Protein AF-0000000085826404 (afdb_homodimer)

pLDDT: mean 76.79, std 32.94, range [14.7, 98.94]

Nearest PDB structures (foldseek):
  2hvd-assembly1_C-2  TM=9.893E-01  e=3.293E-28  Homo sapiens
  2hve-assembly1_A  TM=9.893E-01  e=1.783E-27  Homo sapiens
  3wx8-assembly1_A  TM=9.787E-01  e=5.224E-26  Drosophila melanogaster
  8qvz-assembly1_C  TM=9.792E-01  e=6.709E-26  Homo sapiens
  5iol-assembly1_F  TM=9.920E-01  e=3.675E-24  Schistosoma mansoni

Structure (mmCIF, N/CA/C/O backbone):
data_AF-0000000085826404-model_v1
#
loop_
_entity.id
_entity.type
_entity.pdbx_description
1 polymer 'Nucleoside diphosphate kinase'
#
loop_
_atom_site.group_PDB
_atom_site.id
_atom_site.type_symbol
_atom_site.label_atom_id
_atom_site.label_alt_id
_atom_site.label_comp_id
_atom_site.label_asym_id
_atom_site.label_entity_id
_atom_site.label_seq_id
_atom_site.pdbx_PDB_ins_code
_atom_site.Cartn_x
_atom_site.Cartn_y
_atom_site.Cartn_z
_atom_site.occupancy
_atom_site.B_iso_or_equiv
_atom_site.auth_seq_id
_atom_site.auth_comp_id
_atom_site.auth_asym_id
_atom_site.auth_atom_id
_atom_site.pdbx_PDB_model_num
ATOM 1 N N . MET A 1 1 ? 6.465 -32.281 59.094 1 17.55 1 MET A N 1
ATOM 2 C CA . MET A 1 1 ? 6.508 -31.641 60.406 1 17.55 1 MET A CA 1
ATOM 3 C C . MET A 1 1 ? 7 -30.203 60.281 1 17.55 1 MET A C 1
ATOM 5 O O . MET A 1 1 ? 6.926 -29.438 61.25 1 17.55 1 MET A O 1
ATOM 9 N N . CYS A 1 2 ? 7.797 -29.734 59.156 1 19.47 2 CYS A N 1
ATOM 10 C CA . CYS A 1 2 ? 9.055 -29.047 59.406 1 19.47 2 CYS A CA 1
ATOM 11 C C . CYS A 1 2 ? 8.805 -27.625 59.875 1 19.47 2 CYS A C 1
ATOM 13 O O . CYS A 1 2 ? 7.969 -26.906 59.312 1 19.47 2 CYS A O 1
ATOM 15 N N . CYS A 1 3 ? 9.234 -27.234 61.094 1 17.95 3 CYS A N 1
ATOM 16 C CA . CYS A 1 3 ? 9.227 -26.281 62.188 1 17.95 3 CYS A CA 1
ATOM 17 C C . CYS A 1 3 ? 9.789 -24.938 61.75 1 17.95 3 CYS A C 1
ATOM 19 O O . CYS A 1 3 ? 10.922 -24.844 61.281 1 17.95 3 CYS A O 1
ATOM 21 N N . ILE A 1 4 ? 8.914 -23.969 61.281 1 19.12 4 ILE A N 1
ATOM 22 C CA . ILE A 1 4 ? 8.969 -22.641 60.688 1 19.12 4 ILE A CA 1
ATOM 23 C C . ILE A 1 4 ? 9.641 -21.672 61.625 1 19.12 4 ILE A C 1
ATOM 25 O O . ILE A 1 4 ? 9.008 -21.188 62.594 1 19.12 4 ILE A O 1
ATOM 29 N N . GLN A 1 5 ? 10.82 -22.141 62.25 1 16.84 5 GLN A N 1
ATOM 30 C CA . GLN A 1 5 ? 11.305 -21.375 63.375 1 16.84 5 GLN A CA 1
ATOM 31 C C . GLN A 1 5 ? 11.703 -19.969 62.969 1 16.84 5 GLN A C 1
ATOM 33 O O . GLN A 1 5 ? 12.508 -19.781 62.062 1 16.84 5 GLN A O 1
ATOM 38 N N . CYS A 1 6 ? 10.875 -18.875 63.219 1 18.67 6 CYS A N 1
ATOM 39 C CA . CYS A 1 6 ? 10.75 -17.438 63 1 18.67 6 CYS A CA 1
ATOM 40 C C . CYS A 1 6 ? 11.891 -16.688 63.688 1 18.67 6 CYS A C 1
ATOM 42 O O . CYS A 1 6 ? 11.922 -16.562 64.875 1 18.67 6 CYS A O 1
ATOM 44 N N . VAL A 1 7 ? 13.195 -17.125 63.375 1 17.95 7 VAL A N 1
ATOM 45 C CA . VAL A 1 7 ? 14.203 -16.703 64.312 1 17.95 7 VAL A CA 1
ATOM 46 C C . VAL A 1 7 ? 14.289 -15.188 64.375 1 17.95 7 VAL A C 1
ATOM 48 O O . VAL A 1 7 ? 14.211 -14.531 63.344 1 17.95 7 VAL A O 1
ATOM 51 N N . CYS A 1 8 ? 14.289 -14.453 65.5 1 17.03 8 CYS A N 1
ATOM 52 C CA . CYS A 1 8 ? 14.047 -13.203 66.25 1 17.03 8 CYS A CA 1
ATOM 53 C C . CYS A 1 8 ? 15.148 -12.188 65.938 1 17.03 8 CYS A C 1
ATOM 55 O O . CYS A 1 8 ? 14.961 -10.992 66.188 1 17.03 8 CYS A O 1
ATOM 57 N N . SER A 1 9 ? 16.469 -12.664 65.5 1 16.69 9 SER A N 1
ATOM 58 C CA . SER A 1 9 ? 17.375 -12.055 66.438 1 16.69 9 SER A CA 1
ATOM 59 C C . SER A 1 9 ? 17.438 -10.547 66.25 1 16.69 9 SER A C 1
ATOM 61 O O . SER A 1 9 ? 17.016 -10.016 65.25 1 16.69 9 SER A O 1
ATOM 63 N N . GLN A 1 10 ? 18.672 -9.898 66.688 1 17.41 10 GLN A N 1
ATOM 64 C CA . GLN A 1 10 ? 19.203 -8.852 67.562 1 17.41 10 GLN A CA 1
ATOM 65 C C . GLN A 1 10 ? 19.375 -7.539 66.812 1 17.41 10 GLN A C 1
ATOM 67 O O . GLN A 1 10 ? 19.406 -7.523 65.562 1 17.41 10 GLN A O 1
ATOM 72 N N . GLY A 1 11 ? 19.703 -6.371 67.438 1 18.02 11 GLY A N 1
ATOM 73 C CA . GLY A 1 11 ? 19.516 -4.961 67.75 1 18.02 11 GLY A CA 1
ATOM 74 C C . GLY A 1 11 ? 20.438 -4.059 66.938 1 18.02 11 GLY A C 1
ATOM 75 O O . GLY A 1 11 ? 20.484 -2.848 67.188 1 18.02 11 GLY A O 1
ATOM 76 N N . ARG A 1 12 ? 21.312 -4.57 65.938 1 19.97 12 ARG A N 1
ATOM 77 C CA . ARG A 1 12 ? 22.594 -3.877 65.875 1 19.97 12 ARG A CA 1
ATOM 78 C C . ARG A 1 12 ? 22.422 -2.408 65.5 1 19.97 12 ARG A C 1
ATOM 80 O O . ARG A 1 12 ? 21.562 -2.072 64.688 1 19.97 12 ARG A O 1
ATOM 87 N N . GLU A 1 13 ? 23.047 -1.485 66.25 1 19.38 13 GLU A N 1
ATOM 88 C CA . GLU A 1 13 ? 23.125 -0.072 66.625 1 19.38 13 GLU A CA 1
ATOM 89 C C . GLU A 1 13 ? 23.719 0.751 65.5 1 19.38 13 GLU A C 1
ATOM 91 O O . GLU A 1 13 ? 24.844 0.507 65.062 1 19.38 13 GLU A O 1
ATOM 96 N N . ARG A 1 14 ? 23 1.14 64.438 1 21.05 14 ARG A N 1
ATOM 97 C CA . ARG A 1 14 ? 23.375 1.788 63.188 1 21.05 14 ARG A CA 1
ATOM 98 C C . ARG A 1 14 ? 23.953 3.176 63.438 1 21.05 14 ARG A C 1
ATOM 100 O O . ARG A 1 14 ? 23.234 4.094 63.844 1 21.05 14 ARG A O 1
ATOM 107 N N . SER A 1 15 ? 25.188 3.172 64.062 1 19.06 15 SER A N 1
ATOM 108 C CA . SER A 1 15 ? 25.797 4.441 64.438 1 19.06 15 SER A CA 1
ATOM 109 C C . SER A 1 15 ? 25.938 5.375 63.25 1 19.06 15 SER A C 1
ATOM 111 O O . SER A 1 15 ? 26.234 4.93 62.125 1 19.06 15 SER A O 1
ATOM 113 N N . GLU A 1 16 ? 25.469 6.66 63.25 1 20.2 16 GLU A N 1
ATOM 114 C CA . GLU A 1 16 ? 25.062 7.84 62.5 1 20.2 16 GLU A CA 1
ATOM 115 C C . GLU A 1 16 ? 26.297 8.578 61.969 1 20.2 16 GLU A C 1
ATOM 117 O O . GLU A 1 16 ? 26.156 9.594 61.281 1 20.2 16 GLU A O 1
ATOM 122 N N . THR A 1 17 ? 27.594 7.992 62.031 1 19.67 17 THR A N 1
ATOM 123 C CA . THR A 1 17 ? 28.609 9.023 62.156 1 19.67 17 THR A CA 1
ATOM 124 C C . THR A 1 17 ? 28.688 9.852 60.875 1 19.67 17 THR A C 1
ATOM 126 O O . THR A 1 17 ? 28.609 9.312 59.781 1 19.67 17 THR A O 1
ATOM 129 N N . GLN A 1 18 ? 28.406 11.203 60.875 1 19.58 18 GLN A N 1
ATOM 130 C CA . GLN A 1 18 ? 28.234 12.406 60.062 1 19.58 18 GLN A CA 1
ATOM 131 C C . GLN A 1 18 ? 29.531 12.789 59.375 1 19.58 18 GLN A C 1
ATOM 133 O O . GLN A 1 18 ? 30.281 13.648 59.844 1 19.58 18 GLN A O 1
ATOM 138 N N . ASP A 1 19 ? 30.344 11.836 58.781 1 18.83 19 ASP A N 1
ATOM 139 C CA . ASP A 1 19 ? 31.719 12.219 58.469 1 18.83 19 ASP A CA 1
ATOM 140 C C . ASP A 1 19 ? 31.75 13.391 57.469 1 18.83 19 ASP A C 1
ATOM 142 O O . ASP A 1 19 ? 31.078 13.359 56.438 1 18.83 19 ASP A O 1
ATOM 146 N N . ASN A 1 20 ? 32.094 14.617 57.938 1 20.34 20 ASN A N 1
ATOM 147 C CA . ASN A 1 20 ? 32.312 16 57.531 1 20.34 20 ASN A CA 1
ATOM 148 C C . ASN A 1 20 ? 33.344 16.094 56.406 1 20.34 20 ASN A C 1
ATOM 150 O O . ASN A 1 20 ? 34.531 15.922 56.656 1 20.34 20 ASN A O 1
ATOM 154 N N . VAL A 1 21 ? 33.219 15.344 55.281 1 19.34 21 VAL A N 1
ATOM 155 C CA . VAL A 1 21 ? 34.312 15.234 54.344 1 19.34 21 VAL A CA 1
ATOM 156 C C . VAL A 1 21 ? 34.688 16.609 53.781 1 19.34 21 VAL A C 1
ATOM 158 O O . VAL A 1 21 ? 33.812 17.297 53.219 1 19.34 21 VAL A O 1
ATOM 161 N N . ILE A 1 22 ? 35.594 17.344 54.469 1 19.5 22 ILE A N 1
ATOM 162 C CA . ILE A 1 22 ? 36.219 18.641 54.281 1 19.5 22 ILE A CA 1
ATOM 163 C C . ILE A 1 22 ? 36.844 18.734 52.906 1 19.5 22 ILE A C 1
ATOM 165 O O . ILE A 1 22 ? 37.75 17.953 52.562 1 19.5 22 ILE A O 1
ATOM 169 N N . TRP A 1 23 ? 36 18.891 51.844 1 18.31 23 TRP A N 1
ATOM 170 C CA . TRP A 1 23 ? 36.406 18.922 50.438 1 18.31 23 TRP A CA 1
ATOM 171 C C . TRP A 1 23 ? 37.438 20 50.188 1 18.31 23 TRP A C 1
ATOM 173 O O . TRP A 1 23 ? 37.188 21.188 50.438 1 18.31 23 TRP A O 1
ATOM 183 N N . CYS A 1 24 ? 38.719 19.703 50.531 1 18.7 24 CYS A N 1
ATOM 184 C CA . CYS A 1 24 ? 39.875 20.578 50.438 1 18.7 24 CYS A CA 1
ATOM 185 C C . CYS A 1 24 ? 40.031 21.125 49.031 1 18.7 24 CYS A C 1
ATOM 187 O O . CYS A 1 24 ? 40.125 20.359 48.062 1 18.7 24 CYS A O 1
ATOM 189 N N . THR A 1 25 ? 39.438 22.234 48.75 1 20.05 25 THR A N 1
ATOM 190 C CA . THR A 1 25 ? 39.312 23.047 47.531 1 20.05 25 THR A CA 1
ATOM 191 C C . THR A 1 25 ? 40.688 23.469 47.031 1 20.05 25 THR A C 1
ATOM 193 O O . THR A 1 25 ? 41.344 24.328 47.625 1 20.05 25 THR A O 1
ATOM 196 N N . THR A 1 26 ? 41.688 22.484 47 1 19.66 26 THR A N 1
ATOM 197 C CA . THR A 1 26 ? 43.031 22.922 46.688 1 19.66 26 THR A CA 1
ATOM 198 C C . THR A 1 26 ? 43.062 23.672 45.344 1 19.66 26 THR A C 1
ATOM 200 O O . THR A 1 26 ? 42.625 23.141 44.344 1 19.66 26 THR A O 1
ATOM 203 N N . VAL A 1 27 ? 43.094 25 45.344 1 21.09 27 VAL A N 1
ATOM 204 C CA . VAL A 1 27 ? 43.125 26.078 44.344 1 21.09 27 VAL A CA 1
ATOM 205 C C . VAL A 1 27 ? 44.406 25.984 43.531 1 21.09 27 VAL A C 1
ATOM 207 O O . VAL A 1 27 ? 45.5 26.188 44.062 1 21.09 27 VAL A O 1
ATOM 210 N N . TYR A 1 28 ? 44.719 24.781 42.844 1 20.14 28 TYR A N 1
ATOM 211 C CA . TYR A 1 28 ? 46 24.688 42.188 1 20.14 28 TYR A CA 1
ATOM 212 C C . TYR A 1 28 ? 46.156 25.812 41.156 1 20.14 28 TYR A C 1
ATOM 214 O O . TYR A 1 28 ? 45.25 26.125 40.438 1 20.14 28 TYR A O 1
ATOM 222 N N . ASN A 1 29 ? 47.094 26.75 41.375 1 21.78 29 ASN A N 1
ATOM 223 C CA . ASN A 1 29 ? 47.594 27.953 40.719 1 21.78 29 ASN A CA 1
ATOM 224 C C . ASN A 1 29 ? 48.125 27.641 39.344 1 21.78 29 ASN A C 1
ATOM 226 O O . ASN A 1 29 ? 49.156 26.953 39.188 1 21.78 29 ASN A O 1
ATOM 230 N N . ARG A 1 30 ? 47.281 27.266 38.344 1 21.64 30 ARG A N 1
ATOM 231 C CA . ARG A 1 30 ? 47.656 26.891 37 1 21.64 30 ARG A CA 1
ATOM 232 C C . ARG A 1 30 ? 48.438 28.016 36.312 1 21.64 30 ARG A C 1
ATOM 234 O O . ARG A 1 30 ? 47.906 29.109 36.125 1 21.64 30 ARG A O 1
ATOM 241 N N . GLU A 1 31 ? 49.719 28.125 36.562 1 23.55 31 GLU A N 1
ATOM 242 C CA . GLU A 1 31 ? 50.656 29.016 35.875 1 23.55 31 GLU A CA 1
ATOM 243 C C . GLU A 1 31 ? 50.5 28.938 34.375 1 23.55 31 GLU A C 1
ATOM 245 O O . GLU A 1 31 ? 50.281 27.859 33.812 1 23.55 31 GLU A O 1
ATOM 250 N N . ARG A 1 32 ? 50.281 30.109 33.656 1 22.97 32 ARG A N 1
ATOM 251 C CA . ARG A 1 32 ? 49.906 30.672 32.375 1 22.97 32 ARG A CA 1
ATOM 252 C C . ARG A 1 32 ? 50.938 30.391 31.297 1 22.97 32 ARG A C 1
ATOM 254 O O . ARG A 1 32 ? 51.781 31.25 31.016 1 22.97 32 ARG A O 1
ATOM 261 N N . LEU A 1 33 ? 51.781 29.281 31.391 1 25.09 33 LEU A N 1
ATOM 262 C CA . LEU A 1 33 ? 52.875 29.328 30.438 1 25.09 33 LEU A CA 1
ATOM 263 C C . LEU A 1 33 ? 52.375 29.484 29.016 1 25.09 33 LEU A C 1
ATOM 265 O O . LEU A 1 33 ? 51.5 28.703 28.578 1 25.09 33 LEU A O 1
ATOM 269 N N . LYS A 1 34 ? 52.594 30.656 28.344 1 25.66 34 LYS A N 1
ATOM 270 C CA . LYS A 1 34 ? 52.25 31.266 27.062 1 25.66 34 LYS A CA 1
ATOM 271 C C . LYS A 1 34 ? 52.906 30.531 25.906 1 25.66 34 LYS A C 1
ATOM 273 O O . LYS A 1 34 ? 52.875 30.984 24.766 1 25.66 34 LYS A O 1
ATOM 278 N N . HIS A 1 35 ? 53.344 29.266 26.062 1 24.38 35 HIS A N 1
ATOM 279 C CA . HIS A 1 35 ? 54.156 28.859 24.906 1 24.38 35 HIS A CA 1
ATOM 280 C C . HIS A 1 35 ? 53.312 28.922 23.625 1 24.38 35 HIS A C 1
ATOM 282 O O . HIS A 1 35 ? 52.156 28.484 23.609 1 24.38 35 HIS A O 1
ATOM 288 N N . SER A 1 36 ? 53.719 29.828 22.719 1 26.83 36 SER A N 1
ATOM 289 C CA . SER A 1 36 ? 53.219 30.203 21.391 1 26.83 36 SER A CA 1
ATOM 290 C C . SER A 1 36 ? 53.25 29 20.438 1 26.83 36 SER A C 1
ATOM 292 O O . SER A 1 36 ? 54.125 28.906 19.578 1 26.83 36 SER A O 1
ATOM 294 N N . VAL A 1 37 ? 52.938 27.844 20.891 1 25.2 37 VAL A N 1
ATOM 295 C CA . VAL A 1 37 ? 53.125 26.734 19.953 1 25.2 37 VAL A CA 1
ATOM 296 C C . VAL A 1 37 ? 52.375 27 18.656 1 25.2 37 VAL A C 1
ATOM 298 O O . VAL A 1 37 ? 51.156 27.297 18.688 1 25.2 37 VAL A O 1
ATOM 301 N N . GLN A 1 38 ? 53.156 27.531 17.656 1 25.52 38 GLN A N 1
ATOM 302 C CA . GLN A 1 38 ? 52.719 27.719 16.281 1 25.52 38 GLN A CA 1
ATOM 303 C C . GLN A 1 38 ? 52.094 26.453 15.734 1 25.52 38 GLN A C 1
ATOM 305 O O . GLN A 1 38 ? 52.719 25.406 15.648 1 25.52 38 GLN A O 1
ATOM 310 N N . ASN A 1 39 ? 51 26.031 16.25 1 23.86 39 ASN A N 1
ATOM 311 C CA . ASN A 1 39 ? 50.375 24.797 15.82 1 23.86 39 ASN A CA 1
ATOM 312 C C . ASN A 1 39 ? 50.125 24.797 14.312 1 23.86 39 ASN A C 1
ATOM 314 O O . ASN A 1 39 ? 49.312 25.578 13.805 1 23.86 39 ASN A O 1
ATOM 318 N N . LYS A 1 40 ? 51.25 24.594 13.523 1 31.59 40 LYS A N 1
ATOM 319 C CA . LYS A 1 40 ? 51.031 24.375 12.094 1 31.59 40 LYS A CA 1
ATOM 320 C C . LYS A 1 40 ? 49.906 23.375 11.852 1 31.59 40 LYS A C 1
ATOM 322 O O . LYS A 1 40 ? 49.969 22.219 12.258 1 31.59 40 LYS A O 1
ATOM 327 N N . ARG A 1 41 ? 48.719 23.75 11.992 1 27.31 41 ARG A N 1
ATOM 328 C CA . ARG A 1 41 ? 47.625 22.844 11.68 1 27.31 41 ARG A CA 1
ATOM 329 C C . ARG A 1 41 ? 47.812 22.203 10.312 1 27.31 41 ARG A C 1
ATOM 331 O O . ARG A 1 41 ? 48.062 22.906 9.32 1 27.31 41 ARG A O 1
ATOM 338 N N . PRO A 1 42 ? 48.438 21.047 10.312 1 31.88 42 PRO A N 1
ATOM 339 C CA . PRO A 1 42 ? 48.562 20.5 8.953 1 31.88 42 PRO A CA 1
ATOM 340 C C . PRO A 1 42 ? 47.281 20.719 8.125 1 31.88 42 PRO A C 1
ATOM 342 O O . PRO A 1 42 ? 46.188 20.875 8.68 1 31.88 42 PRO A O 1
ATOM 345 N N . ALA A 1 43 ? 47.531 21.219 6.875 1 29.92 43 ALA A N 1
ATOM 346 C CA . ALA A 1 43 ? 46.438 21.484 5.922 1 29.92 43 ALA A CA 1
ATOM 347 C C . ALA A 1 43 ? 45.469 20.312 5.871 1 29.92 43 ALA A C 1
ATOM 349 O O . ALA A 1 43 ? 45.844 19.156 6.031 1 29.92 43 ALA A O 1
ATOM 350 N N . PRO A 1 44 ? 44.219 20.562 6.336 1 29.59 44 PRO A N 1
ATOM 351 C CA . PRO A 1 44 ? 43.312 19.422 6.23 1 29.59 44 PRO A CA 1
ATOM 352 C C . PRO A 1 44 ? 43.5 18.656 4.922 1 29.59 44 PRO A C 1
ATOM 354 O O . PRO A 1 44 ? 43.812 19.25 3.891 1 29.59 44 PRO A O 1
ATOM 357 N N . LEU A 1 45 ? 44.156 17.516 5.02 1 30.56 45 LEU A N 1
ATOM 358 C CA . LEU A 1 45 ? 44.156 16.609 3.881 1 30.56 45 LEU A CA 1
ATOM 359 C C . LEU A 1 45 ? 42.844 16.672 3.125 1 30.56 45 LEU A C 1
ATOM 361 O O . LEU A 1 45 ? 41.781 16.641 3.738 1 30.56 45 LEU A O 1
ATOM 365 N N . THR A 1 46 ? 42.875 17.406 2.098 1 27.81 46 THR A N 1
ATOM 366 C CA . THR A 1 46 ? 41.781 17.281 1.135 1 27.81 46 THR A CA 1
ATOM 367 C C . THR A 1 46 ? 41.375 15.828 0.954 1 27.81 46 THR A C 1
ATOM 369 O O . THR A 1 46 ? 42.219 14.984 0.611 1 27.81 46 THR A O 1
ATOM 372 N N . TRP A 1 47 ? 40.656 15.281 1.952 1 27.86 47 TRP A N 1
ATOM 373 C CA . TRP A 1 47 ? 40.094 13.977 1.604 1 27.86 47 TRP A CA 1
ATOM 374 C C . TRP A 1 47 ? 39.75 13.922 0.124 1 27.86 47 TRP A C 1
ATOM 376 O O . TRP A 1 47 ? 38.938 14.719 -0.355 1 27.86 47 TRP A O 1
ATOM 386 N N . SER A 1 48 ? 40.75 13.695 -0.664 1 29.55 48 SER A N 1
ATOM 387 C CA . SER A 1 48 ? 40.438 13.32 -2.041 1 29.55 48 SER A CA 1
ATOM 388 C C . SER A 1 48 ? 39.094 12.602 -2.131 1 29.55 48 SER A C 1
ATOM 390 O O . SER A 1 48 ? 38.75 11.812 -1.252 1 29.55 48 SER A O 1
ATOM 392 N N . SER A 1 49 ? 38.219 13.227 -2.729 1 32.44 49 SER A N 1
ATOM 393 C CA . SER A 1 49 ? 36.938 12.641 -3.129 1 32.44 49 SER A CA 1
ATOM 394 C C . SER A 1 49 ? 37.094 11.195 -3.568 1 32.44 49 SER A C 1
ATOM 396 O O . SER A 1 49 ? 37.719 10.922 -4.598 1 32.44 49 SER A O 1
ATOM 398 N N . VAL A 1 50 ? 37.562 10.281 -2.658 1 31.44 50 VAL A N 1
ATOM 399 C CA . VAL A 1 50 ? 37.5 8.891 -3.107 1 31.44 50 VAL A CA 1
ATOM 400 C C . VAL A 1 50 ? 36.312 8.703 -4.02 1 31.44 50 VAL A C 1
ATOM 402 O O . VAL A 1 50 ? 35.188 9.156 -3.701 1 31.44 50 VAL A O 1
ATOM 405 N N . PRO A 1 51 ? 36.688 8.688 -5.219 1 33.28 51 PRO A N 1
ATOM 406 C CA . PRO A 1 51 ? 35.5 8.297 -6.008 1 33.28 51 PRO A CA 1
ATOM 407 C C . PRO A 1 51 ? 34.688 7.203 -5.332 1 33.28 51 PRO A C 1
ATOM 409 O O . PRO A 1 51 ? 35.25 6.227 -4.824 1 33.28 51 PRO A O 1
ATOM 412 N N . ILE A 1 52 ? 33.812 7.594 -4.461 1 32.19 52 ILE A N 1
ATOM 413 C CA . ILE A 1 52 ? 32.844 6.578 -4.039 1 32.19 52 ILE A CA 1
ATOM 414 C C . ILE A 1 52 ? 32.688 5.535 -5.141 1 32.19 52 ILE A C 1
ATOM 416 O O . ILE A 1 52 ? 32.094 5.816 -6.184 1 32.19 52 ILE A O 1
ATOM 420 N N . LEU A 1 53 ? 33.844 5.035 -5.594 1 32.75 53 LEU A N 1
ATOM 421 C CA . LEU A 1 53 ? 33.562 3.742 -6.215 1 32.75 53 LEU A CA 1
ATOM 422 C C . LEU A 1 53 ? 32.562 2.936 -5.387 1 32.75 53 LEU A C 1
ATOM 424 O O . LEU A 1 53 ? 32.938 2.295 -4.402 1 32.75 53 LEU A O 1
ATOM 428 N N . THR A 1 54 ? 31.656 3.617 -4.738 1 35.12 54 THR A N 1
ATOM 429 C CA . THR A 1 54 ? 30.641 2.754 -4.133 1 35.12 54 THR A CA 1
ATOM 430 C C . THR A 1 54 ? 30.453 1.484 -4.957 1 35.12 54 THR A C 1
ATOM 432 O O . THR A 1 54 ? 30.266 1.552 -6.172 1 35.12 54 THR A O 1
ATOM 435 N N . MET A 1 55 ? 31.266 0.562 -4.836 1 33.75 55 MET A N 1
ATOM 436 C CA . MET A 1 55 ? 30.766 -0.712 -5.332 1 33.75 55 MET A CA 1
ATOM 437 C C . MET A 1 55 ? 29.234 -0.717 -5.344 1 33.75 55 MET A C 1
ATOM 439 O O . MET A 1 55 ? 28.594 -1.022 -4.332 1 33.75 55 MET A O 1
ATOM 443 N N . ALA A 1 56 ? 28.5 0.273 -5.797 1 42.53 56 ALA A N 1
ATOM 444 C CA . ALA A 1 56 ? 27.062 0.35 -6.062 1 42.53 56 ALA A CA 1
ATOM 445 C C . ALA A 1 56 ? 26.484 -1.034 -6.328 1 42.53 56 ALA A C 1
ATOM 447 O O . ALA A 1 56 ? 26.734 -1.636 -7.371 1 42.53 56 ALA A O 1
ATOM 448 N N . ALA A 1 57 ? 26.609 -2.025 -5.449 1 50.22 57 ALA A N 1
ATOM 449 C CA . ALA A 1 57 ? 25.953 -3.328 -5.566 1 50.22 57 ALA A CA 1
ATOM 450 C C . ALA A 1 57 ? 24.781 -3.268 -6.531 1 50.22 57 ALA A C 1
ATOM 452 O O . ALA A 1 57 ? 24.062 -2.264 -6.586 1 50.22 57 ALA A O 1
ATOM 453 N N . LYS A 1 58 ? 24.797 -3.996 -7.723 1 66.12 58 LYS A N 1
ATOM 454 C CA . LYS A 1 58 ? 23.828 -4.059 -8.82 1 66.12 58 LYS A CA 1
ATOM 455 C C . LYS A 1 58 ? 22.406 -4.191 -8.281 1 66.12 58 LYS A C 1
ATOM 457 O O . LYS A 1 58 ? 22.062 -5.184 -7.633 1 66.12 58 LYS A O 1
ATOM 462 N N . THR A 1 59 ? 21.719 -3.076 -8.031 1 87.69 59 THR A N 1
ATOM 463 C CA . THR A 1 59 ? 20.312 -3.117 -7.645 1 87.69 59 THR A CA 1
ATOM 464 C C . THR A 1 59 ? 19.453 -3.6 -8.805 1 87.69 59 THR A C 1
ATOM 466 O O . THR A 1 59 ? 19.812 -3.43 -9.969 1 87.69 59 THR A O 1
ATOM 469 N N . GLU A 1 60 ? 18.625 -4.559 -8.539 1 96.44 60 GLU A N 1
ATOM 470 C CA . GLU A 1 60 ? 17.562 -4.98 -9.461 1 96.44 60 GLU A CA 1
ATOM 471 C C . GLU A 1 60 ? 16.188 -4.711 -8.883 1 96.44 60 GLU A C 1
ATOM 473 O O . GLU A 1 60 ? 16.062 -4.215 -7.758 1 96.44 60 GLU A O 1
ATOM 478 N N . ARG A 1 61 ? 15.172 -4.883 -9.719 1 98.44 61 ARG A N 1
ATOM 479 C CA . ARG A 1 61 ? 13.789 -4.652 -9.32 1 98.44 61 ARG A CA 1
ATOM 480 C C . ARG A 1 61 ? 12.945 -5.914 -9.508 1 98.44 61 ARG A C 1
ATOM 482 O O . ARG A 1 61 ? 13.25 -6.746 -10.367 1 98.44 61 ARG A O 1
ATOM 489 N N . THR A 1 62 ? 11.992 -6.094 -8.695 1 98.88 62 THR A N 1
ATOM 490 C CA . THR A 1 62 ? 11.023 -7.172 -8.844 1 98.88 62 THR A CA 1
ATOM 491 C C . THR A 1 62 ? 9.602 -6.625 -8.836 1 98.88 62 THR A C 1
ATOM 493 O O . THR A 1 62 ? 9.344 -5.551 -8.289 1 98.88 62 THR A O 1
ATOM 496 N N . PHE A 1 63 ? 8.766 -7.32 -9.539 1 98.88 63 PHE A N 1
ATOM 497 C CA . PHE A 1 63 ? 7.332 -7.055 -9.523 1 98.88 63 PHE A CA 1
ATOM 498 C C . PHE A 1 63 ? 6.629 -7.941 -8.508 1 98.88 63 PHE A C 1
ATOM 500 O O . PHE A 1 63 ? 6.812 -9.164 -8.508 1 98.88 63 PHE A O 1
ATOM 507 N N . ILE A 1 64 ? 5.816 -7.355 -7.629 1 98.88 64 ILE A N 1
ATOM 508 C CA . ILE A 1 64 ? 5.008 -8.039 -6.625 1 98.88 64 ILE A CA 1
ATOM 509 C C . ILE A 1 64 ? 3.555 -7.578 -6.734 1 98.88 64 ILE A C 1
ATOM 511 O O . ILE A 1 64 ? 3.285 -6.387 -6.902 1 98.88 64 ILE A O 1
ATOM 515 N N . ALA A 1 65 ? 2.641 -8.484 -6.613 1 98.88 65 ALA A N 1
ATOM 516 C CA . ALA A 1 65 ? 1.227 -8.117 -6.586 1 98.88 65 ALA A CA 1
ATOM 517 C C . ALA A 1 65 ? 0.468 -8.938 -5.547 1 98.88 65 ALA A C 1
ATOM 519 O O . ALA A 1 65 ? 0.56 -10.172 -5.531 1 98.88 65 ALA A O 1
ATOM 520 N N . VAL A 1 66 ? -0.209 -8.25 -4.641 1 98.88 66 VAL A N 1
ATOM 521 C CA . VAL A 1 66 ? -1.181 -8.93 -3.791 1 98.88 66 VAL A CA 1
ATOM 522 C C . VAL A 1 66 ? -2.422 -9.281 -4.609 1 98.88 66 VAL A C 1
ATOM 524 O O . VAL A 1 66 ? -3.041 -8.406 -5.215 1 98.88 66 VAL A O 1
ATOM 527 N N . LYS A 1 67 ? -2.738 -10.555 -4.66 1 98.62 67 LYS A N 1
ATOM 528 C CA . LYS A 1 67 ? -3.85 -11.078 -5.449 1 98.62 67 LYS A CA 1
ATOM 529 C C . LYS A 1 67 ? -5.191 -10.766 -4.789 1 98.62 67 LYS A C 1
ATOM 531 O O . LYS A 1 67 ? -5.23 -10.281 -3.658 1 98.62 67 LYS A O 1
ATOM 536 N N . PRO A 1 68 ? -6.309 -10.992 -5.5 1 98.56 68 PRO A N 1
ATOM 537 C CA . PRO A 1 68 ? -7.629 -10.625 -4.977 1 98.56 68 PRO A CA 1
ATOM 538 C C . PRO A 1 68 ? -7.922 -11.258 -3.619 1 98.56 68 PRO A C 1
ATOM 540 O O . PRO A 1 68 ? -8.539 -10.625 -2.758 1 98.56 68 PRO A O 1
ATOM 543 N N . ASP A 1 69 ? -7.492 -12.477 -3.41 1 98.25 69 ASP A N 1
ATOM 544 C CA . ASP A 1 69 ? -7.754 -13.117 -2.125 1 98.25 69 ASP A CA 1
ATOM 545 C C . ASP A 1 69 ? -7.004 -12.414 -0.998 1 98.25 69 ASP A C 1
ATOM 547 O O . ASP A 1 69 ? -7.527 -12.266 0.108 1 98.25 69 ASP A O 1
ATOM 551 N N . GLY A 1 70 ? -5.77 -12 -1.253 1 98.44 70 GLY A N 1
ATOM 552 C CA . GLY A 1 70 ? -5.043 -11.227 -0.261 1 98.44 70 GLY A CA 1
ATOM 553 C C . GLY A 1 70 ? -5.688 -9.883 0.039 1 98.44 70 GLY A C 1
ATOM 554 O O . GLY A 1 70 ? -5.715 -9.445 1.19 1 98.44 70 GLY A O 1
ATOM 555 N N . VAL A 1 71 ? -6.18 -9.211 -1.019 1 98.56 71 VAL A N 1
ATOM 556 C CA . VAL A 1 71 ? -6.879 -7.945 -0.849 1 98.56 71 VAL A CA 1
ATOM 557 C C . VAL A 1 71 ? -8.133 -8.156 -0.007 1 98.56 71 VAL A C 1
ATOM 559 O O . VAL A 1 71 ? -8.375 -7.426 0.958 1 98.56 71 VAL A O 1
ATOM 562 N N . GLN A 1 72 ? -8.906 -9.172 -0.343 1 97.75 72 GLN A N 1
ATOM 563 C CA . GLN A 1 72 ? -10.156 -9.461 0.352 1 97.75 72 GLN A CA 1
ATOM 564 C C . GLN A 1 72 ? -9.906 -9.773 1.825 1 97.75 72 GLN A C 1
ATOM 566 O O . GLN A 1 72 ? -10.719 -9.422 2.684 1 97.75 72 GLN A O 1
ATOM 571 N N . ARG A 1 73 ? -8.797 -10.305 2.143 1 97.44 73 ARG A N 1
ATOM 572 C CA . ARG A 1 73 ? -8.508 -10.734 3.508 1 97.44 73 ARG A CA 1
ATOM 573 C C . ARG A 1 73 ? -7.777 -9.641 4.281 1 97.44 73 ARG A C 1
ATOM 575 O O . ARG A 1 73 ? -7.445 -9.82 5.457 1 97.44 73 ARG A O 1
ATOM 582 N N . GLY A 1 74 ? -7.523 -8.531 3.662 1 97.69 74 GLY A N 1
ATOM 583 C CA . GLY A 1 74 ? -6.875 -7.418 4.336 1 97.69 74 GLY A CA 1
ATOM 584 C C . GLY A 1 74 ? -5.41 -7.668 4.629 1 97.69 74 GLY A C 1
ATOM 585 O O . GLY A 1 74 ? -4.945 -7.422 5.746 1 97.69 74 GLY A O 1
ATOM 586 N N . LEU A 1 75 ? -4.648 -8.117 3.639 1 98.56 75 LEU A N 1
ATOM 587 C CA . LEU A 1 75 ? -3.27 -8.516 3.902 1 98.56 75 LEU A CA 1
ATOM 588 C C . LEU A 1 75 ? -2.289 -7.602 3.18 1 98.56 75 LEU A C 1
ATOM 590 O O . LEU A 1 75 ? -1.078 -7.836 3.209 1 98.56 75 LEU A O 1
ATOM 594 N N . ILE A 1 76 ? -2.752 -6.539 2.502 1 98.81 76 ILE A N 1
ATOM 595 C CA . ILE A 1 76 ? -1.853 -5.625 1.805 1 98.81 76 ILE A CA 1
ATOM 596 C C . ILE A 1 76 ? -0.833 -5.055 2.787 1 98.81 76 ILE A C 1
ATOM 598 O O . ILE A 1 76 ? 0.372 -5.086 2.531 1 98.81 76 ILE A O 1
ATOM 602 N N . GLY A 1 77 ? -1.301 -4.559 3.908 1 98.81 77 GLY A N 1
ATOM 603 C CA . GLY A 1 77 ? -0.421 -3.951 4.895 1 98.81 77 GLY A CA 1
ATOM 604 C C . GLY A 1 77 ? 0.634 -4.906 5.422 1 98.81 77 GLY A C 1
ATOM 605 O O . GLY A 1 77 ? 1.804 -4.539 5.551 1 98.81 77 GLY A O 1
ATOM 606 N N . GLU A 1 78 ? 0.251 -6.129 5.738 1 98.56 78 GLU A N 1
ATOM 607 C CA . GLU A 1 78 ? 1.174 -7.148 6.227 1 98.56 78 GLU A CA 1
ATOM 608 C C . GLU A 1 78 ? 2.283 -7.418 5.215 1 98.56 78 GLU A C 1
ATOM 610 O O . GLU A 1 78 ? 3.459 -7.492 5.578 1 98.56 78 GLU A O 1
ATOM 615 N N . ILE A 1 79 ? 1.894 -7.582 4.012 1 98.75 79 ILE A N 1
ATOM 616 C CA . ILE A 1 79 ? 2.842 -7.934 2.961 1 98.75 79 ILE A CA 1
ATOM 617 C C . ILE A 1 79 ? 3.799 -6.77 2.717 1 98.75 79 ILE A C 1
ATOM 619 O O . ILE A 1 79 ? 5.016 -6.957 2.658 1 98.75 79 ILE A O 1
ATOM 623 N N . VAL A 1 80 ? 3.271 -5.543 2.576 1 98.88 80 VAL A N 1
ATOM 624 C CA . VAL A 1 80 ? 4.109 -4.363 2.393 1 98.88 80 VAL A CA 1
ATOM 625 C C . VAL A 1 80 ? 5.086 -4.238 3.561 1 98.88 80 VAL A C 1
ATOM 627 O O . VAL A 1 80 ? 6.273 -3.982 3.359 1 98.88 80 VAL A O 1
ATOM 630 N N . LYS A 1 81 ? 4.645 -4.453 4.719 1 98.56 81 LYS A N 1
ATOM 631 C CA . LYS A 1 81 ? 5.457 -4.34 5.926 1 98.56 81 LYS A CA 1
ATOM 632 C C . LYS A 1 81 ? 6.637 -5.305 5.891 1 98.56 81 LYS A C 1
ATOM 634 O O . LYS A 1 81 ? 7.754 -4.945 6.27 1 98.56 81 LYS A O 1
ATOM 639 N N . ARG A 1 82 ? 6.441 -6.484 5.453 1 98.56 82 ARG A N 1
ATOM 640 C CA . ARG A 1 82 ? 7.508 -7.484 5.41 1 98.56 82 ARG A CA 1
ATOM 641 C C . ARG A 1 82 ? 8.625 -7.051 4.465 1 98.56 82 ARG A C 1
ATOM 643 O O . ARG A 1 82 ? 9.805 -7.223 4.773 1 98.56 82 ARG A O 1
ATOM 650 N N . PHE A 1 83 ? 8.266 -6.52 3.312 1 98.69 83 PHE A N 1
ATOM 651 C CA . PHE A 1 83 ? 9.273 -6.07 2.361 1 98.69 83 PHE A CA 1
ATOM 652 C C . PHE A 1 83 ? 9.992 -4.836 2.883 1 98.69 83 PHE A C 1
ATOM 654 O O . PHE A 1 83 ? 11.203 -4.695 2.701 1 98.69 83 PHE A O 1
ATOM 661 N N . GLU A 1 84 ? 9.242 -3.906 3.541 1 98.31 84 GLU A N 1
ATOM 662 C CA . GLU A 1 84 ? 9.867 -2.74 4.164 1 98.31 84 GLU A CA 1
ATOM 663 C C . GLU A 1 84 ? 10.844 -3.154 5.254 1 98.31 84 GLU A C 1
ATOM 665 O O . GLU A 1 84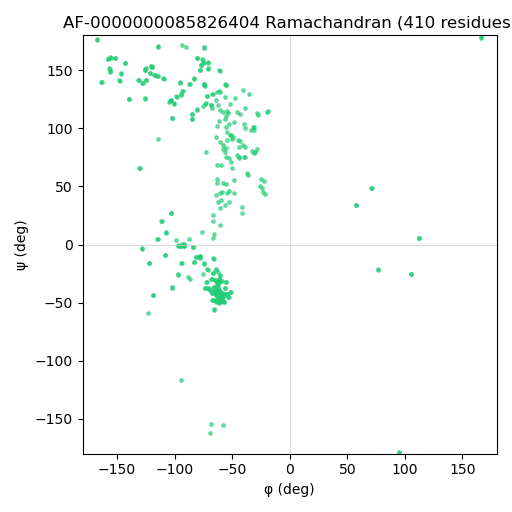 ? 11.961 -2.629 5.328 1 98.31 84 GLU A O 1
ATOM 670 N N . GLN A 1 85 ? 10.453 -4.066 6.059 1 97.06 85 GLN A N 1
ATOM 671 C CA . GLN A 1 85 ? 11.281 -4.516 7.18 1 97.06 85 GLN A CA 1
ATOM 672 C C . GLN A 1 85 ? 12.555 -5.195 6.684 1 97.06 85 GLN A C 1
ATOM 674 O O . GLN A 1 85 ? 13.602 -5.098 7.324 1 97.06 85 GLN A O 1
ATOM 679 N N . LYS A 1 86 ? 12.422 -5.93 5.598 1 97.31 86 LYS A N 1
ATOM 680 C CA . LYS A 1 86 ? 13.602 -6.574 5.02 1 97.31 86 LYS A CA 1
ATOM 681 C C . LYS A 1 86 ? 14.641 -5.539 4.602 1 97.31 86 LYS A C 1
ATOM 683 O O . LYS A 1 86 ? 15.836 -5.836 4.562 1 97.31 86 LYS A O 1
ATOM 688 N N . GLY A 1 87 ? 14.141 -4.332 4.195 1 96.75 87 GLY A N 1
ATOM 689 C CA . GLY A 1 87 ? 15.039 -3.254 3.812 1 96.75 87 GLY A CA 1
ATOM 690 C C . GLY A 1 87 ? 14.977 -2.922 2.334 1 96.75 87 GLY A C 1
ATOM 691 O O . GLY A 1 87 ? 15.773 -2.125 1.839 1 96.75 87 GLY A O 1
ATOM 692 N N . PHE A 1 88 ? 14.062 -3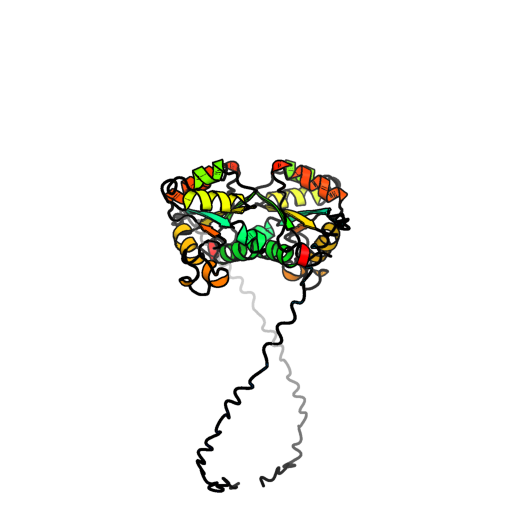.547 1.598 1 97.81 88 PHE A N 1
ATOM 693 C CA . PHE A 1 88 ? 13.891 -3.219 0.187 1 97.81 88 PHE A CA 1
ATOM 694 C C . PHE A 1 88 ? 13.172 -1.886 0.024 1 97.81 88 PHE A C 1
ATOM 696 O O . PHE A 1 88 ? 12.477 -1.432 0.937 1 97.81 88 PHE A O 1
ATOM 703 N N . ARG A 1 89 ? 13.367 -1.288 -1.106 1 97.44 89 ARG A N 1
ATOM 704 C CA . ARG A 1 89 ? 12.805 0.037 -1.354 1 97.44 89 ARG A CA 1
ATOM 705 C C . ARG A 1 89 ? 11.602 -0.042 -2.287 1 97.44 89 ARG A C 1
ATOM 707 O O . ARG A 1 89 ? 11.695 -0.599 -3.383 1 97.44 89 ARG A O 1
ATOM 714 N N . LEU A 1 90 ? 10.492 0.471 -1.783 1 98.69 90 LEU A N 1
ATOM 715 C CA . LEU A 1 90 ? 9.312 0.587 -2.633 1 98.69 90 LEU A CA 1
ATOM 716 C C . LEU A 1 90 ? 9.5 1.683 -3.676 1 98.69 90 LEU A C 1
ATOM 718 O O . LEU A 1 90 ? 9.805 2.828 -3.332 1 98.69 90 LEU A O 1
ATOM 722 N N . VAL A 1 91 ? 9.258 1.309 -5.004 1 98.31 91 VAL A N 1
ATOM 723 C CA . VAL A 1 91 ? 9.523 2.324 -6.02 1 98.31 91 VAL A CA 1
ATOM 724 C C . VAL A 1 91 ? 8.258 2.592 -6.828 1 98.31 91 VAL A C 1
ATOM 726 O O . VAL A 1 91 ? 8.172 3.598 -7.539 1 98.31 91 VAL A O 1
ATOM 729 N N . ALA A 1 92 ? 7.301 1.728 -6.75 1 98.81 92 ALA A N 1
ATOM 730 C CA . ALA A 1 92 ? 5.992 1.943 -7.363 1 98.81 92 ALA A CA 1
ATOM 731 C C . ALA A 1 92 ? 4.918 1.111 -6.668 1 98.81 92 ALA A C 1
ATOM 733 O O . ALA A 1 92 ? 5.195 0.021 -6.164 1 98.81 92 ALA A O 1
ATOM 734 N N . MET A 1 93 ? 3.734 1.652 -6.727 1 98.81 93 MET A N 1
ATOM 735 C CA . MET A 1 93 ? 2.59 0.947 -6.156 1 98.81 93 MET A CA 1
ATOM 736 C C . MET A 1 93 ? 1.279 1.524 -6.68 1 98.81 93 MET A C 1
ATOM 738 O O . MET A 1 93 ? 1.15 2.74 -6.836 1 98.81 93 MET A O 1
ATOM 742 N N . LYS A 1 94 ? 0.338 0.655 -6.953 1 98.62 94 LYS A N 1
ATOM 743 C CA . LYS A 1 94 ? -1.013 1.107 -7.273 1 98.62 94 LYS A CA 1
ATOM 744 C C . LYS A 1 94 ? -2.041 0.02 -6.98 1 98.62 94 LYS A C 1
ATOM 746 O O . LYS A 1 94 ? -1.704 -1.164 -6.93 1 98.62 94 LYS A O 1
ATOM 751 N N . PHE A 1 95 ? -3.172 0.431 -6.629 1 98.81 95 PHE A N 1
ATOM 752 C CA . PHE A 1 95 ? -4.352 -0.394 -6.406 1 98.81 95 PHE A CA 1
ATOM 753 C C . PHE A 1 95 ? -5.32 -0.285 -7.582 1 98.81 95 PHE A C 1
ATOM 755 O O . PHE A 1 95 ? -5.676 0.819 -7.996 1 98.81 95 PHE A O 1
ATOM 762 N N . LEU A 1 96 ? -5.684 -1.447 -8.203 1 98.38 96 LEU A N 1
ATOM 763 C CA . LEU A 1 96 ? -6.539 -1.354 -9.383 1 98.38 96 LEU A CA 1
ATOM 764 C C . LEU A 1 96 ? -7.277 -2.664 -9.625 1 98.38 96 LEU A C 1
ATOM 766 O O . LEU A 1 96 ? -6.875 -3.713 -9.117 1 98.38 96 LEU A O 1
ATOM 770 N N . GLN A 1 97 ? -8.352 -2.539 -10.375 1 98.06 97 GLN A N 1
ATOM 771 C CA . GLN A 1 97 ? -8.992 -3.689 -11.008 1 98.06 97 GLN A CA 1
ATOM 772 C C . GLN A 1 97 ? -8.328 -4.023 -12.344 1 98.06 97 GLN A C 1
ATOM 774 O O . GLN A 1 97 ? -8.539 -3.322 -13.336 1 98.06 97 GLN A O 1
ATOM 779 N N . ALA A 1 98 ? -7.602 -5.113 -12.359 1 98 98 ALA A N 1
ATOM 780 C CA . ALA A 1 98 ? -6.879 -5.453 -13.586 1 98 98 ALA A CA 1
ATOM 781 C C . ALA A 1 98 ? -7.832 -5.98 -14.656 1 98 98 ALA A C 1
ATOM 783 O O . ALA A 1 98 ? -8.742 -6.754 -14.359 1 98 98 ALA A O 1
ATOM 784 N N . SER A 1 99 ? -7.633 -5.555 -15.852 1 97.56 99 SER A N 1
ATOM 785 C CA . SER A 1 99 ? -8.445 -6.051 -16.953 1 97.56 99 SER A CA 1
ATOM 786 C C . SER A 1 99 ? -8.031 -7.461 -17.359 1 97.56 99 SER A C 1
ATOM 788 O O . SER A 1 99 ? -6.883 -7.859 -17.141 1 97.56 99 SER A O 1
ATOM 790 N N . GLU A 1 100 ? -8.906 -8.148 -18 1 97.5 100 GLU A N 1
ATOM 791 C CA . GLU A 1 100 ? -8.57 -9.477 -18.516 1 97.5 100 GLU A CA 1
ATOM 792 C C . GLU A 1 100 ? -7.438 -9.398 -19.547 1 97.5 100 GLU A C 1
ATOM 794 O O . GLU A 1 100 ? -6.566 -10.266 -19.578 1 97.5 100 GLU A O 1
ATOM 799 N N . ASP A 1 101 ? -7.438 -8.383 -20.391 1 97.94 101 ASP A N 1
ATOM 800 C CA . ASP A 1 101 ? -6.395 -8.227 -21.406 1 97.94 101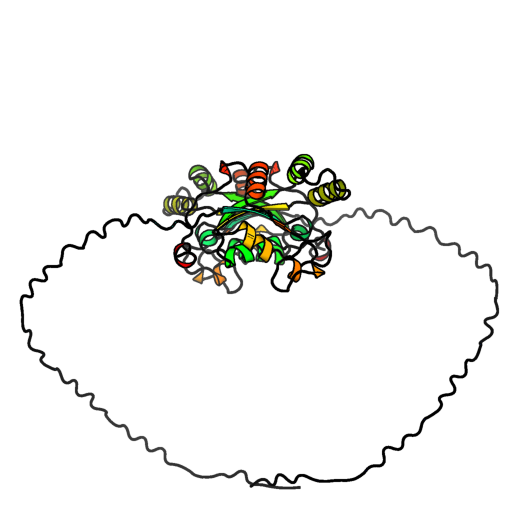 ASP A CA 1
ATOM 801 C C . ASP A 1 101 ? -5.023 -8.055 -20.75 1 97.94 101 ASP A C 1
ATOM 803 O O . ASP A 1 101 ? -4.047 -8.672 -21.188 1 97.94 101 ASP A O 1
ATOM 807 N N . LEU A 1 102 ? -4.941 -7.199 -19.766 1 98.38 102 LEU A N 1
ATOM 808 C CA . LEU A 1 102 ? -3.689 -7.012 -19.031 1 98.38 102 LEU A CA 1
ATOM 809 C C . LEU A 1 102 ? -3.209 -8.328 -18.438 1 98.38 102 LEU A C 1
ATOM 811 O O . LEU A 1 102 ? -2.025 -8.664 -18.531 1 98.38 102 LEU A O 1
ATOM 815 N N . LEU A 1 103 ? -4.113 -9.078 -17.844 1 98.62 103 LEU A N 1
ATOM 816 C CA . LEU A 1 103 ? -3.768 -10.32 -17.172 1 98.62 103 LEU A CA 1
ATOM 817 C C . LEU A 1 103 ? -3.367 -11.398 -18.172 1 98.62 103 LEU A C 1
ATOM 819 O O . LEU A 1 103 ? -2.475 -12.211 -17.891 1 98.62 103 LEU A O 1
ATOM 823 N N . LYS A 1 104 ? -4.016 -11.438 -19.281 1 98.44 104 LYS A N 1
ATOM 824 C CA . LYS A 1 104 ? -3.623 -12.359 -20.344 1 98.44 104 LYS A CA 1
ATOM 825 C C . LYS A 1 104 ? -2.195 -12.094 -20.797 1 98.44 104 LYS A C 1
ATOM 827 O O . LYS A 1 104 ? -1.417 -13.023 -21.016 1 98.44 104 LYS A O 1
ATOM 832 N N . GLN A 1 105 ? -1.851 -10.859 -20.938 1 98.5 105 GLN A N 1
ATOM 833 C CA . GLN A 1 105 ? -0.486 -10.5 -21.312 1 98.5 105 GLN A CA 1
ATOM 834 C C . GLN A 1 105 ? 0.495 -10.836 -20.188 1 98.5 105 GLN A C 1
ATOM 836 O O . GLN A 1 105 ? 1.589 -11.344 -20.453 1 98.5 105 GLN A O 1
ATOM 841 N N . HIS A 1 106 ? 0.088 -10.562 -19.016 1 98.5 106 HIS A N 1
ATOM 842 C CA . HIS A 1 106 ? 0.932 -10.836 -17.859 1 98.5 106 HIS A CA 1
ATOM 843 C C . HIS A 1 106 ? 1.285 -12.32 -17.766 1 98.5 106 HIS A C 1
ATOM 845 O O . HIS A 1 106 ? 2.422 -12.672 -17.453 1 98.5 106 HIS A O 1
ATOM 851 N N . TYR A 1 107 ? 0.315 -13.133 -18.031 1 97.81 107 TYR A N 1
ATOM 852 C CA . TYR A 1 107 ? 0.501 -14.578 -17.906 1 97.81 107 TYR A CA 1
ATOM 853 C C . TYR A 1 107 ? 0.679 -15.234 -19.266 1 97.81 107 TYR A C 1
ATOM 855 O O . TYR A 1 107 ? 0.387 -16.422 -19.422 1 97.81 107 TYR A O 1
ATOM 863 N N . ILE A 1 108 ? 1.165 -14.555 -20.219 1 97.38 108 ILE A N 1
ATOM 864 C CA . ILE A 1 108 ? 1.176 -15.008 -21.609 1 97.38 108 ILE A CA 1
ATOM 865 C C . ILE A 1 108 ? 2.014 -16.281 -21.734 1 97.38 108 ILE A C 1
ATOM 867 O O . ILE A 1 108 ? 1.723 -17.141 -22.562 1 97.38 108 ILE A O 1
ATOM 871 N N . ASP A 1 109 ? 3.062 -16.438 -20.953 1 95.19 109 ASP A N 1
ATOM 872 C CA . ASP A 1 109 ? 3.939 -17.609 -21.016 1 95.19 109 ASP A CA 1
ATOM 873 C C . ASP A 1 109 ? 3.207 -18.875 -20.562 1 95.19 109 ASP A C 1
ATOM 875 O O . ASP A 1 109 ? 3.693 -19.984 -20.766 1 95.19 109 ASP A O 1
ATOM 879 N N . LEU A 1 110 ? 2.008 -18.703 -19.953 1 95.56 110 LEU A N 1
ATOM 880 C CA . LEU A 1 110 ? 1.229 -19.828 -19.453 1 95.56 110 LEU A CA 1
ATOM 881 C C . LEU A 1 110 ? 0.006 -20.078 -20.328 1 95.56 110 LEU A C 1
ATOM 883 O O .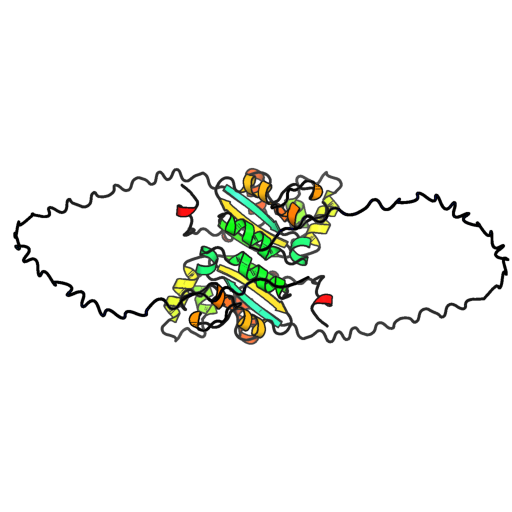 LEU A 1 110 ? -0.869 -20.875 -19.969 1 95.56 110 LEU A O 1
ATOM 887 N N . LYS A 1 111 ? -0.053 -19.453 -21.438 1 96.88 111 LYS A N 1
ATOM 888 C CA . LYS A 1 111 ? -1.26 -19.422 -22.266 1 96.88 111 LYS A CA 1
ATOM 889 C C . LYS A 1 111 ? -1.646 -20.844 -22.703 1 96.88 111 LYS A C 1
ATOM 891 O O . LYS A 1 111 ? -2.82 -21.109 -22.953 1 96.88 111 LYS A O 1
ATOM 896 N N . ASP A 1 112 ? -0.625 -21.75 -22.781 1 97.19 112 ASP A N 1
ATOM 897 C CA . ASP A 1 112 ? -0.893 -23.094 -23.281 1 97.19 112 ASP A CA 1
ATOM 898 C C . ASP A 1 112 ? -1.165 -24.062 -22.125 1 97.19 112 ASP A C 1
ATOM 900 O O . ASP A 1 112 ? -1.397 -25.25 -22.359 1 97.19 112 ASP A O 1
ATOM 904 N N . ARG A 1 113 ? -1.102 -23.594 -20.891 1 94.94 113 ARG A N 1
ATOM 905 C CA . ARG A 1 113 ? -1.393 -24.422 -19.734 1 94.94 113 ARG A CA 1
ATOM 906 C C . ARG A 1 113 ? -2.895 -24.5 -19.469 1 94.94 113 ARG A C 1
ATOM 908 O O . ARG A 1 113 ? -3.609 -23.516 -19.656 1 94.94 113 ARG A O 1
ATOM 915 N N . PRO A 1 114 ? -3.383 -25.703 -19.031 1 96.25 114 PRO A N 1
ATOM 916 C CA . PRO A 1 114 ? -4.82 -25.906 -18.844 1 96.25 114 PRO A CA 1
ATOM 917 C C . PRO A 1 114 ? -5.418 -24.938 -17.812 1 96.25 114 PRO A C 1
ATOM 919 O O . PRO A 1 114 ? -6.598 -24.578 -17.922 1 96.25 114 PRO A O 1
ATOM 922 N N . PHE A 1 115 ? -4.727 -24.547 -16.875 1 94.44 115 PHE A N 1
ATOM 923 C CA . PHE A 1 115 ? -5.27 -23.703 -15.82 1 94.44 115 PHE A CA 1
ATOM 924 C C . PHE A 1 115 ? -5.242 -22.234 -16.234 1 94.44 115 PHE A C 1
ATOM 926 O O . PHE A 1 115 ? -5.766 -21.375 -15.516 1 94.44 115 PHE A O 1
ATOM 933 N N . TYR A 1 116 ? -4.746 -21.875 -17.359 1 96.62 116 TYR A N 1
ATOM 934 C CA . TYR A 1 116 ? -4.523 -20.5 -17.797 1 96.62 116 TYR A CA 1
ATOM 935 C C . TYR A 1 116 ? -5.82 -19.703 -17.781 1 96.62 116 TYR A C 1
ATOM 937 O O . TYR A 1 116 ? -5.891 -18.625 -17.172 1 96.62 116 TYR A O 1
ATOM 945 N N . PRO A 1 117 ? -6.949 -20.156 -18.328 1 96.5 117 PRO A N 1
ATOM 946 C CA . PRO A 1 117 ? -8.188 -19.375 -18.297 1 96.5 117 PRO A CA 1
ATOM 947 C C . PRO A 1 117 ? -8.703 -19.141 -16.875 1 96.5 117 PRO A C 1
ATOM 949 O O . PRO A 1 117 ? -9.188 -18.062 -16.562 1 96.5 117 PRO A O 1
ATOM 952 N N . GLY A 1 118 ? -8.633 -20.172 -16.094 1 96.75 118 GLY A N 1
ATOM 953 C CA . GLY A 1 118 ? -9.055 -20.047 -14.703 1 96.75 118 GLY A CA 1
ATOM 954 C C . GLY A 1 118 ? -8.211 -19.062 -13.914 1 96.75 118 GLY A C 1
ATOM 955 O O . GLY A 1 118 ? -8.734 -18.312 -13.078 1 96.75 118 GLY A O 1
ATOM 956 N N . LEU A 1 119 ? -6.949 -19.078 -14.18 1 96.19 119 LEU A N 1
ATOM 957 C CA . LEU A 1 119 ? -6.031 -18.141 -13.531 1 96.19 119 LEU A CA 1
ATOM 958 C C . LEU A 1 119 ? -6.379 -16.703 -13.875 1 96.19 119 LEU A C 1
ATOM 960 O O . LEU A 1 119 ? -6.48 -15.852 -12.992 1 96.19 119 LEU A O 1
ATOM 964 N N . VAL A 1 120 ? -6.598 -16.391 -15.109 1 97.88 120 VAL A N 1
ATOM 965 C CA . VAL A 1 120 ? -6.949 -15.062 -15.57 1 97.88 120 VAL A CA 1
ATOM 966 C C . VAL A 1 120 ? -8.281 -14.641 -14.961 1 97.88 120 VAL A C 1
ATOM 968 O O . VAL A 1 120 ? -8.43 -13.508 -14.484 1 97.88 120 VAL A O 1
ATOM 971 N N . LYS A 1 121 ? -9.25 -15.539 -14.93 1 97.5 121 LYS A N 1
ATOM 972 C CA . LYS A 1 121 ? -10.555 -15.266 -14.344 1 97.5 121 LYS A CA 1
ATOM 973 C C . LYS A 1 121 ? -10.43 -14.938 -12.859 1 97.5 121 LYS A C 1
ATOM 975 O O . LYS A 1 121 ? -11.031 -13.977 -12.375 1 97.5 121 LYS A O 1
ATOM 980 N N . TYR A 1 122 ? -9.695 -15.75 -12.203 1 97.56 122 TYR A N 1
ATOM 981 C CA . TYR A 1 122 ? -9.5 -15.547 -10.773 1 97.56 122 TYR A CA 1
ATOM 982 C C . TYR A 1 122 ? -8.859 -14.188 -10.5 1 97.56 122 TYR A C 1
ATOM 984 O O . TYR A 1 122 ? -9.336 -13.43 -9.656 1 97.56 122 TYR A O 1
ATOM 992 N N . MET A 1 123 ? -7.82 -13.828 -11.18 1 97.62 123 MET A N 1
ATOM 993 C CA . MET A 1 123 ? -7.07 -12.594 -10.969 1 97.62 123 MET A CA 1
ATOM 994 C C . MET A 1 123 ? -7.918 -11.375 -11.336 1 97.62 123 MET A C 1
ATOM 996 O O . MET A 1 123 ? -7.672 -10.273 -10.836 1 97.62 123 MET A O 1
ATOM 1000 N N . SER A 1 124 ? -8.867 -11.539 -12.172 1 97.44 124 SER A N 1
ATOM 1001 C CA . SER A 1 124 ? -9.727 -10.43 -12.578 1 97.44 124 SER A CA 1
ATOM 1002 C C . SER A 1 124 ? -10.969 -10.344 -11.688 1 97.44 124 SER A C 1
ATOM 1004 O O . SER A 1 124 ? -11.805 -9.453 -11.867 1 97.44 124 SER A O 1
ATOM 1006 N N . SER A 1 125 ? -11.172 -11.188 -10.695 1 97.25 125 SER A N 1
ATOM 1007 C CA . SER A 1 125 ? -12.375 -11.289 -9.883 1 97.25 125 SER A CA 1
ATOM 1008 C C . SER A 1 125 ? -12.43 -10.195 -8.82 1 97.25 125 SER A C 1
ATOM 1010 O O . SER A 1 125 ? -13.469 -9.977 -8.195 1 97.25 125 SER A O 1
ATOM 1012 N N . GLY A 1 126 ? -11.344 -9.477 -8.625 1 97.75 126 GLY A N 1
ATOM 1013 C CA . GLY A 1 126 ? -11.227 -8.391 -7.664 1 97.75 126 GLY A CA 1
ATOM 1014 C C . GLY A 1 126 ? -9.977 -7.551 -7.863 1 97.75 126 GLY A C 1
ATOM 1015 O O . GLY A 1 126 ? -9.172 -7.828 -8.758 1 97.75 126 GLY A O 1
ATOM 1016 N N . PRO A 1 127 ? -9.891 -6.527 -7.055 1 98.62 127 PRO A N 1
ATOM 1017 C CA . PRO A 1 127 ? -8.727 -5.652 -7.207 1 98.62 127 PRO A CA 1
ATOM 1018 C C . PRO A 1 127 ? -7.43 -6.305 -6.73 1 98.62 127 PRO A C 1
ATOM 1020 O O . PRO A 1 127 ? -7.465 -7.285 -5.984 1 98.62 127 PRO A O 1
ATOM 1023 N N . VAL A 1 128 ? -6.352 -5.816 -7.25 1 98.81 128 VAL A N 1
ATOM 1024 C CA . VAL A 1 128 ? -5.012 -6.246 -6.859 1 98.81 128 VAL A CA 1
ATOM 1025 C C . VAL A 1 128 ? -4.184 -5.035 -6.438 1 98.81 128 VAL A C 1
ATOM 1027 O O . VAL A 1 128 ? -4.5 -3.9 -6.801 1 98.81 128 VAL A O 1
ATOM 1030 N N . ALA A 1 129 ? -3.238 -5.188 -5.566 1 98.88 129 ALA A N 1
ATOM 1031 C CA . ALA A 1 129 ? -2.209 -4.199 -5.258 1 98.88 129 ALA A CA 1
ATOM 1032 C C . ALA A 1 129 ? -0.884 -4.559 -5.926 1 98.88 129 ALA A C 1
ATOM 1034 O O . ALA A 1 129 ? -0.216 -5.512 -5.52 1 98.88 129 ALA A O 1
ATOM 1035 N N . ALA A 1 130 ? -0.525 -3.799 -6.926 1 98.88 130 ALA A N 1
ATOM 1036 C CA . ALA A 1 130 ? 0.706 -4.02 -7.68 1 98.88 130 ALA A CA 1
ATOM 1037 C C . ALA A 1 130 ? 1.84 -3.148 -7.148 1 98.88 130 ALA A C 1
ATOM 1039 O O . ALA A 1 130 ? 1.635 -1.971 -6.844 1 98.88 130 ALA A O 1
ATOM 1040 N N . MET A 1 131 ? 3.002 -3.738 -7.09 1 98.94 131 MET A N 1
ATOM 1041 C CA . MET A 1 131 ? 4.137 -3.033 -6.5 1 98.94 131 MET A CA 1
ATOM 1042 C C . MET A 1 131 ? 5.426 -3.354 -7.25 1 98.94 131 MET A C 1
ATOM 1044 O O . MET A 1 131 ? 5.551 -4.426 -7.848 1 98.94 131 MET A O 1
ATOM 1048 N N . VAL A 1 132 ? 6.344 -2.457 -7.145 1 98.88 132 VAL A N 1
ATOM 1049 C CA . VAL A 1 132 ? 7.719 -2.676 -7.586 1 98.88 132 VAL A CA 1
ATOM 1050 C C . VAL A 1 132 ? 8.68 -2.391 -6.438 1 98.88 132 VAL A C 1
ATOM 1052 O O . VAL A 1 132 ? 8.648 -1.312 -5.844 1 98.88 132 VAL A O 1
ATOM 1055 N N . TRP A 1 133 ? 9.508 -3.344 -6.129 1 98.75 133 TRP A N 1
ATOM 1056 C CA . TRP A 1 133 ? 10.516 -3.236 -5.078 1 98.75 133 TRP A CA 1
ATOM 1057 C C . TRP A 1 133 ? 11.922 -3.293 -5.668 1 98.75 133 TRP A C 1
ATOM 1059 O O . TRP A 1 133 ? 12.18 -4.043 -6.613 1 98.75 133 TRP A O 1
ATOM 1069 N N . GLU A 1 134 ? 12.828 -2.547 -5.062 1 98.31 134 GLU A N 1
ATOM 1070 C CA . GLU A 1 134 ? 14.203 -2.453 -5.535 1 98.31 134 GLU A CA 1
ATOM 1071 C C . GLU A 1 134 ? 15.188 -2.822 -4.43 1 98.31 134 GLU A C 1
ATOM 1073 O O . GLU A 1 134 ? 14.992 -2.463 -3.27 1 98.31 134 GLU A O 1
ATOM 1078 N N . GLY A 1 135 ? 16.281 -3.527 -4.793 1 97.12 135 GLY A N 1
ATOM 1079 C CA . GLY A 1 135 ? 17.344 -3.885 -3.877 1 97.12 135 GLY A CA 1
ATOM 1080 C C . GLY A 1 135 ? 18.281 -4.945 -4.434 1 97.12 135 GLY A C 1
ATOM 1081 O O . GLY A 1 135 ? 18.078 -5.43 -5.547 1 97.12 135 GLY A O 1
ATOM 1082 N N . LEU A 1 136 ? 19.281 -5.254 -3.625 1 96.19 136 LEU A N 1
ATOM 1083 C CA . LEU A 1 136 ? 20.219 -6.305 -3.99 1 96.19 136 LEU A CA 1
ATOM 1084 C C . LEU A 1 136 ? 19.547 -7.672 -3.969 1 96.19 136 LEU A C 1
ATOM 1086 O O . LEU A 1 136 ? 18.938 -8.055 -2.961 1 96.19 136 LEU A O 1
ATOM 1090 N N . ASN A 1 137 ? 19.516 -8.383 -5.105 1 97.5 137 ASN A N 1
ATOM 1091 C CA . ASN A 1 137 ? 18.953 -9.727 -5.258 1 97.5 137 ASN A CA 1
ATOM 1092 C C . ASN A 1 137 ? 17.484 -9.766 -4.84 1 97.5 137 ASN A C 1
ATOM 1094 O O . ASN A 1 137 ? 17.031 -10.742 -4.238 1 97.5 137 ASN A O 1
ATOM 1098 N N . VAL A 1 138 ? 16.781 -8.727 -5.062 1 98.19 138 VAL A N 1
ATOM 1099 C CA . VAL A 1 138 ? 15.406 -8.617 -4.586 1 98.19 138 VAL A CA 1
ATOM 1100 C C . VAL A 1 138 ? 14.531 -9.656 -5.27 1 98.19 138 VAL A C 1
ATOM 1102 O O . VAL A 1 138 ? 13.562 -10.148 -4.684 1 98.19 138 VAL A O 1
ATOM 1105 N N . VAL A 1 139 ? 14.805 -10.078 -6.516 1 98.5 139 VAL A N 1
ATOM 1106 C CA . VAL A 1 139 ? 14 -11.094 -7.191 1 98.5 139 VAL A CA 1
ATOM 1107 C C . VAL A 1 139 ? 14.141 -12.43 -6.469 1 98.5 139 VAL A C 1
ATOM 1109 O O . VAL A 1 139 ? 13.156 -13 -6.012 1 98.5 139 VAL A O 1
ATOM 1112 N N . LYS A 1 140 ? 15.359 -12.859 -6.34 1 98.06 140 LYS A N 1
ATOM 1113 C CA . LYS A 1 140 ? 15.633 -14.141 -5.691 1 98.06 140 LYS A CA 1
ATOM 1114 C C . LYS A 1 140 ? 15.148 -14.133 -4.242 1 98.06 140 LYS A C 1
ATOM 1116 O O . LYS A 1 140 ? 14.445 -15.055 -3.816 1 98.06 140 LYS A O 1
ATOM 1121 N N . THR A 1 141 ? 15.508 -13.141 -3.514 1 98.12 141 THR A N 1
ATOM 1122 C CA . THR A 1 141 ? 15.117 -13.047 -2.111 1 98.12 141 THR A CA 1
ATOM 1123 C C . THR A 1 141 ? 13.602 -12.914 -1.979 1 98.12 141 THR A C 1
ATOM 1125 O O . THR A 1 141 ? 13 -13.484 -1.067 1 98.12 141 THR A O 1
ATOM 1128 N N . GLY A 1 142 ? 13.008 -12.102 -2.869 1 98.12 142 GLY A N 1
ATOM 1129 C CA . GLY A 1 142 ? 11.562 -11.992 -2.879 1 98.12 142 GLY A CA 1
ATOM 1130 C C . GLY A 1 142 ? 10.859 -13.328 -3.018 1 98.12 142 GLY A C 1
ATOM 1131 O O . GLY A 1 142 ? 9.891 -13.602 -2.309 1 98.12 142 GLY A O 1
ATOM 1132 N N . ARG A 1 143 ? 11.328 -14.141 -3.842 1 98.38 143 ARG A N 1
ATOM 1133 C CA . ARG A 1 143 ? 10.742 -15.461 -4.027 1 98.38 143 ARG A CA 1
ATOM 1134 C C . ARG A 1 143 ? 10.844 -16.281 -2.752 1 98.38 143 ARG A C 1
ATOM 1136 O O . ARG A 1 143 ? 9.922 -17.031 -2.418 1 98.38 143 ARG A O 1
ATOM 1143 N N . VAL A 1 144 ? 11.938 -16.172 -2.084 1 98.19 144 VAL A N 1
ATOM 1144 C CA . VAL A 1 144 ? 12.102 -16.875 -0.818 1 98.19 144 VAL A CA 1
ATOM 1145 C C . VAL A 1 144 ? 11.102 -16.344 0.204 1 98.19 144 VAL A C 1
ATOM 1147 O O . VAL A 1 144 ? 10.477 -17.109 0.936 1 98.19 144 VAL A O 1
ATOM 1150 N N . MET A 1 145 ? 10.914 -15.047 0.265 1 98.62 145 MET A N 1
ATOM 1151 C CA . MET A 1 145 ? 9.977 -14.43 1.194 1 98.62 145 MET A CA 1
ATOM 1152 C C . MET A 1 145 ? 8.547 -14.891 0.913 1 98.62 145 MET A C 1
ATOM 1154 O O . MET A 1 145 ? 7.75 -15.047 1.837 1 98.62 145 MET A O 1
ATOM 1158 N N . LEU A 1 146 ? 8.227 -15.062 -0.367 1 98.56 146 LEU A N 1
ATOM 1159 C CA . LEU A 1 146 ? 6.898 -15.539 -0.732 1 98.56 146 LEU A CA 1
ATOM 1160 C C . LEU A 1 146 ? 6.668 -16.953 -0.212 1 98.56 146 LEU A C 1
ATOM 1162 O O . LEU A 1 146 ? 5.633 -17.234 0.396 1 98.56 146 LEU A O 1
ATOM 1166 N N . GLY A 1 147 ? 7.645 -17.812 -0.458 1 98.31 147 GLY A N 1
ATOM 1167 C CA . GLY A 1 147 ? 7.473 -19.234 -0.23 1 98.31 147 GLY A CA 1
ATOM 1168 C C . GLY A 1 147 ? 7.059 -20 -1.479 1 98.31 147 GLY A C 1
ATOM 1169 O O . GLY A 1 147 ? 6.828 -19.391 -2.529 1 98.31 147 GLY A O 1
ATOM 1170 N N . GLU A 1 148 ? 6.887 -21.25 -1.303 1 97 148 GLU A N 1
ATOM 1171 C CA . GLU A 1 148 ? 6.555 -22.125 -2.422 1 97 148 GLU A CA 1
ATOM 1172 C C . GLU A 1 148 ? 5.133 -21.875 -2.91 1 97 148 GLU A C 1
ATOM 1174 O O . GLU A 1 148 ? 4.277 -21.406 -2.15 1 97 148 GLU A O 1
ATOM 1179 N N . THR A 1 149 ? 4.941 -22.141 -4.215 1 94.75 149 THR A N 1
ATOM 1180 C CA . THR A 1 149 ? 3.625 -22 -4.82 1 94.75 149 THR A CA 1
ATOM 1181 C C . THR A 1 149 ? 2.574 -22.781 -4.031 1 94.75 149 THR A C 1
ATOM 1183 O O . THR A 1 149 ? 1.479 -22.266 -3.779 1 94.75 149 THR A O 1
ATOM 1186 N N . ASN A 1 150 ? 2.982 -24.016 -3.697 1 96.06 150 ASN A N 1
ATOM 1187 C CA . ASN A 1 150 ? 2.131 -24.781 -2.797 1 96.06 150 ASN A CA 1
ATOM 1188 C C . ASN A 1 150 ? 2.348 -24.375 -1.341 1 96.06 150 ASN A C 1
ATOM 1190 O O . ASN A 1 150 ? 3.402 -24.656 -0.767 1 96.06 150 ASN A O 1
ATOM 1194 N N . PRO A 1 151 ? 1.305 -23.844 -0.752 1 97.19 151 PRO A N 1
ATOM 1195 C CA . PRO A 1 151 ? 1.473 -23.344 0.615 1 97.19 151 PRO A CA 1
ATOM 1196 C C . PRO A 1 151 ? 1.869 -24.438 1.6 1 97.19 151 PRO A C 1
ATOM 1198 O O . PRO A 1 151 ? 2.576 -24.172 2.576 1 97.19 151 PRO A O 1
ATOM 1201 N N . ALA A 1 152 ? 1.428 -25.625 1.354 1 96.19 152 ALA A N 1
ATOM 1202 C CA . ALA A 1 152 ? 1.743 -26.734 2.248 1 96.19 152 ALA A CA 1
ATOM 1203 C C . ALA A 1 152 ? 3.244 -27.016 2.27 1 96.19 152 ALA A C 1
ATOM 1205 O O . ALA A 1 152 ? 3.764 -27.578 3.236 1 96.19 152 ALA A O 1
ATOM 1206 N N . ASP A 1 153 ? 3.916 -26.609 1.273 1 97.81 153 ASP A N 1
ATOM 1207 C CA . ASP A 1 153 ? 5.355 -26.812 1.164 1 97.81 153 ASP A CA 1
ATOM 1208 C C . ASP A 1 153 ? 6.121 -25.562 1.622 1 97.81 153 ASP A C 1
ATOM 1210 O O . ASP A 1 153 ? 7.352 -25.531 1.573 1 97.81 153 ASP A O 1
ATOM 1214 N N . SER A 1 154 ? 5.41 -24.531 2.027 1 97.94 154 SER A N 1
ATOM 1215 C CA . SER A 1 154 ? 6.031 -23.281 2.447 1 97.94 154 SER A CA 1
ATOM 1216 C C . SER A 1 154 ? 6.391 -23.312 3.93 1 97.94 154 SER A C 1
ATOM 1218 O O . SER A 1 154 ? 5.613 -23.797 4.75 1 97.94 154 SER A O 1
ATOM 1220 N N . LYS A 1 155 ? 7.48 -22.844 4.266 1 97.81 155 LYS A N 1
ATOM 1221 C CA . LYS A 1 155 ? 7.945 -22.812 5.648 1 97.81 155 LYS A CA 1
ATOM 1222 C C . LYS A 1 155 ? 7.281 -21.672 6.43 1 97.81 155 LYS A C 1
ATOM 1224 O O . LYS A 1 155 ? 6.957 -20.625 5.863 1 97.81 155 LYS A O 1
ATOM 1229 N N . PRO A 1 156 ? 7.109 -21.891 7.773 1 97.5 156 PRO A N 1
ATOM 1230 C CA . PRO A 1 156 ? 6.68 -20.75 8.594 1 97.5 156 PRO A CA 1
ATOM 1231 C C . PRO A 1 156 ? 7.613 -19.547 8.469 1 97.5 156 PRO A C 1
ATOM 1233 O O . PRO A 1 156 ? 8.836 -19.719 8.398 1 97.5 156 PRO A O 1
ATOM 1236 N N . GLY A 1 157 ? 7.09 -18.391 8.367 1 98.12 157 GLY A N 1
ATOM 1237 C CA . GLY A 1 157 ? 7.867 -17.188 8.164 1 98.12 157 GLY A CA 1
ATOM 1238 C C . GLY A 1 157 ? 7.777 -16.656 6.746 1 98.12 157 GLY A C 1
ATOM 1239 O O . GLY A 1 157 ? 8.055 -15.477 6.504 1 98.12 157 GLY A O 1
ATOM 1240 N N . THR A 1 158 ? 7.488 -17.516 5.805 1 98.56 158 THR A N 1
ATOM 1241 C CA . THR A 1 158 ? 7.191 -17.047 4.453 1 98.56 158 THR A CA 1
ATOM 1242 C C . THR A 1 158 ? 5.75 -16.562 4.355 1 98.56 158 THR A C 1
ATOM 1244 O O . THR A 1 158 ? 4.918 -16.906 5.199 1 98.56 158 THR A O 1
ATOM 1247 N N . ILE A 1 159 ? 5.492 -15.812 3.4 1 98.69 159 ILE A N 1
ATOM 1248 C CA . ILE A 1 159 ? 4.168 -15.219 3.246 1 98.69 159 ILE A CA 1
ATOM 1249 C C . ILE A 1 159 ? 3.137 -16.328 3.006 1 98.69 159 ILE A C 1
ATOM 1251 O O . ILE A 1 159 ? 2.105 -16.375 3.68 1 98.69 159 ILE A O 1
ATOM 1255 N N . ARG A 1 160 ? 3.416 -17.219 2.092 1 98.75 160 ARG A N 1
ATOM 1256 C CA . ARG A 1 160 ? 2.457 -18.281 1.799 1 98.75 160 ARG A CA 1
ATOM 1257 C C . ARG A 1 160 ? 2.408 -19.312 2.93 1 98.75 160 ARG A C 1
ATOM 1259 O O . ARG A 1 160 ? 1.37 -19.922 3.172 1 98.75 160 ARG A O 1
ATOM 1266 N N . GLY A 1 161 ? 3.471 -19.562 3.615 1 98.5 161 GLY A N 1
ATOM 1267 C CA . GLY A 1 161 ? 3.461 -20.422 4.789 1 98.5 161 GLY A CA 1
ATOM 1268 C C . GLY A 1 161 ? 2.615 -19.875 5.922 1 98.5 161 GLY A C 1
ATOM 1269 O O . GLY A 1 161 ? 1.945 -20.625 6.629 1 98.5 161 GLY A O 1
ATOM 1270 N N . ASP A 1 162 ? 2.572 -18.641 6.039 1 98.62 162 ASP A N 1
ATOM 1271 C CA . ASP A 1 162 ? 1.897 -17.984 7.164 1 98.62 162 ASP A CA 1
ATOM 1272 C C . ASP A 1 162 ? 0.416 -17.781 6.863 1 98.62 162 ASP A C 1
ATOM 1274 O O . ASP A 1 162 ? -0.416 -17.797 7.773 1 98.62 162 ASP A O 1
ATOM 1278 N N . PHE A 1 163 ? 0.075 -17.609 5.512 1 98.38 163 PHE A N 1
ATOM 1279 C CA . PHE A 1 163 ? -1.254 -17.047 5.305 1 98.38 163 PHE A CA 1
ATOM 1280 C C . PHE A 1 163 ? -2.055 -17.891 4.328 1 98.38 163 PHE A C 1
ATOM 1282 O O . PHE A 1 163 ? -3.227 -17.609 4.062 1 98.38 163 PHE A O 1
ATOM 1289 N N . CYS A 1 164 ? -1.414 -18.938 3.775 1 97.88 164 CYS A N 1
ATOM 1290 C CA . CYS A 1 164 ? -2.133 -19.656 2.721 1 97.88 164 CYS A CA 1
ATOM 1291 C C . CYS A 1 164 ? -2.355 -21.109 3.096 1 97.88 164 CYS A C 1
ATOM 1293 O O . CYS A 1 164 ? -1.557 -21.703 3.828 1 97.88 164 CYS A O 1
ATOM 1295 N N . ILE A 1 165 ? -3.404 -21.625 2.543 1 97.19 165 ILE A N 1
ATOM 1296 C CA . ILE A 1 165 ? -3.768 -23.031 2.773 1 97.19 165 ILE A CA 1
ATOM 1297 C C . ILE A 1 165 ? -3.748 -23.781 1.452 1 97.19 165 ILE A C 1
ATOM 1299 O O . ILE A 1 165 ? -3.176 -24.875 1.365 1 97.19 165 ILE A O 1
ATOM 1303 N N . GLU A 1 166 ? -4.297 -23.188 0.363 1 95.81 166 GLU A N 1
ATOM 1304 C CA . GLU A 1 166 ? -4.477 -23.875 -0.912 1 95.81 166 GLU A CA 1
ATOM 1305 C C . GLU A 1 166 ? -3.721 -23.172 -2.033 1 95.81 166 GLU A C 1
ATOM 1307 O O . GLU A 1 166 ? -3.662 -21.938 -2.066 1 95.81 166 GLU A O 1
ATOM 1312 N N . VAL A 1 167 ? -3.334 -23.875 -3.062 1 93.19 167 VAL A N 1
ATOM 1313 C CA . VAL A 1 167 ? -2.523 -23.406 -4.18 1 93.19 167 VAL A CA 1
ATOM 1314 C C . VAL A 1 167 ? -3.299 -22.359 -4.98 1 93.19 167 VAL A C 1
ATOM 1316 O O . VAL A 1 167 ? -2.725 -21.359 -5.441 1 93.19 167 VAL A O 1
ATOM 1319 N N . GLY A 1 168 ? -4.582 -22.5 -5.133 1 93.81 168 GLY A N 1
ATOM 1320 C CA . GLY A 1 168 ? -5.375 -21.609 -5.953 1 93.81 168 GLY A CA 1
ATOM 1321 C C . GLY A 1 168 ? -5.672 -20.281 -5.277 1 93.81 168 GLY A C 1
ATOM 1322 O O . GLY A 1 168 ? -6.215 -19.375 -5.902 1 93.81 168 GLY A O 1
ATOM 1323 N N . ARG A 1 169 ? -5.359 -20.188 -3.959 1 95.75 169 ARG A N 1
ATOM 1324 C CA . ARG A 1 169 ? -5.547 -19 -3.139 1 95.75 169 ARG A CA 1
ATOM 1325 C C . ARG A 1 169 ? -4.277 -18.656 -2.359 1 95.75 169 ARG A C 1
ATOM 1327 O O . ARG A 1 169 ? -4.281 -18.672 -1.127 1 95.75 169 ARG A O 1
ATOM 1334 N N . ASN A 1 170 ? -3.295 -18.297 -3.18 1 96.31 170 ASN A N 1
ATOM 1335 C CA . ASN A 1 170 ? -1.994 -18.203 -2.525 1 96.31 170 ASN A CA 1
ATOM 1336 C C . ASN A 1 170 ? -1.52 -16.75 -2.453 1 96.31 170 ASN A C 1
ATOM 1338 O O . ASN A 1 170 ? -0.316 -16.484 -2.41 1 96.31 170 ASN A O 1
ATOM 1342 N N . ILE A 1 171 ? -2.297 -15.703 -2.561 1 97.56 171 ILE A N 1
ATOM 1343 C CA . ILE A 1 171 ? -2.43 -14.336 -2.076 1 97.56 171 ILE A CA 1
ATOM 1344 C C . ILE A 1 171 ? -1.437 -13.43 -2.803 1 97.56 171 ILE A C 1
ATOM 1346 O O . ILE A 1 171 ? -1.586 -12.211 -2.799 1 97.56 171 ILE A O 1
ATOM 1350 N N . ILE A 1 172 ? -0.336 -14.031 -3.4 1 98.56 172 ILE A N 1
ATOM 1351 C CA . ILE A 1 172 ? 0.699 -13.094 -3.836 1 98.56 172 ILE A CA 1
ATOM 1352 C C . ILE A 1 172 ? 1.394 -13.641 -5.082 1 98.56 172 ILE A C 1
ATOM 1354 O O . ILE A 1 172 ? 1.55 -14.859 -5.23 1 98.56 172 ILE A O 1
ATOM 1358 N N . HIS A 1 173 ? 1.72 -12.773 -6.02 1 98.5 173 HIS A N 1
ATOM 1359 C CA . HIS A 1 173 ? 2.547 -13.031 -7.191 1 98.5 173 HIS A CA 1
ATOM 1360 C C . HIS A 1 173 ? 3.893 -12.32 -7.086 1 98.5 173 HIS A C 1
ATOM 1362 O O . HIS A 1 173 ? 3.971 -11.211 -6.566 1 98.5 173 HIS A O 1
ATOM 1368 N N . GLY A 1 174 ? 4.93 -12.914 -7.535 1 98.62 174 GLY A N 1
ATOM 1369 C CA . GLY A 1 174 ? 6.242 -12.297 -7.648 1 98.62 174 GLY A CA 1
ATOM 1370 C C . GLY A 1 174 ? 7.039 -12.797 -8.836 1 98.62 174 GLY A C 1
ATOM 1371 O O . GLY A 1 174 ? 6.965 -13.977 -9.188 1 98.62 174 GLY A O 1
ATOM 1372 N N . SER A 1 175 ? 7.812 -11.891 -9.367 1 98.38 175 SER A N 1
ATOM 1373 C CA . SER A 1 175 ? 8.617 -12.25 -10.531 1 98.38 175 SER A CA 1
ATOM 1374 C C . SER A 1 175 ? 9.594 -13.375 -10.203 1 98.38 175 SER A C 1
ATOM 1376 O O . SER A 1 175 ? 10.109 -13.453 -9.086 1 98.38 175 SER A O 1
ATOM 1378 N N . ASP A 1 176 ? 9.922 -14.188 -11.203 1 96.31 176 ASP A N 1
ATOM 1379 C CA . ASP A 1 176 ? 10.766 -15.344 -10.938 1 96.31 176 ASP A CA 1
ATOM 1380 C C . ASP A 1 176 ? 12.172 -15.148 -11.516 1 96.31 176 ASP A C 1
ATOM 1382 O O . ASP A 1 176 ? 13.07 -15.945 -11.266 1 96.31 176 ASP A O 1
ATOM 1386 N N . SER A 1 177 ? 12.359 -14.117 -12.297 1 97.5 177 SER A N 1
ATOM 1387 C CA . SER A 1 177 ? 13.656 -13.75 -12.852 1 97.5 177 SER A CA 1
ATOM 1388 C C . SER A 1 177 ? 13.742 -12.25 -13.102 1 97.5 177 SER A C 1
ATOM 1390 O O . SER A 1 177 ? 12.719 -11.562 -13.156 1 97.5 177 SER A O 1
ATOM 1392 N N . VAL A 1 178 ? 14.938 -11.789 -13.211 1 97.81 178 VAL A N 1
ATOM 1393 C CA . VAL A 1 178 ? 15.148 -10.375 -13.5 1 97.81 178 VAL A CA 1
ATOM 1394 C C . VAL A 1 178 ? 14.516 -10.023 -14.844 1 97.81 178 VAL A C 1
ATOM 1396 O O . VAL A 1 178 ? 13.875 -8.977 -14.984 1 97.81 178 VAL A O 1
ATOM 1399 N N . ASP A 1 179 ? 14.648 -10.93 -15.82 1 97.44 179 ASP A N 1
ATOM 1400 C CA . ASP A 1 179 ? 14.047 -10.711 -17.141 1 97.44 179 ASP A CA 1
ATOM 1401 C C . ASP A 1 179 ? 12.531 -10.609 -17.047 1 97.44 179 ASP A C 1
ATOM 1403 O O . ASP A 1 179 ? 11.922 -9.703 -17.609 1 97.44 179 ASP A O 1
ATOM 1407 N N . SER A 1 180 ? 11.883 -11.492 -16.375 1 97.5 180 SER A N 1
ATOM 1408 C CA . SER A 1 180 ? 10.43 -11.453 -16.203 1 97.5 180 SER A CA 1
ATOM 1409 C C . SER A 1 180 ? 9.992 -10.227 -15.414 1 97.5 180 SER A C 1
ATOM 1411 O O . SER A 1 180 ? 8.953 -9.633 -15.703 1 97.5 180 SER A O 1
ATOM 1413 N N . ALA A 1 181 ? 10.797 -9.883 -14.422 1 98.44 181 ALA A N 1
ATOM 1414 C CA . ALA A 1 181 ? 10.5 -8.688 -13.633 1 98.44 181 ALA A CA 1
ATOM 1415 C C . ALA A 1 181 ? 10.445 -7.445 -14.523 1 98.44 181 ALA A C 1
ATOM 1417 O O . ALA A 1 181 ? 9.5 -6.656 -14.438 1 98.44 181 ALA A O 1
ATOM 1418 N N . ASN A 1 182 ? 11.422 -7.301 -15.344 1 98.12 182 ASN A N 1
ATOM 1419 C CA . ASN A 1 182 ? 11.453 -6.156 -16.25 1 98.12 182 ASN A CA 1
ATOM 1420 C C . ASN A 1 182 ? 10.234 -6.133 -17.172 1 98.12 182 ASN A C 1
ATOM 1422 O O . ASN A 1 182 ? 9.633 -5.078 -17.375 1 98.12 182 ASN A O 1
ATOM 1426 N N . LYS A 1 183 ? 9.906 -7.246 -17.719 1 98.06 183 LYS A N 1
ATOM 1427 C CA . LYS A 1 183 ? 8.734 -7.352 -18.578 1 98.06 183 LYS A CA 1
ATOM 1428 C C . LYS A 1 183 ? 7.457 -6.996 -17.828 1 98.06 183 LYS A C 1
ATOM 1430 O O . LYS A 1 183 ? 6.637 -6.215 -18.328 1 98.06 183 LYS A O 1
ATOM 1435 N N . GLU A 1 184 ? 7.305 -7.582 -16.688 1 98.56 184 GLU A N 1
ATOM 1436 C CA . GLU A 1 184 ? 6.102 -7.363 -15.883 1 98.56 184 GLU A CA 1
ATOM 1437 C C . GLU A 1 184 ? 5.996 -5.91 -15.43 1 98.56 184 GLU A C 1
ATOM 1439 O O . GLU A 1 184 ? 4.922 -5.305 -15.516 1 98.56 184 GLU A O 1
ATOM 1444 N N . ILE A 1 185 ? 7.066 -5.332 -14.992 1 98.75 185 ILE A N 1
ATOM 1445 C CA . ILE A 1 185 ? 7.066 -3.941 -14.547 1 98.75 185 ILE A CA 1
ATOM 1446 C C . ILE A 1 185 ? 6.664 -3.029 -15.703 1 98.75 185 ILE A C 1
ATOM 1448 O O . ILE A 1 185 ? 5.844 -2.123 -15.531 1 98.75 185 ILE A O 1
ATOM 1452 N N . SER A 1 186 ? 7.164 -3.281 -16.891 1 98.56 186 SER A N 1
ATOM 1453 C CA . SER A 1 186 ? 6.859 -2.463 -18.062 1 98.56 186 SER A CA 1
ATOM 1454 C C . SER A 1 186 ? 5.398 -2.619 -18.469 1 98.56 186 SER A C 1
ATOM 1456 O O . SER A 1 186 ? 4.816 -1.704 -19.062 1 98.56 186 SER A O 1
ATOM 1458 N N . LEU A 1 187 ? 4.859 -3.758 -18.203 1 98.5 187 LEU A N 1
ATOM 1459 C CA . LEU A 1 187 ? 3.461 -4.02 -18.531 1 98.5 187 LEU A CA 1
ATOM 1460 C C . LEU A 1 187 ? 2.531 -3.287 -17.578 1 98.5 187 LEU A C 1
ATOM 1462 O O . LEU A 1 187 ? 1.501 -2.75 -17.984 1 98.5 187 LEU A O 1
ATOM 1466 N N . TRP A 1 188 ? 2.883 -3.191 -16.281 1 98.69 188 TRP A N 1
ATOM 1467 C CA . TRP A 1 188 ? 1.975 -2.746 -15.234 1 98.69 188 TRP A CA 1
ATOM 1468 C C . TRP A 1 188 ? 2.172 -1.265 -14.93 1 98.69 188 TRP A C 1
ATOM 1470 O O . TRP A 1 188 ? 1.26 -0.598 -14.438 1 98.69 188 TRP A O 1
ATOM 1480 N N . PHE A 1 189 ? 3.342 -0.773 -15.195 1 98.62 189 PHE A N 1
ATOM 1481 C CA . PHE A 1 189 ? 3.656 0.592 -14.789 1 98.62 189 PHE A CA 1
ATOM 1482 C C . PHE A 1 189 ? 4.273 1.369 -15.945 1 98.62 189 PHE A C 1
ATOM 1484 O O . PHE A 1 189 ? 5.082 0.828 -16.703 1 98.62 189 PHE A O 1
ATOM 1491 N N . LYS A 1 190 ? 3.896 2.621 -16.031 1 97.62 190 LYS A N 1
ATOM 1492 C CA . LYS A 1 190 ? 4.613 3.553 -16.891 1 97.62 190 LYS A CA 1
ATOM 1493 C C . LYS A 1 190 ? 5.922 4.004 -16.25 1 97.62 190 LYS A C 1
ATOM 1495 O O . LYS A 1 190 ? 6.043 4.02 -15.031 1 97.62 190 LYS A O 1
ATOM 1500 N N . PRO A 1 191 ? 6.859 4.395 -17.078 1 97.12 191 PRO A N 1
ATOM 1501 C CA . PRO A 1 191 ? 8.156 4.816 -16.516 1 97.12 191 PRO A CA 1
ATOM 1502 C C . PRO A 1 191 ? 8.016 5.918 -15.477 1 97.12 191 PRO A C 1
ATOM 1504 O O . PRO A 1 191 ? 8.742 5.914 -14.477 1 97.12 191 PRO A O 1
ATOM 1507 N N . GLU A 1 192 ? 7.02 6.82 -15.609 1 95.56 192 GLU A N 1
ATOM 1508 C CA . GLU A 1 192 ? 6.863 7.953 -14.703 1 95.56 192 GLU A CA 1
ATOM 1509 C C . GLU A 1 192 ? 6.312 7.5 -13.352 1 95.56 192 GLU A C 1
ATOM 1511 O O . GLU A 1 192 ? 6.332 8.258 -12.383 1 95.56 192 GLU A O 1
ATOM 1516 N N . GLU A 1 193 ? 5.77 6.305 -13.344 1 97.31 193 GLU A N 1
ATOM 1517 C CA . GLU A 1 193 ? 5.215 5.781 -12.094 1 97.31 193 GLU A CA 1
ATOM 1518 C C . GLU A 1 193 ? 6.305 5.156 -11.227 1 97.31 193 GLU A C 1
ATOM 1520 O O . GLU A 1 193 ? 6.074 4.855 -10.055 1 97.31 193 GLU A O 1
ATOM 1525 N N . LEU A 1 194 ? 7.461 4.902 -11.828 1 97.75 194 LEU A N 1
ATOM 1526 C CA . LEU A 1 194 ? 8.609 4.418 -11.07 1 97.75 194 LEU A CA 1
ATOM 1527 C C . LEU A 1 194 ? 9.383 5.574 -10.445 1 97.75 194 LEU A C 1
ATOM 1529 O O . LEU A 1 194 ? 10.055 6.332 -11.148 1 97.75 194 LEU A O 1
ATOM 1533 N N . VAL A 1 195 ? 9.352 5.66 -9.164 1 97.69 195 VAL A N 1
ATOM 1534 C CA . VAL A 1 195 ? 9.875 6.824 -8.461 1 97.69 195 VAL A CA 1
ATOM 1535 C C . VAL A 1 195 ? 11.336 6.582 -8.078 1 97.69 195 VAL A C 1
ATOM 1537 O O . VAL A 1 195 ? 11.68 5.508 -7.578 1 97.69 195 VAL A O 1
ATOM 1540 N N . SER A 1 196 ? 12.156 7.582 -8.383 1 94.81 196 SER A N 1
ATOM 1541 C CA . SER A 1 196 ? 13.555 7.555 -7.949 1 94.81 196 SER A CA 1
ATOM 1542 C C . SER A 1 196 ? 13.766 8.43 -6.715 1 94.81 196 SER A C 1
ATOM 1544 O O . SER A 1 196 ? 13.398 9.602 -6.711 1 94.81 196 SER A O 1
ATOM 1546 N N . TYR A 1 197 ? 14.234 7.848 -5.676 1 95 197 TYR A N 1
ATOM 1547 C CA . TYR A 1 197 ? 14.578 8.562 -4.453 1 95 197 TYR A CA 1
ATOM 1548 C C . TYR A 1 197 ? 15.617 7.793 -3.646 1 95 197 TYR A C 1
ATOM 1550 O O . TYR A 1 197 ? 15.797 6.59 -3.848 1 95 197 TYR A O 1
ATOM 1558 N N . LYS A 1 198 ? 16.234 8.516 -2.781 1 92.25 198 LYS A N 1
ATOM 1559 C CA . LYS A 1 198 ? 17.234 7.879 -1.931 1 92.25 198 LYS A CA 1
ATOM 1560 C C . LYS A 1 198 ? 16.656 7.535 -0.562 1 92.25 198 LYS A C 1
ATOM 1562 O O . LYS A 1 198 ? 16.078 8.391 0.108 1 92.25 198 LYS A O 1
ATOM 1567 N N . SER A 1 199 ? 16.844 6.234 -0.208 1 92.31 199 SER A N 1
ATOM 1568 C CA . SER A 1 199 ? 16.453 5.824 1.14 1 92.31 199 SER A CA 1
ATOM 1569 C C . SER A 1 199 ? 17.453 6.336 2.176 1 92.31 199 SER A C 1
ATOM 1571 O O . SER A 1 199 ? 18.656 6.219 1.995 1 92.31 199 SER A O 1
ATOM 1573 N N . CYS A 1 200 ? 16.953 6.828 3.254 1 89.69 200 CYS A N 1
ATOM 1574 C CA . CYS A 1 200 ? 17.812 7.348 4.301 1 89.69 200 CYS A CA 1
ATOM 1575 C C . CYS A 1 200 ? 18.547 6.219 5.016 1 89.69 200 CYS A C 1
ATOM 1577 O O . CYS A 1 200 ? 19.578 6.445 5.648 1 89.69 200 CYS A O 1
ATOM 1579 N N . ALA A 1 201 ? 17.969 5.027 4.906 1 90 201 ALA A N 1
ATOM 1580 C CA . ALA A 1 201 ? 18.547 3.885 5.605 1 90 201 ALA A CA 1
ATOM 1581 C C . ALA A 1 201 ? 19.531 3.139 4.719 1 90 201 ALA A C 1
ATOM 1583 O O . ALA A 1 201 ? 20.141 2.152 5.145 1 90 201 ALA A O 1
ATOM 1584 N N . GLN A 1 202 ? 19.703 3.57 3.539 1 89.5 202 GLN A N 1
ATOM 1585 C CA . GLN A 1 202 ? 20.484 2.836 2.545 1 89.5 202 GLN A CA 1
ATOM 1586 C C . GLN A 1 202 ? 21.859 2.451 3.092 1 89.5 202 GLN A C 1
ATOM 1588 O O . GLN A 1 202 ? 22.281 1.307 2.949 1 89.5 202 GLN A O 1
ATOM 1593 N N . ASP A 1 203 ? 22.5 3.395 3.846 1 87.88 203 ASP A N 1
ATOM 1594 C CA . ASP A 1 203 ? 23.891 3.174 4.273 1 87.88 203 ASP A CA 1
ATOM 1595 C C . ASP A 1 203 ? 23.938 2.275 5.508 1 87.88 203 ASP A C 1
ATOM 1597 O O . ASP A 1 203 ? 25 1.786 5.879 1 87.88 203 ASP A O 1
ATOM 1601 N N . TRP A 1 204 ? 22.828 2.021 6.121 1 89.5 204 TRP A N 1
ATOM 1602 C CA . TRP A 1 204 ? 22.766 1.102 7.254 1 89.5 204 TRP A CA 1
ATOM 1603 C C . TRP A 1 204 ? 22.391 -0.303 6.793 1 89.5 204 TRP A C 1
ATOM 1605 O O . TRP A 1 204 ? 22.531 -1.269 7.547 1 89.5 204 TRP A O 1
ATOM 1615 N N . ILE A 1 205 ? 21.875 -0.421 5.562 1 87.75 205 ILE A N 1
ATOM 1616 C CA . ILE A 1 205 ? 21.359 -1.688 5.043 1 87.75 205 ILE A CA 1
ATOM 1617 C C . ILE A 1 205 ? 22.391 -2.297 4.086 1 87.75 205 ILE A C 1
ATOM 1619 O O . ILE A 1 205 ? 22.578 -3.516 4.062 1 87.75 205 ILE A O 1
ATOM 1623 N N . TYR A 1 206 ? 23.016 -1.478 3.361 1 86.19 206 TYR A N 1
ATOM 1624 C CA . TYR A 1 206 ? 23.969 -1.943 2.359 1 86.19 206 TYR A CA 1
ATOM 1625 C C . TYR A 1 206 ? 25.375 -1.45 2.676 1 86.19 206 TYR A C 1
ATOM 1627 O O . TYR A 1 206 ? 25.562 -0.329 3.158 1 86.19 206 TYR A O 1
ATOM 1635 N N . GLU A 1 207 ? 26.422 -2.328 2.322 1 84.25 207 GLU A N 1
ATOM 1636 C CA . GLU A 1 207 ? 27.828 -1.965 2.516 1 84.25 207 GLU A CA 1
ATOM 1637 C C . GLU A 1 207 ? 28.375 -1.206 1.311 1 84.25 207 GLU A C 1
ATOM 1639 O O . GLU A 1 207 ? 27.969 -1.47 0.173 1 84.25 207 GLU A O 1
ATOM 1644 N N . MET B 1 1 ? 20.922 -26.641 61.625 1 16.14 1 MET B N 1
ATOM 1645 C CA . MET B 1 1 ? 20.719 -28.062 61.906 1 16.14 1 MET B CA 1
ATOM 1646 C C . MET B 1 1 ? 20.016 -28.75 60.75 1 16.14 1 MET B C 1
ATOM 1648 O O . MET B 1 1 ? 19.438 -28.078 59.875 1 16.14 1 MET B O 1
ATOM 1652 N N . CYS B 1 2 ? 19.234 -29.844 61.062 1 16.03 2 CYS B N 1
ATOM 1653 C CA . CYS B 1 2 ? 19.297 -31.281 60.812 1 16.03 2 CYS B CA 1
ATOM 1654 C C . CYS B 1 2 ? 18.5 -31.641 59.562 1 16.03 2 CYS B C 1
ATOM 1656 O O . CYS B 1 2 ? 19.062 -32.156 58.594 1 16.03 2 CYS B O 1
ATOM 1658 N N . CYS B 1 3 ? 17.438 -32.438 59.656 1 14.7 3 CYS B N 1
ATOM 1659 C CA . CYS B 1 3 ? 17.047 -33.812 59.531 1 14.7 3 CYS B CA 1
ATOM 1660 C C . CYS B 1 3 ? 15.922 -34 58.5 1 14.7 3 CYS B C 1
ATOM 1662 O O . CYS B 1 3 ? 15.875 -35 57.812 1 14.7 3 CYS B O 1
ATOM 1664 N N . ILE B 1 4 ? 14.711 -33.344 58.656 1 16.09 4 ILE B N 1
ATOM 1665 C CA . ILE B 1 4 ? 13.703 -34.375 58.75 1 16.09 4 ILE B CA 1
ATOM 1666 C C . ILE B 1 4 ? 13.555 -35.062 57.406 1 16.09 4 ILE B C 1
ATOM 1668 O O . ILE B 1 4 ? 13.922 -34.5 56.375 1 16.09 4 ILE B O 1
ATOM 1672 N N . GLN B 1 5 ? 12.422 -35.781 57.188 1 15.2 5 GLN B N 1
ATOM 1673 C CA . GLN B 1 5 ? 11.688 -37.031 57.031 1 15.2 5 GLN B CA 1
ATOM 1674 C C . GLN B 1 5 ? 11.133 -37.156 55.594 1 15.2 5 GLN B C 1
ATOM 1676 O O . GLN B 1 5 ? 10.312 -36.344 55.156 1 15.2 5 GLN B O 1
ATOM 1681 N N . CYS B 1 6 ? 11.922 -37.781 54.625 1 17.38 6 CYS B N 1
ATOM 1682 C CA . CYS B 1 6 ? 11.734 -38.375 53.312 1 17.38 6 CYS B CA 1
ATOM 1683 C C . CYS B 1 6 ? 10.555 -39.344 53.312 1 17.38 6 CYS B C 1
ATOM 1685 O O . CYS B 1 6 ? 10.672 -40.469 53.812 1 17.38 6 CYS B O 1
ATOM 1687 N N . VAL B 1 7 ? 9.43 -38.844 53.969 1 16.59 7 VAL B N 1
ATOM 1688 C CA . VAL B 1 7 ? 8.484 -39.938 54.25 1 16.59 7 VAL B CA 1
ATOM 1689 C C . VAL B 1 7 ? 8.211 -40.719 52.969 1 16.59 7 VAL B C 1
ATOM 1691 O O . VAL B 1 7 ? 7.941 -40.125 51.906 1 16.59 7 VAL B O 1
ATOM 1694 N N . CYS B 1 8 ? 8.508 -42.062 52.969 1 15.74 8 CYS B N 1
ATOM 1695 C CA . CYS B 1 8 ? 8.633 -43.281 52.219 1 15.74 8 CYS B CA 1
ATOM 1696 C C . CYS B 1 8 ? 7.281 -43.688 51.625 1 15.74 8 CYS B C 1
ATOM 1698 O O . CYS B 1 8 ? 7.215 -44.562 50.781 1 15.74 8 CYS B O 1
ATOM 1700 N N . SER B 1 9 ? 6.125 -43.156 52.312 1 15.88 9 SER B N 1
ATOM 1701 C CA . SER B 1 9 ? 5.383 -44.406 52.562 1 15.88 9 SER B CA 1
ATOM 1702 C C . SER B 1 9 ? 5.082 -45.125 51.25 1 15.88 9 SER B C 1
ATOM 1704 O O . SER B 1 9 ? 5.195 -44.562 50.156 1 15.88 9 SER B O 1
ATOM 1706 N N . GLN B 1 10 ? 3.928 -46 51.312 1 16.25 10 GLN B N 1
ATOM 1707 C CA . GLN B 1 10 ? 3.492 -47.375 51.094 1 16.25 10 GLN B CA 1
ATOM 1708 C C . GLN B 1 10 ? 3.02 -47.562 49.656 1 16.25 10 GLN B C 1
ATOM 1710 O O . GLN B 1 10 ? 2.705 -46.594 48.969 1 16.25 10 GLN B O 1
ATOM 1715 N N . GLY B 1 11 ? 2.789 -48.844 49.25 1 16.61 11 GLY B N 1
ATOM 1716 C CA . GLY B 1 11 ? 2.846 -49.906 48.25 1 16.61 11 GLY B CA 1
ATOM 1717 C C . GLY B 1 11 ? 1.636 -49.906 47.344 1 16.61 11 GLY B C 1
ATOM 1718 O O . GLY B 1 11 ? 1.473 -50.844 46.531 1 16.61 11 GLY B O 1
ATOM 1719 N N . ARG B 1 12 ? 0.651 -48.875 47.469 1 18.78 12 ARG B N 1
ATOM 1720 C CA . ARG B 1 12 ? -0.655 -49.469 47.219 1 18.78 12 ARG B CA 1
ATOM 1721 C C . ARG B 1 12 ? -0.676 -50.156 45.844 1 18.78 12 ARG B C 1
ATOM 1723 O O . ARG B 1 12 ? -0.048 -49.688 44.906 1 18.78 12 ARG B O 1
ATOM 1730 N N . GLU B 1 13 ? -1.283 -51.312 45.875 1 17.56 13 GLU B N 1
ATOM 1731 C CA . GLU B 1 13 ? -1.494 -52.531 45.062 1 17.56 13 GLU B CA 1
ATOM 1732 C C . GLU B 1 13 ? -2.195 -52.188 43.75 1 17.56 13 GLU B C 1
ATOM 1734 O O . GLU B 1 13 ? -3.029 -51.281 43.688 1 17.56 13 GLU B O 1
ATOM 1739 N N . ARG B 1 14 ? -1.678 -52.688 42.625 1 18.95 14 ARG B N 1
ATOM 1740 C CA . ARG B 1 14 ? -1.677 -52.688 41.156 1 18.95 14 ARG B CA 1
ATOM 1741 C C . ARG B 1 14 ? -3.006 -53.219 40.625 1 18.95 14 ARG B C 1
ATOM 1743 O O . ARG B 1 14 ? -3.17 -53.344 39.406 1 18.95 14 ARG B O 1
ATOM 1750 N N . SER B 1 15 ? -4.086 -53.438 41.594 1 18.08 15 SER B N 1
ATOM 1751 C CA . SER B 1 15 ? -4.828 -54.562 41 1 18.08 15 SER B CA 1
ATOM 1752 C C . SER B 1 15 ? -5.453 -54.156 39.656 1 18.08 15 SER B C 1
ATOM 1754 O O . SER B 1 15 ? -5.934 -53.031 39.5 1 18.08 15 SER B O 1
ATOM 1756 N N . GLU B 1 16 ? -5.16 -54.906 38.562 1 19.09 16 GLU B N 1
ATOM 1757 C CA . GLU B 1 16 ? -5.254 -55 37.094 1 19.09 16 GLU B CA 1
ATOM 1758 C C . GLU B 1 16 ? -6.703 -55.156 36.656 1 19.09 16 GLU B C 1
ATOM 1760 O O . GLU B 1 16 ? -6.98 -55.25 35.469 1 19.09 16 GLU B O 1
ATOM 1765 N N . THR B 1 17 ? -7.73 -55.062 37.625 1 18.78 17 THR B N 1
ATOM 1766 C CA . THR B 1 17 ? -8.844 -55.906 37.188 1 18.78 17 THR B CA 1
ATOM 1767 C C . THR B 1 17 ? -9.398 -55.406 35.875 1 18.78 17 THR B C 1
ATOM 1769 O O . THR B 1 17 ? -9.477 -54.188 35.625 1 18.78 17 THR B O 1
ATOM 1772 N N . GLN B 1 18 ? -9.375 -56.25 34.781 1 18.69 18 GLN B N 1
ATOM 1773 C CA . GLN B 1 18 ? -9.672 -56.344 33.344 1 18.69 18 GLN B CA 1
ATOM 1774 C C . GLN B 1 18 ? -11.148 -56.125 33.062 1 18.69 18 GLN B C 1
ATOM 1776 O O . GLN B 1 18 ? -11.812 -56.938 32.438 1 18.69 18 GLN B O 1
ATOM 1781 N N . ASP B 1 19 ? -11.859 -55.188 33.812 1 18.47 19 ASP B N 1
ATOM 1782 C CA . ASP B 1 19 ? -13.312 -55.312 33.75 1 18.47 19 ASP B CA 1
ATOM 1783 C C . ASP B 1 19 ? -13.805 -55.25 32.281 1 18.47 19 ASP B C 1
ATOM 1785 O O . ASP B 1 19 ? -13.422 -54.344 31.547 1 18.47 19 ASP B O 1
ATOM 1789 N N . ASN B 1 20 ? -14.25 -56.406 31.719 1 19.48 20 ASN B N 1
ATOM 1790 C CA . ASN B 1 20 ? -14.852 -56.938 30.5 1 19.48 20 ASN B CA 1
ATOM 1791 C C . ASN B 1 20 ? -16.109 -56.156 30.109 1 19.48 20 ASN B C 1
ATOM 1793 O O . ASN B 1 20 ? -17.156 -56.312 30.75 1 19.48 20 ASN B O 1
ATOM 1797 N N . VAL B 1 21 ? -16.109 -54.812 30.125 1 18.88 21 VAL B N 1
ATOM 1798 C CA . VAL B 1 21 ? -17.391 -54.125 30.016 1 18.88 21 VAL B CA 1
ATOM 1799 C C . VAL B 1 21 ? -18.094 -54.531 28.734 1 18.88 21 VAL B C 1
ATOM 1801 O O . VAL B 1 21 ? -17.547 -54.375 27.641 1 18.88 21 VAL B O 1
ATOM 1804 N N . ILE B 1 22 ? -18.859 -55.688 28.812 1 19.08 22 ILE B N 1
ATOM 1805 C CA . ILE B 1 22 ? -19.719 -56.344 27.828 1 19.08 22 ILE B CA 1
ATOM 1806 C C . ILE B 1 22 ? -20.703 -55.344 27.234 1 19.08 22 ILE B C 1
ATOM 1808 O O . ILE B 1 22 ? -21.516 -54.781 27.953 1 19.08 22 ILE B O 1
ATOM 1812 N N . TRP B 1 23 ? -20.188 -54.438 26.422 1 18.12 23 TRP B N 1
ATOM 1813 C CA . TRP B 1 23 ? -21.031 -53.406 25.844 1 18.12 23 TRP B CA 1
ATOM 1814 C C . TRP B 1 23 ? -22.203 -54.031 25.094 1 18.12 23 TRP B C 1
ATOM 1816 O O . TRP B 1 23 ? -22.016 -54.844 24.188 1 18.12 23 TRP B O 1
ATOM 1826 N N . CYS B 1 24 ? -23.266 -54.375 25.891 1 18.39 24 CYS B N 1
ATOM 1827 C CA . CYS B 1 24 ? -24.516 -54.969 25.438 1 18.39 24 CYS B CA 1
ATOM 1828 C C . CYS B 1 24 ? -25.109 -54.188 24.266 1 18.39 24 CYS B C 1
ATOM 1830 O O . CYS B 1 24 ? -25.297 -52.969 24.359 1 18.39 24 CYS B O 1
ATOM 1832 N N . THR B 1 25 ? -24.75 -54.594 23.094 1 19.73 25 THR B N 1
ATOM 1833 C CA . THR B 1 25 ? -25.141 -54.156 21.766 1 19.73 25 THR B CA 1
ATOM 1834 C C . THR B 1 25 ? -26.656 -54.188 21.609 1 19.73 25 THR B C 1
ATOM 1836 O O . THR B 1 25 ? -27.266 -55.25 21.531 1 19.73 25 THR B O 1
ATOM 1839 N N . THR B 1 26 ? -27.375 -53.656 22.703 1 19.19 26 THR B N 1
ATOM 1840 C CA . THR B 1 26 ? -28.828 -53.812 22.625 1 19.19 26 THR B CA 1
ATOM 1841 C C . THR B 1 26 ? -29.359 -53.312 21.281 1 19.19 26 THR B C 1
ATOM 1843 O O . THR B 1 26 ? -29.141 -52.125 20.938 1 19.19 26 THR B O 1
ATOM 1846 N N . VAL B 1 27 ? -29.516 -54.156 20.312 1 20.53 27 VAL B N 1
ATOM 1847 C CA . VAL B 1 27 ? -30.047 -54.062 18.953 1 20.53 27 VAL B CA 1
ATOM 1848 C C . VAL B 1 27 ? -31.5 -53.562 19.016 1 20.53 27 VAL B C 1
ATOM 1850 O O . VAL B 1 27 ? -32.375 -54.281 19.531 1 20.53 27 VAL B O 1
ATOM 1853 N N . TYR B 1 28 ? -31.797 -52.406 19.703 1 19.41 28 TYR B N 1
ATOM 1854 C CA . TYR B 1 28 ? -33.219 -52.062 19.797 1 19.41 28 TYR B CA 1
ATOM 1855 C C . TYR B 1 28 ? -33.875 -52.031 18.422 1 19.41 28 TYR B C 1
ATOM 1857 O O . TYR B 1 28 ? -33.281 -51.562 17.453 1 19.41 28 TYR B O 1
ATOM 1865 N N . ASN B 1 29 ? -34.781 -52.938 18.172 1 21.98 29 ASN B N 1
ATOM 1866 C CA . ASN B 1 29 ? -35.688 -53.312 17.078 1 21.98 29 ASN B CA 1
ATOM 1867 C C . ASN B 1 29 ? -36.562 -52.156 16.688 1 21.98 29 ASN B C 1
ATOM 1869 O O . ASN B 1 29 ? -37.562 -51.844 17.375 1 21.98 29 ASN B O 1
ATOM 1873 N N . ARG B 1 30 ? -36.156 -50.906 16.734 1 21.75 30 ARG B N 1
ATOM 1874 C CA . ARG B 1 30 ? -37.156 -49.875 16.594 1 21.75 30 ARG B CA 1
ATOM 1875 C C . ARG B 1 30 ? -38 -50.094 15.328 1 21.75 30 ARG B C 1
ATOM 1877 O O . ARG B 1 30 ? -37.438 -50.312 14.25 1 21.75 30 ARG B O 1
ATOM 1884 N N . GLU B 1 31 ? -39.219 -50.594 15.484 1 23.05 31 GLU B N 1
ATOM 1885 C CA . GLU B 1 31 ? -40.375 -50.75 14.609 1 23.05 31 GLU B CA 1
ATOM 1886 C C . GLU B 1 31 ? -40.562 -49.562 13.695 1 23.05 31 GLU B C 1
ATOM 1888 O O . GLU B 1 31 ? -40.438 -48.406 14.125 1 23.05 31 GLU B O 1
ATOM 1893 N N . ARG B 1 32 ? -40.469 -49.812 12.336 1 22.38 32 ARG B N 1
ATOM 1894 C CA . ARG B 1 32 ? -40.469 -49.125 11.062 1 22.38 32 ARG B CA 1
ATOM 1895 C C . ARG B 1 32 ? -41.781 -48.375 10.859 1 22.38 32 ARG B C 1
ATOM 1897 O O . ARG B 1 32 ? -42.781 -48.969 10.453 1 22.38 32 ARG B O 1
ATOM 1904 N N . LEU B 1 33 ? -42.5 -47.844 11.961 1 24.27 33 LEU B N 1
ATOM 1905 C CA . LEU B 1 33 ? -43.781 -47.281 11.586 1 24.27 33 LEU B CA 1
ATOM 1906 C C . LEU B 1 33 ? -43.625 -46.344 10.391 1 24.27 33 LEU B C 1
ATOM 1908 O O . LEU B 1 33 ? -42.812 -45.406 10.43 1 24.27 33 LEU B O 1
ATOM 1912 N N . LYS B 1 34 ? -44.062 -46.844 9.234 1 25.39 34 LYS B N 1
ATOM 1913 C CA . LYS B 1 34 ? -44.094 -46.312 7.875 1 25.39 34 LYS B CA 1
ATOM 1914 C C . LYS B 1 34 ? -44.938 -45.031 7.793 1 25.39 34 LYS B C 1
ATOM 1916 O O . LYS B 1 34 ? -45.281 -44.594 6.699 1 25.39 34 LYS B O 1
ATOM 1921 N N . HIS B 1 35 ? -45.281 -44.312 8.906 1 23.66 35 HIS B N 1
ATOM 1922 C CA . HIS B 1 35 ? -46.25 -43.281 8.617 1 23.66 35 HIS B CA 1
ATOM 1923 C C . HIS B 1 35 ? -45.75 -42.375 7.488 1 23.66 35 HIS B C 1
ATOM 1925 O O . HIS B 1 35 ? -44.594 -42 7.449 1 23.66 35 HIS B O 1
ATOM 1931 N N . SER B 1 36 ? -46.531 -42.469 6.359 1 25.73 36 SER B N 1
ATOM 1932 C CA . SER B 1 36 ? -46.469 -41.75 5.094 1 25.73 36 SER B CA 1
ATOM 1933 C C . SER B 1 36 ? -46.469 -40.219 5.32 1 25.73 36 SER B C 1
ATOM 1935 O O . SER B 1 36 ? -47.531 -39.594 5.332 1 25.73 36 SER B O 1
ATOM 1937 N N . VAL B 1 37 ? -45.844 -39.75 6.34 1 25.05 37 VAL B N 1
ATOM 1938 C CA . VAL B 1 37 ? -46 -38.312 6.508 1 25.05 37 VAL B CA 1
ATOM 1939 C C . VAL B 1 37 ? -45.656 -37.625 5.199 1 25.05 37 VAL B C 1
ATOM 1941 O O . VAL B 1 37 ? -44.594 -37.812 4.625 1 25.05 37 VAL B O 1
ATOM 1944 N N . GLN B 1 38 ? -46.812 -37.406 4.449 1 24.75 38 GLN B N 1
ATOM 1945 C CA . GLN B 1 38 ? -46.781 -36.531 3.281 1 24.75 38 GLN B CA 1
ATOM 1946 C C . GLN B 1 38 ? -46 -35.25 3.57 1 24.75 38 GLN B C 1
ATOM 1948 O O . GLN B 1 38 ? -46.344 -34.5 4.512 1 24.75 38 GLN B O 1
ATOM 1953 N N . ASN B 1 39 ? -44.75 -35.344 3.605 1 23.45 39 ASN B N 1
ATOM 1954 C CA . ASN B 1 39 ? -43.875 -34.188 3.812 1 23.45 39 ASN B CA 1
ATOM 1955 C C . ASN B 1 39 ? -44.281 -33.031 2.881 1 23.45 39 ASN B C 1
ATOM 1957 O O . ASN B 1 39 ? -44 -33.094 1.681 1 23.45 39 ASN B O 1
ATOM 1961 N N . LYS B 1 40 ? -45.594 -32.594 2.945 1 30.77 40 LYS B N 1
ATOM 1962 C CA . LYS B 1 40 ? -45.781 -31.375 2.168 1 30.77 40 LYS B CA 1
ATOM 1963 C C . LYS B 1 40 ? -44.656 -30.391 2.402 1 30.77 40 LYS B C 1
ATOM 1965 O O . LYS B 1 40 ? -44.438 -29.922 3.525 1 30.77 40 LYS B O 1
ATOM 1970 N N . ARG B 1 41 ? -43.531 -30.656 1.858 1 27.11 41 ARG B N 1
ATOM 1971 C CA . ARG B 1 41 ? -42.5 -29.625 1.989 1 27.11 41 ARG B CA 1
ATOM 1972 C C . ARG B 1 41 ? -43.062 -28.25 1.717 1 27.11 41 ARG B C 1
ATOM 1974 O O . ARG B 1 41 ? -43.688 -28.016 0.673 1 27.11 41 ARG B O 1
ATOM 1981 N N . PRO B 1 42 ? -43.656 -27.641 2.738 1 30.8 42 PRO B N 1
ATOM 1982 C CA . PRO B 1 42 ? -44.125 -26.312 2.334 1 30.8 42 PRO B CA 1
ATOM 1983 C C . PRO B 1 42 ? -43.188 -25.641 1.341 1 30.8 42 PRO B C 1
ATOM 1985 O O . PRO B 1 42 ? -42 -25.953 1.294 1 30.8 42 PRO B O 1
ATOM 1988 N N . ALA B 1 43 ? -43.844 -25.172 0.257 1 29.3 43 ALA B N 1
ATOM 1989 C CA . ALA B 1 43 ? -43.125 -24.422 -0.781 1 29.3 43 ALA B CA 1
ATOM 1990 C C . ALA B 1 43 ? -42.156 -23.422 -0.17 1 29.3 43 ALA B C 1
ATOM 1992 O O . ALA B 1 43 ? -42.406 -22.859 0.896 1 29.3 43 ALA B O 1
ATOM 1993 N N . PRO B 1 44 ? -40.875 -23.703 -0.377 1 28.75 44 PRO B N 1
ATOM 1994 C CA . PRO B 1 44 ? -40 -22.688 0.221 1 28.75 44 PRO B CA 1
ATOM 1995 C C . PRO B 1 44 ? -40.531 -21.266 0.078 1 28.75 44 PRO B C 1
ATOM 1997 O O . PRO B 1 44 ? -41.25 -20.969 -0.895 1 28.75 44 PRO B O 1
ATOM 2000 N N . LEU B 1 45 ? -41.125 -20.797 1.183 1 29.86 45 LEU B N 1
ATOM 2001 C CA . LEU B 1 45 ? -41.438 -19.375 1.199 1 29.86 45 LEU B CA 1
ATOM 2002 C C . LEU B 1 45 ? -40.406 -18.594 0.357 1 29.86 45 LEU B C 1
ATOM 2004 O O . LEU B 1 45 ? -39.219 -18.828 0.469 1 29.86 45 LEU B O 1
ATOM 2008 N N . THR B 1 46 ? -40.844 -18.344 -0.807 1 26.89 46 THR B N 1
ATOM 2009 C CA . THR B 1 46 ? -40.094 -17.328 -1.547 1 26.89 46 THR B CA 1
ATOM 2010 C C . THR B 1 46 ? -39.656 -16.188 -0.623 1 26.89 46 THR B C 1
ATOM 2012 O O . THR B 1 46 ? -40.5 -15.586 0.054 1 26.89 46 THR B O 1
ATOM 2015 N N . TRP B 1 47 ? -38.625 -16.469 0.192 1 27.7 47 TRP B N 1
ATOM 2016 C CA . TRP B 1 47 ? -38.094 -15.281 0.84 1 27.7 47 TRP B CA 1
ATOM 2017 C C . TRP B 1 47 ? -38.25 -14.055 -0.059 1 27.7 47 TRP B C 1
ATOM 2019 O O . TRP B 1 47 ? -37.719 -14.031 -1.177 1 27.7 47 TRP B O 1
ATOM 2029 N N . SER B 1 48 ? -39.438 -13.547 -0.059 1 28.7 48 SER B N 1
ATOM 2030 C CA . SER B 1 48 ? -39.562 -12.211 -0.637 1 28.7 48 SER B CA 1
ATOM 2031 C C . SER B 1 48 ? -38.25 -11.445 -0.506 1 28.7 48 SER B C 1
ATOM 2033 O O . SER B 1 48 ? -37.562 -11.547 0.512 1 28.7 48 SER B O 1
ATOM 2035 N N . SER B 1 49 ? -37.688 -11.258 -1.59 1 31.67 49 SER B N 1
ATOM 2036 C CA . SER B 1 49 ? -36.562 -10.336 -1.697 1 31.67 49 SER B CA 1
ATOM 2037 C C . SER B 1 49 ? -36.75 -9.133 -0.78 1 31.67 49 SER B C 1
ATOM 2039 O O . SER B 1 49 ? -37.625 -8.305 -1 1 31.67 49 SER B O 1
ATOM 2041 N N . VAL B 1 50 ? -36.875 -9.344 0.573 1 30.61 50 VAL B N 1
ATOM 2042 C CA . VAL B 1 50 ? -36.812 -8.117 1.36 1 30.61 50 VAL B CA 1
ATOM 2043 C C . VAL B 1 50 ? -35.906 -7.094 0.658 1 30.61 50 VAL B C 1
ATOM 2045 O O . VAL B 1 50 ? -34.844 -7.434 0.175 1 30.61 50 VAL B O 1
ATOM 2048 N N . PRO B 1 51 ? -36.656 -6.266 0.069 1 32.81 51 PRO B N 1
ATOM 2049 C CA . PRO B 1 51 ? -35.719 -5.223 -0.379 1 32.81 51 PRO B CA 1
ATOM 2050 C C . PRO B 1 51 ? -34.625 -4.918 0.649 1 32.81 51 PRO B C 1
ATOM 2052 O O . PRO B 1 51 ? -34.938 -4.762 1.836 1 32.81 51 PRO B O 1
ATOM 2055 N N . ILE B 1 52 ? -33.594 -5.711 0.628 1 31.95 52 ILE B N 1
ATOM 2056 C CA . ILE B 1 52 ? -32.469 -5.227 1.409 1 31.95 52 ILE B CA 1
ATOM 2057 C C . ILE B 1 52 ? -32.562 -3.709 1.542 1 31.95 52 ILE B C 1
ATOM 2059 O O . ILE B 1 52 ? -32.344 -2.984 0.568 1 31.95 52 ILE B O 1
ATOM 2063 N N . LEU B 1 53 ? -33.75 -3.268 1.924 1 32.59 53 LEU B N 1
ATOM 2064 C CA . LEU B 1 53 ? -33.562 -1.948 2.512 1 32.59 53 LEU B CA 1
ATOM 2065 C C . LEU B 1 53 ? -32.312 -1.929 3.395 1 32.59 53 LEU B C 1
ATOM 2067 O O . LEU B 1 53 ? -32.375 -2.312 4.566 1 32.59 53 LEU B O 1
ATOM 2071 N N . THR B 1 54 ? -31.359 -2.805 3.061 1 35 54 THR B N 1
ATOM 2072 C CA . THR B 1 54 ? -30.156 -2.598 3.857 1 35 54 THR B CA 1
ATOM 2073 C C . THR B 1 54 ? -30.031 -1.137 4.281 1 35 54 THR B C 1
ATOM 2075 O O . THR B 1 54 ? -30.156 -0.233 3.451 1 35 54 THR B O 1
ATOM 2078 N N . MET B 1 55 ? -30.672 -0.768 5.27 1 33.72 55 MET B N 1
ATOM 2079 C CA . MET B 1 55 ? -30.141 0.479 5.812 1 33.72 55 MET B CA 1
ATOM 2080 C C . MET B 1 55 ? -28.688 0.686 5.375 1 33.72 55 MET B C 1
ATOM 2082 O O . MET B 1 55 ? -27.766 0.178 6.012 1 33.72 55 MET B O 1
ATOM 2086 N N . ALA B 1 56 ? -28.266 0.469 4.152 1 42.41 56 ALA B N 1
ATOM 2087 C CA . ALA B 1 56 ? -27 0.807 3.523 1 42.41 56 ALA B CA 1
ATOM 2088 C C . ALA B 1 56 ? -26.312 1.962 4.25 1 42.41 56 ALA B C 1
ATOM 2090 O O . ALA B 1 56 ? -26.766 3.107 4.164 1 42.41 56 ALA B O 1
ATOM 2091 N N . ALA B 1 57 ? -26.078 1.884 5.555 1 49.75 57 ALA B N 1
ATOM 2092 C CA . ALA B 1 57 ? -25.328 2.889 6.297 1 49.75 57 ALA B CA 1
ATOM 2093 C C . ALA B 1 57 ? -24.469 3.736 5.355 1 49.75 57 ALA B C 1
ATOM 2095 O O . ALA B 1 57 ? -23.938 3.229 4.367 1 49.75 57 ALA B O 1
ATOM 2096 N N . LYS B 1 58 ? -24.75 5.086 5.195 1 66 58 LYS B N 1
ATOM 2097 C CA . LYS B 1 58 ? -24.125 6.086 4.332 1 66 58 LYS B CA 1
ATOM 2098 C C . LYS B 1 58 ? -22.609 5.945 4.352 1 66 58 LYS B C 1
ATOM 2100 O O . LYS B 1 58 ? -21.969 6.113 5.395 1 66 58 LYS B O 1
ATOM 2105 N N . THR B 1 59 ? -22.047 5.121 3.459 1 87.69 59 THR B N 1
ATOM 2106 C CA . THR B 1 59 ? -20.594 5.035 3.326 1 87.69 59 THR B CA 1
ATOM 2107 C C . THR B 1 59 ? -20.031 6.34 2.783 1 87.69 59 THR B C 1
ATOM 2109 O O . THR B 1 59 ? -20.719 7.078 2.072 1 87.69 59 THR B O 1
ATOM 2112 N N . GLU B 1 60 ? -19.047 6.848 3.447 1 96.5 60 GLU B N 1
ATOM 2113 C CA . GLU B 1 60 ? -18.234 7.957 2.947 1 96.5 60 GLU B CA 1
ATOM 2114 C C . GLU B 1 60 ? -16.797 7.523 2.701 1 96.5 60 GLU B C 1
ATOM 2116 O O . GLU B 1 60 ? -16.438 6.367 2.945 1 96.5 60 GLU B O 1
ATOM 2121 N N . ARG B 1 61 ? -16.031 8.391 2.064 1 98.44 61 ARG B N 1
ATOM 2122 C CA . ARG B 1 61 ? -14.641 8.125 1.742 1 98.44 61 ARG B CA 1
ATOM 2123 C C . ARG B 1 61 ? -13.727 9.172 2.371 1 98.44 61 ARG B C 1
ATOM 2125 O O . ARG B 1 61 ? -14.133 10.32 2.576 1 98.44 61 ARG B O 1
ATOM 2132 N N . THR B 1 62 ? -12.57 8.797 2.727 1 98.88 62 THR B N 1
ATOM 2133 C CA . THR B 1 62 ? -11.547 9.719 3.203 1 98.88 62 THR B CA 1
ATOM 2134 C C . THR B 1 62 ? -10.258 9.555 2.396 1 98.88 62 THR B C 1
ATOM 2136 O O . THR B 1 62 ? -10.008 8.492 1.825 1 98.88 62 THR B O 1
ATOM 2139 N N . PHE B 1 63 ? -9.562 10.641 2.291 1 98.88 63 PHE B N 1
ATOM 2140 C CA . PHE B 1 63 ? -8.227 10.648 1.706 1 98.88 63 PHE B CA 1
ATOM 2141 C C . PHE B 1 63 ? -7.16 10.523 2.787 1 98.88 63 PHE B C 1
ATOM 2143 O O . PHE B 1 63 ? -7.176 11.266 3.773 1 98.88 63 PHE B O 1
ATOM 2150 N N . ILE B 1 64 ? -6.223 9.594 2.631 1 98.88 64 ILE B N 1
ATOM 2151 C CA . ILE B 1 64 ? -5.09 9.359 3.518 1 98.88 64 ILE B CA 1
ATOM 2152 C C . ILE B 1 64 ? -3.795 9.344 2.709 1 98.88 64 ILE B C 1
ATOM 2154 O O . ILE B 1 64 ? -3.74 8.75 1.628 1 98.88 64 ILE B O 1
ATOM 2158 N N . ALA B 1 65 ? -2.77 9.938 3.219 1 98.88 65 ALA B N 1
ATOM 2159 C CA . ALA B 1 65 ? -1.463 9.867 2.57 1 98.88 65 ALA B CA 1
ATOM 2160 C C . ALA B 1 65 ? -0.348 9.688 3.596 1 98.88 65 ALA B C 1
ATOM 2162 O O . ALA B 1 65 ? -0.269 10.438 4.574 1 98.88 65 ALA B O 1
ATOM 2163 N N . VAL B 1 66 ? 0.458 8.648 3.412 1 98.88 66 VAL B N 1
ATOM 2164 C CA . VAL B 1 66 ? 1.706 8.555 4.164 1 98.88 66 VAL B CA 1
ATOM 2165 C C . VAL B 1 66 ? 2.715 9.562 3.617 1 98.88 66 VAL B C 1
ATOM 2167 O O . VAL B 1 66 ? 3.027 9.555 2.426 1 98.88 66 VAL B O 1
ATOM 2170 N N . LYS B 1 67 ? 3.162 10.445 4.469 1 98.62 67 LYS B N 1
ATOM 2171 C CA . LYS B 1 67 ? 4.074 11.531 4.105 1 98.62 67 LYS B CA 1
ATOM 2172 C C . LYS B 1 67 ? 5.488 11 3.887 1 98.62 67 LYS B C 1
ATOM 2174 O O . LYS B 1 67 ? 5.777 9.836 4.172 1 98.62 67 LYS B O 1
ATOM 2179 N N . PRO B 1 68 ? 6.391 11.844 3.344 1 98.56 68 PRO B N 1
ATOM 2180 C CA . PRO B 1 68 ? 7.742 11.391 3.01 1 98.56 68 PRO B CA 1
ATOM 2181 C C . PRO B 1 68 ? 8.477 10.789 4.207 1 98.56 68 PRO B C 1
ATOM 2183 O O . PRO B 1 68 ? 9.219 9.812 4.055 1 98.56 68 PRO B O 1
ATOM 2186 N N . ASP B 1 69 ? 8.289 11.336 5.375 1 98.19 69 ASP B N 1
ATOM 2187 C CA . ASP B 1 69 ? 8.969 10.789 6.543 1 98.19 69 ASP B CA 1
ATOM 2188 C C . ASP B 1 69 ? 8.469 9.383 6.863 1 98.19 69 ASP B C 1
ATOM 2190 O O . ASP B 1 69 ? 9.25 8.508 7.25 1 98.19 69 ASP B O 1
ATOM 2194 N N . GLY B 1 70 ? 7.16 9.164 6.746 1 98.44 70 GLY B N 1
ATOM 2195 C CA . GLY B 1 70 ? 6.633 7.82 6.926 1 98.44 70 GLY B CA 1
ATOM 2196 C C . GLY B 1 70 ? 7.148 6.832 5.898 1 98.44 70 GLY B C 1
ATOM 2197 O O . GLY B 1 70 ? 7.43 5.676 6.227 1 98.44 70 GLY B O 1
ATOM 2198 N N . VAL B 1 71 ? 7.25 7.277 4.633 1 98.56 71 VAL B N 1
ATOM 2199 C CA . VAL B 1 71 ? 7.797 6.441 3.572 1 98.56 71 VAL B CA 1
ATOM 2200 C C . VAL B 1 71 ? 9.25 6.094 3.883 1 98.56 71 VAL B C 1
ATOM 2202 O O . VAL B 1 71 ? 9.648 4.926 3.822 1 98.56 71 VAL B O 1
ATOM 2205 N N . GLN B 1 72 ? 10.031 7.09 4.254 1 97.75 72 GLN B N 1
ATOM 2206 C CA . GLN B 1 72 ? 11.445 6.902 4.543 1 97.75 72 GLN B CA 1
ATOM 2207 C C . GLN B 1 72 ? 11.648 5.938 5.707 1 97.75 72 GLN B C 1
ATOM 2209 O O . GLN B 1 72 ? 12.609 5.168 5.719 1 97.75 72 GLN B O 1
ATOM 2214 N N . ARG B 1 73 ? 10.75 5.898 6.605 1 97.44 73 ARG B N 1
ATOM 2215 C CA . ARG B 1 73 ? 10.898 5.086 7.809 1 97.44 73 ARG B CA 1
ATOM 2216 C C . ARG B 1 73 ? 10.273 3.707 7.617 1 97.44 73 ARG B C 1
ATOM 2218 O O . ARG B 1 73 ? 10.305 2.875 8.531 1 97.44 73 ARG B O 1
ATOM 2225 N N . GLY B 1 74 ? 9.719 3.441 6.477 1 97.69 74 GLY B N 1
ATOM 2226 C CA . GLY B 1 74 ? 9.133 2.141 6.191 1 97.69 74 GLY B CA 1
ATOM 2227 C C . GLY B 1 74 ? 7.848 1.881 6.953 1 97.69 74 GLY B C 1
ATOM 2228 O O . GLY B 1 74 ? 7.672 0.812 7.539 1 97.69 74 GLY B O 1
ATOM 2229 N N . LEU B 1 75 ? 6.918 2.824 6.934 1 98.56 75 LEU B N 1
ATOM 2230 C CA . LEU B 1 75 ? 5.73 2.695 7.773 1 98.56 75 LEU B CA 1
ATOM 2231 C C . LEU B 1 75 ? 4.477 2.539 6.918 1 98.56 75 LEU B C 1
ATOM 2233 O O . LEU B 1 75 ? 3.361 2.506 7.441 1 98.56 75 LEU B O 1
ATOM 2237 N N . ILE B 1 76 ? 4.59 2.447 5.578 1 98.81 76 ILE B N 1
ATOM 2238 C CA . ILE B 1 76 ? 3.424 2.287 4.719 1 98.81 76 ILE B CA 1
ATOM 2239 C C . ILE B 1 76 ? 2.646 1.041 5.133 1 98.81 76 ILE B C 1
ATOM 2241 O O . ILE B 1 76 ? 1.431 1.098 5.332 1 98.81 76 ILE B O 1
ATOM 2245 N N . GLY B 1 77 ? 3.33 -0.067 5.277 1 98.81 77 GLY B N 1
ATOM 2246 C CA . GLY B 1 77 ? 2.682 -1.319 5.629 1 98.81 77 GLY B CA 1
ATOM 2247 C C . GLY B 1 77 ? 1.944 -1.258 6.953 1 98.81 77 GLY B C 1
ATOM 2248 O O . GLY B 1 77 ? 0.817 -1.744 7.062 1 98.81 77 GLY B O 1
ATOM 2249 N N . GLU B 1 78 ? 2.559 -0.676 7.969 1 98.56 78 GLU B N 1
ATOM 2250 C CA . GLU B 1 78 ? 1.946 -0.527 9.289 1 98.56 78 GLU B CA 1
ATOM 2251 C C . GLU B 1 78 ? 0.648 0.27 9.203 1 98.56 78 GLU B C 1
ATOM 2253 O O . GLU B 1 78 ? -0.362 -0.115 9.797 1 98.56 78 GLU B O 1
ATOM 2258 N N . ILE B 1 79 ? 0.716 1.345 8.523 1 98.75 79 ILE B N 1
ATOM 2259 C CA . ILE B 1 79 ? -0.43 2.244 8.438 1 98.75 79 ILE B CA 1
ATOM 2260 C C . ILE B 1 79 ? -1.561 1.565 7.664 1 98.75 79 ILE B C 1
ATOM 2262 O O . ILE B 1 79 ? -2.711 1.566 8.109 1 98.75 79 ILE B O 1
ATOM 2266 N N . VAL B 1 80 ? -1.262 0.969 6.5 1 98.81 80 VAL B N 1
ATOM 2267 C CA . VAL B 1 80 ? -2.266 0.253 5.719 1 98.81 80 VAL B CA 1
ATOM 2268 C C . VAL B 1 80 ? -2.893 -0.85 6.57 1 98.81 80 VAL B C 1
ATOM 2270 O O . VAL B 1 80 ? -4.113 -1.015 6.578 1 98.81 80 VAL B O 1
ATOM 2273 N N . LYS B 1 81 ? -2.129 -1.54 7.293 1 98.56 81 LYS B N 1
ATOM 2274 C CA . LYS B 1 81 ? -2.59 -2.643 8.133 1 98.56 81 LYS B CA 1
ATOM 2275 C C . LYS B 1 81 ? -3.598 -2.16 9.172 1 98.56 81 LYS B C 1
ATOM 2277 O O . LYS B 1 81 ? -4.605 -2.824 9.422 1 98.56 81 LYS B O 1
ATOM 2282 N N . ARG B 1 82 ? -3.371 -1.058 9.773 1 98.56 82 ARG B N 1
ATOM 2283 C CA . ARG B 1 82 ? -4.266 -0.537 10.797 1 98.56 82 ARG B CA 1
ATOM 2284 C C . ARG B 1 82 ? -5.645 -0.235 10.219 1 98.56 82 ARG B C 1
ATOM 2286 O O . ARG B 1 82 ? -6.664 -0.519 10.852 1 98.56 82 ARG B O 1
ATOM 2293 N N . PHE B 1 83 ? -5.691 0.361 9.039 1 98.62 83 PHE B N 1
ATOM 2294 C CA . PHE B 1 83 ? -6.969 0.673 8.414 1 98.62 83 PHE B CA 1
ATOM 2295 C C . PHE B 1 83 ? -7.68 -0.6 7.973 1 98.62 83 PHE B C 1
ATOM 2297 O O . PHE B 1 83 ? -8.906 -0.708 8.094 1 98.62 83 PHE B O 1
ATOM 2304 N N . GLU B 1 84 ? -6.902 -1.588 7.434 1 98.31 84 GLU B N 1
ATOM 2305 C CA . GLU B 1 84 ? -7.48 -2.879 7.074 1 98.31 84 GLU B CA 1
ATOM 2306 C C . GLU B 1 84 ? -8.062 -3.584 8.297 1 98.31 84 GLU B C 1
ATOM 2308 O O . GLU B 1 84 ? -9.172 -4.121 8.242 1 98.31 84 GLU B O 1
ATOM 2313 N N . GLN B 1 85 ? -7.355 -3.574 9.367 1 97.06 85 GLN B N 1
ATOM 2314 C CA . GLN B 1 85 ? -7.777 -4.254 10.586 1 97.06 85 GLN B CA 1
ATOM 2315 C C . GLN B 1 85 ? -9.039 -3.617 11.164 1 97.06 85 GLN B C 1
ATOM 2317 O O . GLN B 1 85 ? -9.875 -4.309 11.75 1 97.06 85 GLN B O 1
ATOM 2322 N N . LYS B 1 86 ? -9.109 -2.311 11.055 1 97.25 86 LYS B N 1
ATOM 2323 C CA . LYS B 1 86 ? -10.305 -1.618 11.531 1 97.25 86 LYS B CA 1
ATOM 2324 C C . LYS B 1 86 ? -11.547 -2.084 10.773 1 97.25 86 LYS B C 1
ATOM 2326 O O . LYS B 1 86 ? -12.664 -2.027 11.305 1 97.25 86 LYS B O 1
ATOM 2331 N N . GLY B 1 87 ? -11.336 -2.453 9.477 1 96.69 87 GLY B N 1
ATOM 2332 C CA . GLY B 1 87 ? -12.438 -2.959 8.672 1 96.69 87 GLY B CA 1
ATOM 2333 C C . GLY B 1 87 ? -12.828 -2.027 7.539 1 96.69 87 GLY B C 1
ATOM 2334 O O . GLY B 1 87 ? -13.828 -2.254 6.859 1 96.69 87 GLY B O 1
ATOM 2335 N N . PHE B 1 88 ? -12.078 -0.955 7.34 1 97.81 88 PHE B N 1
ATOM 2336 C CA . PHE B 1 88 ? -12.336 -0.058 6.223 1 97.81 88 PHE B CA 1
ATOM 2337 C C . PHE B 1 88 ? -11.875 -0.677 4.91 1 97.81 88 PHE B C 1
ATOM 2339 O O . PHE B 1 88 ? -11.016 -1.562 4.906 1 97.81 88 PHE B O 1
ATOM 2346 N N . ARG B 1 89 ? -12.461 -0.226 3.854 1 97.44 89 ARG B N 1
ATOM 2347 C CA . ARG B 1 89 ? -12.164 -0.8 2.545 1 97.44 89 ARG B CA 1
ATOM 2348 C C . ARG B 1 89 ? -11.266 0.123 1.732 1 97.44 89 ARG B C 1
ATOM 2350 O O . ARG B 1 89 ? -11.578 1.301 1.546 1 97.44 89 ARG B O 1
ATOM 2357 N N . LEU B 1 90 ? -10.133 -0.435 1.324 1 98.69 90 LEU B N 1
ATOM 2358 C CA . LEU B 1 90 ? -9.25 0.3 0.419 1 98.69 90 LEU B CA 1
ATOM 2359 C C . LEU B 1 90 ? -9.859 0.385 -0.977 1 98.69 90 LEU B C 1
ATOM 2361 O O . LEU B 1 90 ? -10.211 -0.639 -1.57 1 98.69 90 LEU B O 1
ATOM 2365 N N . VAL B 1 91 ? -9.938 1.681 -1.53 1 98.31 91 VAL B N 1
ATOM 2366 C CA . VAL B 1 91 ? -10.602 1.787 -2.824 1 98.31 91 VAL B CA 1
ATOM 2367 C C . VAL B 1 91 ? -9.656 2.404 -3.846 1 98.31 91 VAL B C 1
ATOM 2369 O O . VAL B 1 91 ? -9.898 2.328 -5.055 1 98.31 91 VAL B O 1
ATOM 2372 N N . ALA B 1 92 ? -8.602 3.002 -3.404 1 98.81 92 ALA B N 1
ATOM 2373 C CA . ALA B 1 92 ? -7.551 3.506 -4.285 1 98.81 92 ALA B CA 1
ATOM 2374 C C . ALA B 1 92 ? -6.227 3.641 -3.535 1 98.81 92 ALA B C 1
ATOM 2376 O O . ALA B 1 92 ? -6.211 3.904 -2.33 1 98.81 92 ALA B O 1
ATOM 2377 N N . MET B 1 93 ? -5.195 3.502 -4.309 1 98.81 93 MET B N 1
ATOM 2378 C CA . MET B 1 93 ? -3.855 3.66 -3.748 1 98.81 93 MET B CA 1
ATOM 2379 C C . MET B 1 93 ? -2.822 3.863 -4.852 1 98.81 93 MET B C 1
ATOM 2381 O O . MET B 1 93 ? -2.904 3.234 -5.91 1 98.81 93 MET B O 1
ATOM 2385 N N . LYS B 1 94 ? -1.882 4.746 -4.602 1 98.62 94 LYS B N 1
ATOM 2386 C CA . LYS B 1 94 ? -0.74 4.87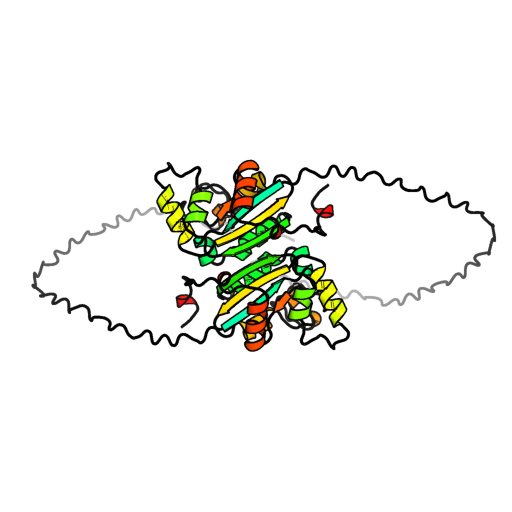9 -5.5 1 98.62 94 LYS B CA 1
ATOM 2387 C C . LYS B 1 94 ? 0.463 5.477 -4.777 1 98.62 94 LYS B C 1
ATOM 2389 O O . LYS B 1 94 ? 0.309 6.148 -3.756 1 98.62 94 LYS B O 1
ATOM 2394 N N . PHE B 1 95 ? 1.579 5.098 -5.195 1 98.81 95 PHE B N 1
ATOM 2395 C CA . PHE B 1 95 ? 2.873 5.605 -4.754 1 98.81 95 PHE B CA 1
ATOM 2396 C C . PHE B 1 95 ? 3.457 6.562 -5.789 1 98.81 95 PHE B C 1
ATOM 2398 O O . PHE B 1 95 ? 3.529 6.238 -6.973 1 98.81 95 PHE B O 1
ATOM 2405 N N . LEU B 1 96 ? 3.793 7.82 -5.363 1 98.31 96 LEU B N 1
ATOM 2406 C CA . LEU B 1 96 ? 4.27 8.773 -6.355 1 98.31 96 LEU B CA 1
ATOM 2407 C C . LEU B 1 96 ? 5.082 9.883 -5.699 1 98.31 96 LEU B C 1
ATOM 2409 O O . LEU B 1 96 ? 4.98 10.102 -4.488 1 98.31 96 LEU B O 1
ATOM 2413 N N . GLN B 1 97 ? 5.883 10.523 -6.523 1 98.12 97 GLN B N 1
ATOM 2414 C CA . GLN B 1 97 ? 6.473 11.812 -6.188 1 98.12 97 GLN B CA 1
ATOM 2415 C C . GLN B 1 97 ? 5.52 12.961 -6.527 1 98.12 97 GLN B C 1
ATOM 2417 O O . GLN B 1 97 ? 5.352 13.305 -7.699 1 98.12 97 GLN B O 1
ATOM 2422 N N . ALA B 1 98 ? 4.965 13.562 -5.508 1 98 98 ALA B N 1
ATOM 2423 C CA . ALA B 1 98 ? 3.988 14.617 -5.758 1 98 98 ALA B CA 1
ATOM 2424 C C . ALA B 1 98 ? 4.676 15.891 -6.238 1 98 98 ALA B C 1
ATOM 2426 O O . ALA B 1 98 ? 5.727 16.281 -5.723 1 98 98 ALA B O 1
ATOM 2427 N N . SER B 1 99 ? 4.105 16.516 -7.195 1 97.56 99 SER B N 1
ATOM 2428 C CA . SER B 1 99 ? 4.648 17.781 -7.684 1 97.56 99 SER B CA 1
ATOM 2429 C C . SER B 1 99 ? 4.324 18.938 -6.727 1 97.56 99 SER B C 1
ATOM 2431 O O . SER B 1 99 ? 3.344 18.875 -5.984 1 97.56 99 SER B O 1
ATOM 2433 N N . GLU B 1 100 ? 5.07 19.969 -6.828 1 97.5 100 GLU B N 1
ATOM 2434 C CA . GLU B 1 100 ? 4.785 21.156 -6.031 1 97.5 100 GLU B CA 1
ATOM 2435 C C . GLU B 1 100 ? 3.418 21.734 -6.375 1 97.5 100 GLU B C 1
ATOM 2437 O O . GLU B 1 100 ? 2.691 22.188 -5.488 1 97.5 100 GLU B O 1
ATOM 2442 N N . ASP B 1 101 ? 3.051 21.75 -7.645 1 97.94 101 ASP B N 1
ATOM 2443 C CA . ASP B 1 101 ? 1.761 22.281 -8.07 1 97.94 101 ASP B CA 1
ATOM 2444 C C . ASP B 1 101 ? 0.608 21.5 -7.449 1 97.94 101 ASP B C 1
ATOM 2446 O O . ASP B 1 101 ? -0.359 22.094 -6.961 1 97.94 101 ASP B O 1
ATOM 2450 N N . LEU B 1 102 ? 0.69 20.188 -7.508 1 98.38 102 LEU B N 1
ATOM 2451 C CA . LEU B 1 102 ? -0.329 19.344 -6.887 1 98.38 102 LEU B CA 1
ATOM 2452 C C . LEU B 1 102 ? -0.453 19.656 -5.398 1 98.38 102 LEU B C 1
ATOM 2454 O O . LEU B 1 102 ? -1.563 19.781 -4.879 1 98.38 102 LEU B O 1
ATOM 2458 N N . LEU B 1 103 ? 0.661 19.812 -4.723 1 98.62 103 LEU B N 1
ATOM 2459 C CA . LEU B 1 103 ? 0.68 20.016 -3.281 1 98.62 103 LEU B CA 1
ATOM 2460 C C . LEU B 1 103 ? 0.169 21.406 -2.93 1 98.62 103 LEU B C 1
ATOM 2462 O O . LEU B 1 103 ? -0.5 21.594 -1.911 1 98.62 103 LEU B O 1
ATOM 2466 N N . LYS B 1 104 ? 0.498 22.375 -3.727 1 98.44 104 LYS B N 1
ATOM 2467 C CA . LYS B 1 104 ? -0.044 23.719 -3.531 1 98.44 104 LYS B CA 1
ATOM 2468 C C . LYS B 1 104 ? -1.567 23.719 -3.619 1 98.44 104 LYS B C 1
ATOM 2470 O O . LYS B 1 104 ? -2.244 24.359 -2.816 1 98.44 104 LYS B O 1
ATOM 2475 N N . GLN B 1 105 ? -2.102 22.984 -4.555 1 98.44 105 GLN B N 1
ATOM 2476 C CA . GLN B 1 105 ? -3.551 22.859 -4.676 1 98.44 105 GLN B CA 1
ATOM 2477 C C . GLN B 1 105 ? -4.137 22.094 -3.494 1 98.44 105 GLN B C 1
ATOM 2479 O O . GLN B 1 105 ? -5.184 22.469 -2.959 1 98.44 105 GLN B O 1
ATOM 2484 N N . HIS B 1 106 ? -3.459 21.078 -3.121 1 98.44 106 HIS B N 1
ATOM 2485 C CA . HIS B 1 106 ? -3.912 20.25 -2.006 1 98.44 106 HIS B CA 1
ATOM 2486 C C . HIS B 1 106 ? -4.031 21.078 -0.726 1 98.44 106 HIS B C 1
ATOM 2488 O O . HIS B 1 106 ? -4.98 20.906 0.04 1 98.44 106 HIS B O 1
ATOM 2494 N N . TYR B 1 107 ? -3.064 21.922 -0.518 1 97.81 107 TYR B N 1
ATOM 2495 C CA . TYR B 1 107 ? -3.014 22.703 0.715 1 97.81 107 TYR B CA 1
ATOM 2496 C C . TYR B 1 107 ? -3.469 24.141 0.475 1 97.81 107 TYR B C 1
ATOM 2498 O O . TYR B 1 107 ? -3.078 25.047 1.206 1 97.81 107 TYR B O 1
ATOM 2506 N N . ILE B 1 108 ? -4.281 24.375 -0.464 1 97.38 108 ILE B N 1
ATOM 2507 C CA . ILE B 1 108 ? -4.609 25.719 -0.923 1 97.38 108 ILE B CA 1
ATOM 2508 C C . ILE B 1 108 ? -5.273 26.5 0.207 1 97.38 108 ILE B C 1
ATOM 2510 O O . ILE B 1 108 ? -5.109 27.719 0.304 1 97.38 108 ILE B O 1
ATOM 2514 N N . ASP B 1 109 ? -6.047 25.891 1.059 1 95.19 109 ASP B N 1
ATOM 2515 C CA . ASP B 1 109 ? -6.742 26.547 2.154 1 95.19 109 ASP B CA 1
ATOM 2516 C C . ASP B 1 109 ? -5.754 27.094 3.188 1 95.19 109 ASP B C 1
ATOM 2518 O O . ASP B 1 109 ? -6.125 27.875 4.055 1 95.19 109 ASP B O 1
ATOM 2522 N N . LEU B 1 110 ? -4.473 26.672 3.086 1 95.56 110 LEU B N 1
ATOM 2523 C CA . LEU B 1 110 ? -3.445 27.094 4.027 1 95.56 110 LEU B CA 1
ATOM 2524 C C . LEU B 1 110 ? -2.482 28.094 3.377 1 95.56 110 LEU B C 1
ATOM 2526 O O . LEU B 1 110 ? -1.444 28.422 3.951 1 95.56 110 LEU B O 1
ATOM 2530 N N . LYS B 1 111 ? -2.805 28.562 2.225 1 96.81 111 LYS B N 1
ATOM 2531 C CA . LYS B 1 111 ? -1.881 29.344 1.403 1 96.81 111 LYS B CA 1
ATOM 2532 C C . LYS B 1 111 ? -1.448 30.609 2.117 1 96.81 111 LYS B C 1
ATOM 2534 O O . LYS B 1 111 ? -0.362 31.141 1.861 1 96.81 111 LYS B O 1
ATOM 2539 N N . ASP B 1 112 ? -2.324 31.109 3.064 1 97.25 112 ASP B N 1
ATOM 2540 C CA . ASP B 1 112 ? -2.029 32.375 3.73 1 97.25 112 ASP B CA 1
ATOM 2541 C C . ASP B 1 112 ? -1.331 32.125 5.07 1 97.25 112 ASP B C 1
ATOM 2543 O O . ASP B 1 112 ? -1.016 33.094 5.785 1 97.25 112 ASP B O 1
ATOM 2547 N N . ARG B 1 113 ? -1.122 30.891 5.441 1 94.88 113 ARG B N 1
ATOM 2548 C CA . ARG B 1 113 ? -0.419 30.562 6.676 1 94.88 113 ARG B CA 1
ATOM 2549 C C . ARG B 1 113 ? 1.092 30.609 6.473 1 94.88 113 ARG B C 1
ATOM 2551 O O . ARG B 1 113 ? 1.594 30.219 5.418 1 94.88 113 ARG B O 1
ATOM 2558 N N . PRO B 1 114 ? 1.835 31.094 7.52 1 96.25 114 PRO B N 1
ATOM 2559 C CA . PRO B 1 114 ? 3.285 31.25 7.391 1 96.25 114 PRO B CA 1
ATOM 2560 C C . PRO B 1 114 ? 4.004 29.953 7.078 1 96.25 114 PRO B C 1
ATOM 2562 O O . PRO B 1 114 ? 5.059 29.953 6.434 1 96.25 114 PRO B O 1
ATOM 2565 N N . PHE B 1 115 ? 3.547 28.906 7.512 1 94.38 115 PHE B N 1
ATOM 2566 C CA . PHE B 1 115 ? 4.242 27.625 7.34 1 94.38 115 PHE B CA 1
ATOM 2567 C C . PHE B 1 115 ? 3.912 27.016 5.984 1 94.38 115 PHE B C 1
ATOM 2569 O O . PHE B 1 115 ? 4.492 25.984 5.605 1 94.38 115 PHE B O 1
ATOM 2576 N N . TYR B 1 116 ? 3.086 27.594 5.184 1 96.62 116 TYR B N 1
ATOM 2577 C CA . TYR B 1 116 ? 2.572 27.016 3.938 1 96.62 116 TYR B CA 1
ATOM 2578 C C . TYR B 1 116 ? 3.711 26.672 2.986 1 96.62 116 TYR B C 1
ATOM 2580 O O . TYR B 1 116 ? 3.801 25.547 2.5 1 96.62 116 TYR B O 1
ATOM 2588 N N . PRO B 1 117 ? 4.699 27.531 2.705 1 96.44 117 PRO B N 1
ATOM 2589 C CA . PRO B 1 117 ? 5.789 27.188 1.792 1 96.44 117 PRO B CA 1
ATOM 2590 C C . PRO B 1 117 ? 6.633 26.016 2.303 1 96.44 117 PRO B C 1
ATOM 2592 O O . PRO B 1 117 ? 7.043 25.156 1.519 1 96.44 117 PRO B O 1
ATOM 2595 N N . GLY B 1 118 ? 6.914 26.047 3.568 1 96.69 118 GLY B N 1
ATOM 2596 C CA . GLY B 1 118 ? 7.676 24.969 4.164 1 96.69 118 GLY B CA 1
ATOM 2597 C C . GLY B 1 118 ? 6.957 23.625 4.098 1 96.69 118 GLY B C 1
ATOM 2598 O O . GLY B 1 118 ? 7.586 22.594 3.881 1 96.69 118 GLY B O 1
ATOM 2599 N N . LEU B 1 119 ? 5.691 23.672 4.297 1 96.19 119 LEU B N 1
ATOM 2600 C CA . LEU B 1 119 ? 4.871 22.469 4.215 1 96.19 119 LEU B CA 1
ATOM 2601 C C . LEU B 1 119 ? 4.918 21.859 2.812 1 96.19 119 LEU B C 1
ATOM 2603 O O . LEU B 1 119 ? 5.145 20.672 2.65 1 96.19 119 LEU B O 1
ATOM 2607 N N . VAL B 1 120 ? 4.75 22.656 1.805 1 97.88 120 VAL B N 1
ATOM 2608 C CA . VAL B 1 120 ? 4.789 22.203 0.416 1 97.88 120 VAL B CA 1
ATOM 2609 C C . VAL B 1 120 ? 6.172 21.641 0.088 1 97.88 120 VAL B C 1
ATOM 2611 O O . VAL B 1 120 ? 6.289 20.594 -0.535 1 97.88 120 VAL B O 1
ATOM 2614 N N . LYS B 1 121 ? 7.207 22.328 0.532 1 97.44 121 LYS B N 1
ATOM 2615 C CA . LYS B 1 121 ? 8.578 21.875 0.307 1 97.44 121 LYS B CA 1
ATOM 2616 C C . LYS B 1 121 ? 8.82 20.516 0.96 1 97.44 121 LYS B C 1
ATOM 2618 O O . LYS B 1 121 ? 9.398 19.625 0.345 1 97.44 121 LYS B O 1
ATOM 2623 N N . TYR B 1 122 ? 8.398 20.422 2.156 1 97.44 122 TYR B N 1
ATOM 2624 C CA . TYR B 1 122 ? 8.578 19.172 2.887 1 97.44 122 TYR B CA 1
ATOM 2625 C C . TYR B 1 122 ? 7.863 18.016 2.182 1 97.44 122 TYR B C 1
ATOM 2627 O O . TYR B 1 122 ? 8.453 16.953 1.96 1 97.44 122 TYR B O 1
ATOM 2635 N N . MET B 1 123 ? 6.641 18.188 1.802 1 97.56 123 MET B N 1
ATOM 2636 C CA . MET B 1 123 ? 5.82 17.156 1.18 1 97.56 123 MET B CA 1
ATOM 2637 C C . MET B 1 123 ? 6.367 16.781 -0.193 1 97.56 123 MET B C 1
ATOM 2639 O O . MET B 1 123 ? 6.121 15.672 -0.684 1 97.56 123 MET B O 1
ATOM 2643 N N . SER B 1 124 ? 7.074 17.641 -0.813 1 97.38 124 SER B N 1
ATOM 2644 C CA . SER B 1 124 ? 7.637 17.359 -2.129 1 97.38 124 SER B CA 1
ATOM 2645 C C . SER B 1 124 ? 9.047 16.781 -2.018 1 97.38 124 SER B C 1
ATOM 2647 O O . SER B 1 124 ? 9.68 16.484 -3.029 1 97.38 124 SER B O 1
ATOM 2649 N N . SER B 1 125 ? 9.625 16.594 -0.847 1 97.19 125 SER B N 1
ATOM 2650 C CA . SER B 1 125 ? 11.008 16.203 -0.624 1 97.19 125 SER B CA 1
ATOM 2651 C C . SER B 1 125 ? 11.203 14.703 -0.861 1 97.19 125 SER B C 1
ATOM 2653 O O . SER B 1 125 ? 12.344 14.227 -0.949 1 97.19 125 SER B O 1
ATOM 2655 N N . GLY B 1 126 ? 10.141 13.953 -0.995 1 97.69 126 GLY B N 1
ATOM 2656 C CA . GLY B 1 126 ? 10.148 12.523 -1.236 1 97.69 126 GLY B CA 1
ATOM 2657 C C . GLY B 1 126 ? 8.797 11.977 -1.655 1 97.69 126 GLY B C 1
ATOM 2658 O O . GLY B 1 126 ? 7.82 12.727 -1.742 1 97.69 126 GLY B O 1
ATOM 2659 N N . PRO B 1 127 ? 8.797 10.703 -1.949 1 98.62 127 PRO B N 1
ATOM 2660 C CA . PRO B 1 127 ? 7.531 10.109 -2.393 1 98.62 127 PRO B CA 1
ATOM 2661 C C . PRO B 1 127 ? 6.512 9.984 -1.263 1 98.62 127 PRO B C 1
ATOM 2663 O O . PRO B 1 127 ? 6.879 10.039 -0.086 1 98.62 127 PRO B O 1
ATOM 2666 N N . VAL B 1 128 ? 5.281 9.938 -1.646 1 98.81 128 VAL B N 1
ATOM 2667 C CA . VAL B 1 128 ? 4.172 9.727 -0.724 1 98.81 128 VAL B CA 1
ATOM 2668 C C . VAL B 1 128 ? 3.334 8.531 -1.18 1 98.81 128 VAL B C 1
ATOM 2670 O O . VAL B 1 128 ? 3.381 8.148 -2.35 1 98.81 128 VAL B O 1
ATOM 2673 N N . ALA B 1 129 ? 2.686 7.832 -0.302 1 98.88 129 ALA B N 1
ATOM 2674 C CA . ALA B 1 129 ? 1.658 6.836 -0.595 1 98.88 129 ALA B CA 1
ATOM 2675 C C . ALA B 1 129 ? 0.261 7.402 -0.348 1 98.88 129 ALA B C 1
ATOM 2677 O O . ALA B 1 129 ? -0.139 7.602 0.8 1 98.88 129 ALA B O 1
ATOM 2678 N N . ALA B 1 130 ? -0.459 7.645 -1.417 1 98.88 130 ALA B N 1
ATOM 2679 C CA . ALA B 1 130 ? -1.809 8.203 -1.352 1 98.88 130 ALA B CA 1
ATOM 2680 C C . ALA B 1 130 ? -2.859 7.094 -1.399 1 98.88 130 ALA B C 1
ATOM 2682 O O . ALA B 1 130 ? -2.74 6.148 -2.182 1 98.88 130 ALA B O 1
ATOM 2683 N N . MET B 1 131 ? -3.871 7.262 -0.589 1 98.94 131 MET B N 1
ATOM 2684 C CA . MET B 1 131 ? -4.883 6.215 -0.477 1 98.94 131 MET B CA 1
ATOM 2685 C C . MET B 1 131 ? -6.273 6.82 -0.315 1 98.94 131 MET B C 1
ATOM 2687 O O . MET B 1 131 ? -6.414 7.938 0.187 1 98.94 131 MET B O 1
ATOM 2691 N N . VAL B 1 132 ? -7.242 6.055 -0.689 1 98.88 132 VAL B N 1
ATOM 2692 C CA . VAL B 1 132 ? -8.641 6.352 -0.405 1 98.88 132 VAL B CA 1
ATOM 2693 C C . VAL B 1 132 ? -9.289 5.164 0.309 1 98.88 132 VAL B C 1
ATOM 2695 O O . VAL B 1 132 ? -9.234 4.031 -0.182 1 98.88 132 VAL B O 1
ATOM 2698 N N . TRP B 1 133 ? -9.875 5.422 1.441 1 98.75 133 TRP B N 1
ATOM 2699 C CA . TRP B 1 133 ? -10.562 4.414 2.246 1 98.75 133 TRP B CA 1
ATOM 2700 C C . TRP B 1 133 ? -12.055 4.715 2.332 1 98.75 133 TRP B C 1
ATOM 2702 O O . TRP B 1 133 ? -12.453 5.879 2.42 1 98.75 133 TRP B O 1
ATOM 2712 N N . GLU B 1 134 ? -12.852 3.668 2.363 1 98.31 134 GLU B N 1
ATOM 2713 C CA . GLU B 1 134 ? -14.305 3.789 2.393 1 98.31 134 GLU B CA 1
ATOM 2714 C C . GLU B 1 134 ? -14.898 3.045 3.588 1 98.31 134 GLU B C 1
ATOM 2716 O O . GLU B 1 134 ? -14.438 1.955 3.934 1 98.31 134 GLU B O 1
ATOM 2721 N N . GLY B 1 135 ? -15.938 3.627 4.211 1 97.19 135 GLY B N 1
ATOM 2722 C CA . GLY B 1 135 ? -16.656 3.008 5.309 1 97.19 135 GLY B CA 1
ATOM 2723 C C . GLY B 1 135 ? -17.562 3.975 6.051 1 97.19 135 GLY B C 1
ATOM 2724 O O . GLY B 1 135 ? -17.609 5.16 5.723 1 97.19 135 GLY B O 1
ATOM 2725 N N . LEU B 1 136 ? -18.25 3.42 7.027 1 96.19 136 LEU B N 1
ATOM 2726 C CA . LEU B 1 136 ? -19.109 4.238 7.879 1 96.19 136 LEU B CA 1
ATOM 2727 C C . LEU B 1 136 ? -18.266 5.168 8.758 1 96.19 136 LEU B C 1
ATOM 2729 O O . LEU B 1 136 ? -17.375 4.719 9.477 1 96.19 136 LEU B O 1
ATOM 2733 N N . ASN B 1 137 ? -18.453 6.5 8.625 1 97.5 137 ASN B N 1
ATOM 2734 C CA . ASN B 1 137 ? -17.781 7.531 9.414 1 97.5 137 ASN B CA 1
ATOM 2735 C C . ASN B 1 137 ? -16.266 7.434 9.289 1 97.5 137 ASN B C 1
ATOM 2737 O O . ASN B 1 137 ? -15.547 7.648 10.258 1 97.5 137 ASN B O 1
ATOM 2741 N N . VAL B 1 138 ? -15.797 7.043 8.164 1 98.19 138 VAL B N 1
ATOM 2742 C CA . VAL B 1 138 ? -14.367 6.785 7.98 1 98.19 138 VAL B CA 1
ATOM 2743 C C . VAL B 1 138 ? -13.586 8.086 8.141 1 98.19 138 VAL B C 1
ATOM 2745 O O . VAL B 1 138 ? -12.438 8.07 8.594 1 98.19 138 VAL B O 1
ATOM 2748 N N . VAL B 1 139 ? -14.141 9.266 7.809 1 98.5 139 VAL B N 1
ATOM 2749 C CA . VAL B 1 139 ? -13.43 10.531 7.973 1 98.5 139 VAL B CA 1
ATOM 2750 C C . VAL B 1 139 ? -13.195 10.805 9.453 1 98.5 139 VAL B C 1
ATOM 2752 O O . VAL B 1 139 ? -12.047 10.945 9.891 1 98.5 139 VAL B O 1
ATOM 2755 N N . LYS B 1 140 ? -14.258 10.805 10.203 1 98 140 LYS B N 1
ATOM 2756 C CA . LYS B 1 140 ? -14.172 11.078 11.633 1 98 140 LYS B CA 1
ATOM 2757 C C . LYS B 1 140 ? -13.312 10.039 12.344 1 98 140 LYS B C 1
ATOM 2759 O O . LYS B 1 140 ? -12.406 10.391 13.102 1 98 140 LYS B O 1
ATOM 2764 N N . THR B 1 141 ? -13.578 8.812 12.102 1 98.12 141 THR B N 1
ATOM 2765 C CA . THR B 1 141 ? -12.836 7.734 12.742 1 98.12 141 THR B CA 1
ATOM 2766 C C . THR B 1 141 ? -11.375 7.75 12.305 1 98.12 141 THR B C 1
ATOM 2768 O O . THR B 1 141 ? -10.477 7.492 13.109 1 98.12 141 THR B O 1
ATOM 2771 N N . GLY B 1 142 ? -11.164 7.988 11.008 1 98.12 142 GLY B N 1
ATOM 2772 C CA . GLY B 1 142 ? -9.797 8.117 10.516 1 98.12 142 GLY B CA 1
ATOM 2773 C C . GLY B 1 142 ? -8.992 9.164 11.266 1 98.12 142 GLY B C 1
ATOM 2774 O O . GLY B 1 142 ? -7.836 8.922 11.625 1 98.12 142 GLY B O 1
ATOM 2775 N N . ARG B 1 143 ? -9.562 10.242 11.539 1 98.38 143 ARG B N 1
ATOM 2776 C CA . ARG B 1 143 ? -8.875 11.297 12.273 1 98.38 143 ARG B CA 1
ATOM 2777 C C . ARG B 1 143 ? -8.516 10.836 13.688 1 98.38 143 ARG B C 1
ATOM 2779 O O . ARG B 1 143 ? -7.445 11.172 14.195 1 9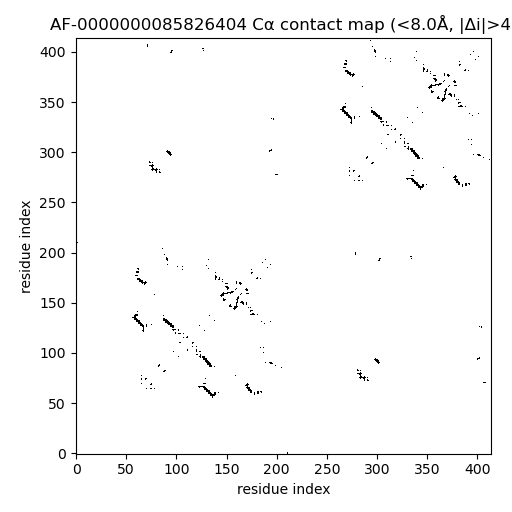8.38 143 ARG B O 1
ATOM 2786 N N . VAL B 1 144 ? -9.391 10.102 14.289 1 98.12 144 VAL B N 1
ATOM 2787 C CA . VAL B 1 144 ? -9.102 9.555 15.609 1 98.12 144 VAL B CA 1
ATOM 2788 C C . VAL B 1 144 ? -7.945 8.57 15.523 1 98.12 144 VAL B C 1
ATOM 2790 O O . VAL B 1 144 ? -7.047 8.578 16.375 1 98.12 144 VAL B O 1
ATOM 2793 N N . MET B 1 145 ? -7.922 7.734 14.508 1 98.62 145 MET B N 1
ATOM 2794 C CA . MET B 1 145 ? -6.855 6.758 14.32 1 98.62 145 MET B CA 1
ATOM 2795 C C . MET B 1 145 ? -5.512 7.453 14.125 1 98.62 145 MET B C 1
ATOM 2797 O O . MET B 1 145 ? -4.477 6.945 14.562 1 98.62 145 MET B O 1
ATOM 2801 N N . LEU B 1 146 ? -5.539 8.57 13.422 1 98.5 146 LEU B N 1
ATOM 2802 C CA . LEU B 1 146 ? -4.309 9.328 13.211 1 98.5 146 LEU B CA 1
ATOM 2803 C C . LEU B 1 146 ? -3.758 9.852 14.531 1 98.5 146 LEU B C 1
ATOM 2805 O O . LEU B 1 146 ? -2.566 9.711 14.82 1 98.5 146 LEU B O 1
ATOM 2809 N N . GLY B 1 147 ? -4.641 10.445 15.32 1 98.31 147 GLY B N 1
ATOM 2810 C CA . GLY B 1 147 ? -4.227 11.195 16.5 1 98.31 147 GLY B CA 1
ATOM 2811 C C . GLY B 1 147 ? -4.078 12.68 16.234 1 98.31 147 GLY B C 1
ATOM 2812 O O . GLY B 1 147 ? -4.238 13.141 15.109 1 98.31 147 GLY B O 1
ATOM 2813 N N . GLU B 1 148 ? -3.691 13.359 17.25 1 96.94 148 GLU B N 1
ATOM 2814 C CA . GLU B 1 148 ? -3.564 14.812 17.172 1 96.94 148 GLU B CA 1
ATOM 2815 C C . GLU B 1 148 ? -2.373 15.219 16.312 1 96.94 148 GLU B C 1
ATOM 2817 O O . GLU B 1 148 ? -1.414 14.461 16.172 1 96.94 148 GLU B O 1
ATOM 2822 N N . THR B 1 149 ? -2.523 16.406 15.719 1 94.62 149 THR B N 1
ATOM 2823 C CA . THR B 1 149 ? -1.454 16.953 14.883 1 94.62 149 THR B CA 1
ATOM 2824 C C . THR B 1 149 ? -0.135 16.984 15.648 1 94.62 149 THR B C 1
ATOM 2826 O O . THR B 1 149 ? 0.911 16.609 15.109 1 94.62 149 THR B O 1
ATOM 2829 N N . ASN B 1 150 ? -0.26 17.469 16.906 1 96.06 150 ASN B N 1
ATOM 2830 C CA . ASN B 1 150 ? 0.9 17.375 17.781 1 96.06 150 ASN B CA 1
ATOM 2831 C C . ASN B 1 150 ? 1.04 15.977 18.391 1 96.06 150 ASN B C 1
ATOM 2833 O O . ASN B 1 150 ? 0.232 15.578 19.234 1 96.06 150 ASN B O 1
ATOM 2837 N N . PRO B 1 151 ? 2.111 15.312 18.047 1 97.19 151 PRO B N 1
ATOM 2838 C CA . PRO B 1 151 ? 2.258 13.93 18.5 1 97.19 151 PRO B CA 1
ATOM 2839 C C . PRO B 1 151 ? 2.299 13.812 20.016 1 97.19 151 PRO B C 1
ATOM 2841 O O . PRO B 1 151 ? 1.856 12.805 20.578 1 97.19 151 PRO B O 1
ATOM 2844 N N . ALA B 1 152 ? 2.816 14.82 20.672 1 96.25 152 ALA B N 1
ATOM 2845 C CA . ALA B 1 152 ? 2.906 14.789 22.125 1 96.25 152 ALA B CA 1
ATOM 2846 C C . ALA B 1 152 ? 1.519 14.75 22.766 1 96.25 152 ALA B C 1
ATOM 2848 O O . ALA B 1 152 ? 1.361 14.289 23.891 1 96.25 152 ALA B O 1
ATOM 2849 N N . ASP B 1 153 ? 0.556 15.164 22.047 1 97.81 153 ASP B N 1
ATOM 2850 C CA . ASP B 1 153 ? -0.821 15.18 22.531 1 97.81 153 ASP B CA 1
ATOM 2851 C C . ASP B 1 153 ? -1.587 13.945 22.062 1 97.81 153 ASP B C 1
ATOM 2853 O O . ASP B 1 153 ? -2.775 13.797 22.359 1 97.81 153 ASP B O 1
ATOM 2857 N N . SER B 1 154 ? -0.944 13.078 21.297 1 97.88 154 SER B N 1
ATOM 2858 C CA . SER B 1 154 ? -1.588 11.883 20.75 1 97.88 154 SER B CA 1
ATOM 2859 C C . SER B 1 154 ? -1.518 10.719 21.734 1 97.88 154 SER B C 1
ATOM 2861 O O . SER B 1 154 ? -0.49 10.508 22.391 1 97.88 154 SER B O 1
ATOM 2863 N N . LYS B 1 155 ? -2.518 10.023 21.875 1 97.81 155 LYS B N 1
ATOM 2864 C CA . LYS B 1 155 ? -2.59 8.891 22.781 1 97.81 155 LYS B CA 1
ATOM 2865 C C . LYS B 1 155 ? -1.899 7.664 22.188 1 97.81 155 LYS B C 1
ATOM 2867 O O . LYS B 1 155 ? -1.891 7.477 20.969 1 97.81 155 LYS B O 1
ATOM 2872 N N . PRO B 1 156 ? -1.343 6.785 23.078 1 97.5 156 PRO B N 1
ATOM 2873 C CA . PRO B 1 156 ? -0.866 5.496 22.578 1 97.5 156 PRO B CA 1
ATOM 2874 C C . PRO B 1 156 ? -1.95 4.715 21.828 1 97.5 156 PRO B C 1
ATOM 2876 O O . PRO B 1 156 ? -3.109 4.711 22.25 1 97.5 156 PRO B O 1
ATOM 2879 N N . GLY B 1 157 ? -1.63 4.133 20.75 1 98.12 157 GLY B N 1
ATOM 2880 C CA . GLY B 1 157 ? -2.59 3.428 19.922 1 98.12 157 GLY B CA 1
ATOM 2881 C C . GLY B 1 157 ? -2.961 4.191 18.656 1 98.12 157 GLY B C 1
ATOM 2882 O O . GLY B 1 157 ? -3.447 3.6 17.688 1 98.12 157 GLY B O 1
ATOM 2883 N N . THR B 1 158 ? -2.832 5.488 18.703 1 98.56 158 THR B N 1
ATOM 2884 C CA . THR B 1 158 ? -2.977 6.266 17.469 1 98.56 158 THR B CA 1
ATOM 2885 C C . THR B 1 158 ? -1.691 6.227 16.656 1 98.56 158 THR B C 1
ATOM 2887 O O . THR B 1 158 ? -0.625 5.898 17.172 1 98.56 158 THR B O 1
ATOM 2890 N N . ILE B 1 159 ? -1.803 6.523 15.453 1 98.69 159 ILE B N 1
ATOM 2891 C CA . ILE B 1 159 ? -0.659 6.445 14.547 1 98.69 159 ILE B CA 1
ATOM 2892 C C . ILE B 1 159 ? 0.403 7.457 14.977 1 98.69 159 ILE B C 1
ATOM 2894 O O . ILE B 1 159 ? 1.575 7.105 15.133 1 98.69 159 ILE B O 1
ATOM 2898 N N . ARG B 1 160 ? 0.009 8.695 15.203 1 98.75 160 ARG B N 1
ATOM 2899 C CA . ARG B 1 160 ? 0.98 9.711 15.586 1 98.75 160 ARG B CA 1
ATOM 2900 C C . ARG B 1 160 ? 1.469 9.492 17.016 1 98.75 160 ARG B C 1
ATOM 2902 O O . ARG B 1 160 ? 2.609 9.828 17.344 1 98.75 160 ARG B O 1
ATOM 2909 N N . GLY B 1 161 ? 0.675 8.992 17.906 1 98.5 161 GLY B N 1
ATOM 2910 C CA . GLY B 1 161 ? 1.114 8.633 19.234 1 98.5 161 GLY B CA 1
ATOM 2911 C C . GLY B 1 161 ? 2.156 7.531 19.25 1 98.5 161 GLY B C 1
ATOM 2912 O O . GLY B 1 161 ? 3.086 7.559 20.062 1 98.5 161 GLY B O 1
ATOM 2913 N N . ASP B 1 162 ? 2.07 6.668 18.359 1 98.62 162 ASP B N 1
ATOM 2914 C CA . ASP B 1 162 ? 2.936 5.492 18.344 1 98.62 162 ASP B CA 1
ATOM 2915 C C . ASP B 1 162 ? 4.238 5.781 17.594 1 98.62 162 ASP B C 1
ATOM 2917 O O . ASP B 1 162 ? 5.281 5.203 17.922 1 98.62 162 ASP B O 1
ATOM 2921 N N . PHE B 1 163 ? 4.18 6.746 16.594 1 98.31 163 PHE B N 1
ATOM 2922 C CA . PHE B 1 163 ? 5.316 6.727 15.68 1 98.31 163 PHE B CA 1
ATOM 2923 C C . PHE B 1 163 ? 5.93 8.117 15.547 1 98.31 163 PHE B C 1
ATOM 2925 O O . PHE B 1 163 ? 6.938 8.297 14.859 1 98.31 163 PHE B O 1
ATOM 2932 N N . CYS B 1 164 ? 5.293 9.117 16.203 1 97.88 164 CYS B N 1
ATOM 2933 C CA . CYS B 1 164 ? 5.785 10.461 15.93 1 97.88 164 CYS B CA 1
ATOM 2934 C C . CYS B 1 164 ? 6.285 11.125 17.203 1 97.88 164 CYS B C 1
ATOM 2936 O O . CYS B 1 164 ? 5.797 10.836 18.297 1 97.88 164 CYS B O 1
ATOM 2938 N N . ILE B 1 165 ? 7.207 12.023 17 1 97.25 165 ILE B N 1
ATOM 2939 C CA . ILE B 1 165 ? 7.793 12.781 18.094 1 97.25 165 ILE B CA 1
ATOM 2940 C C . ILE B 1 165 ? 7.512 14.266 17.906 1 97.25 165 ILE B C 1
ATOM 2942 O O . ILE B 1 165 ? 7.078 14.945 18.844 1 97.25 165 ILE B O 1
ATOM 2946 N N . GLU B 1 166 ? 7.66 14.789 16.656 1 95.81 166 GLU B N 1
ATOM 2947 C CA . GLU B 1 166 ? 7.57 16.219 16.391 1 95.81 166 GLU B CA 1
ATOM 2948 C C . GLU B 1 166 ? 6.453 16.531 15.398 1 95.81 166 GLU B C 1
ATOM 2950 O O . GLU B 1 166 ? 6.227 15.773 14.453 1 95.81 166 GLU B O 1
ATOM 2955 N N . VAL B 1 167 ? 5.895 17.719 15.438 1 93.19 167 VAL B N 1
ATOM 2956 C CA . VAL B 1 167 ? 4.754 18.172 14.641 1 93.19 167 VAL B CA 1
ATOM 2957 C C . VAL B 1 167 ? 5.137 18.219 13.164 1 93.19 167 VAL B C 1
ATOM 2959 O O . VAL B 1 167 ? 4.336 17.875 12.297 1 93.19 167 VAL B O 1
ATOM 2962 N N . GLY B 1 168 ? 6.352 18.594 12.852 1 93.75 168 GLY B N 1
ATOM 2963 C CA . GLY B 1 168 ? 6.762 18.766 11.461 1 93.75 168 GLY B CA 1
ATOM 2964 C C . GLY B 1 168 ? 7.055 17.453 10.773 1 93.75 168 GLY B C 1
ATOM 2965 O O . GLY B 1 168 ? 7.277 17.422 9.555 1 93.75 168 GLY B O 1
ATOM 2966 N N . ARG B 1 169 ? 7.105 16.344 11.547 1 95.75 169 ARG B N 1
ATOM 2967 C CA . ARG B 1 169 ? 7.352 14.984 11.07 1 95.75 169 ARG B CA 1
ATOM 2968 C C . ARG B 1 169 ? 6.316 14.008 11.617 1 95.75 169 ARG B C 1
ATOM 2970 O O . ARG B 1 169 ? 6.656 13.07 12.336 1 95.75 169 ARG B O 1
ATOM 2977 N N . ASN B 1 170 ? 5.109 14.281 11.125 1 96.25 170 ASN B N 1
ATOM 2978 C CA . ASN B 1 170 ? 4.035 13.539 11.773 1 96.25 170 ASN B CA 1
ATOM 2979 C C . ASN B 1 170 ? 3.412 12.508 10.836 1 96.25 170 ASN B C 1
ATOM 2981 O O . ASN B 1 170 ? 2.246 12.141 11 1 96.25 170 ASN B O 1
ATOM 2985 N N . ILE B 1 171 ? 3.986 12.039 9.766 1 97.5 171 ILE B N 1
ATOM 2986 C CA . ILE B 1 171 ? 4.066 10.82 8.961 1 97.5 171 ILE B CA 1
ATOM 2987 C C . ILE B 1 171 ? 2.805 10.68 8.117 1 97.5 171 ILE B C 1
ATOM 2989 O O . ILE B 1 171 ? 2.785 9.922 7.145 1 97.5 171 ILE B O 1
ATOM 2993 N N . ILE B 1 172 ? 1.66 11.359 8.531 1 98.5 172 ILE B N 1
ATOM 2994 C CA . ILE B 1 172 ? 0.432 10.969 7.848 1 98.5 172 ILE B CA 1
ATOM 2995 C C . ILE B 1 172 ? -0.499 12.172 7.73 1 98.5 172 ILE B C 1
ATOM 2997 O O . ILE B 1 172 ? -0.527 13.031 8.617 1 98.5 172 ILE B O 1
ATOM 3001 N N . HIS B 1 173 ? -1.164 12.305 6.598 1 98.5 173 HIS B N 1
ATOM 3002 C CA . HIS B 1 173 ? -2.236 13.25 6.336 1 98.5 173 HIS B CA 1
ATOM 3003 C C . HIS B 1 173 ? -3.584 12.547 6.219 1 98.5 173 HIS B C 1
ATOM 3005 O O . HIS B 1 173 ? -3.664 11.438 5.691 1 98.5 173 HIS B O 1
ATOM 3011 N N . GLY B 1 174 ? -4.625 13.125 6.699 1 98.56 174 GLY B N 1
ATOM 3012 C CA . GLY B 1 174 ? -5.988 12.648 6.52 1 98.56 174 GLY B CA 1
ATOM 3013 C C . GLY B 1 174 ? -7.004 13.773 6.426 1 98.56 174 GLY B C 1
ATOM 3014 O O . GLY B 1 174 ? -6.871 14.797 7.098 1 98.56 174 GLY B O 1
ATOM 3015 N N . SER B 1 175 ? -8.008 13.508 5.648 1 98.31 175 SER B N 1
ATOM 3016 C CA . SER B 1 175 ? -9.055 14.508 5.461 1 98.31 175 SER B CA 1
ATOM 3017 C C . SER B 1 175 ? -9.742 14.844 6.777 1 98.31 175 SER B C 1
ATOM 3019 O O . SER B 1 175 ? -9.922 13.977 7.629 1 98.31 175 SER B O 1
ATOM 3021 N N . ASP B 1 176 ? -10.219 16.094 6.898 1 96.25 176 ASP B N 1
ATOM 3022 C CA . ASP B 1 176 ? -10.805 16.5 8.172 1 96.25 176 ASP B CA 1
ATOM 3023 C C . ASP B 1 176 ? -12.32 16.641 8.062 1 96.25 176 ASP B C 1
ATOM 3025 O O . ASP B 1 176 ? -13 16.844 9.07 1 96.25 176 ASP B O 1
ATOM 3029 N N . SER B 1 177 ? -12.844 16.562 6.871 1 97.5 177 SER B N 1
ATOM 3030 C CA . SER B 1 177 ? -14.281 16.578 6.621 1 97.5 177 SER B CA 1
ATOM 3031 C C . SER B 1 177 ? -14.633 15.82 5.352 1 97.5 177 SER B C 1
ATOM 3033 O O . SER B 1 177 ? -13.766 15.562 4.512 1 97.5 177 SER B O 1
ATOM 3035 N N . VAL B 1 178 ? -15.867 15.453 5.258 1 97.81 178 VAL B N 1
ATOM 3036 C CA . VAL B 1 178 ? -16.328 14.75 4.066 1 97.81 178 VAL B CA 1
ATOM 3037 C C 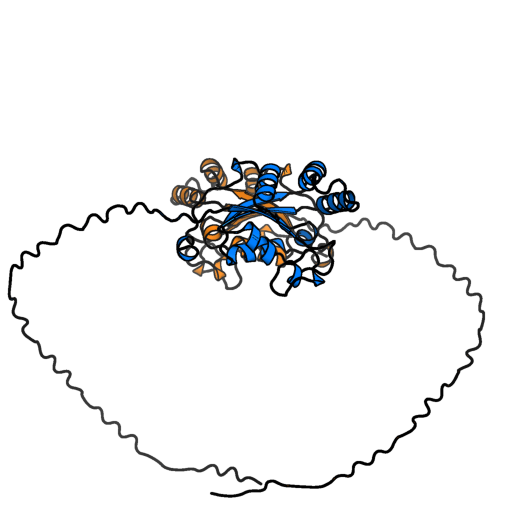. VAL B 1 178 ? -16.141 15.641 2.836 1 97.81 178 VAL B C 1
ATOM 3039 O O . VAL B 1 178 ? -15.711 15.172 1.782 1 97.81 178 VAL B O 1
ATOM 3042 N N . ASP B 1 179 ? -16.406 16.953 2.994 1 97.44 179 ASP B N 1
ATOM 3043 C CA . ASP B 1 179 ? -16.234 17.891 1.896 1 97.44 179 ASP B CA 1
ATOM 3044 C C . ASP B 1 179 ? -14.766 17.953 1.462 1 97.44 179 ASP B C 1
ATOM 3046 O O . ASP B 1 179 ? -14.461 17.906 0.268 1 97.44 179 ASP B O 1
ATOM 3050 N N . SER B 1 180 ? -13.852 18.078 2.346 1 97.5 180 SER B N 1
ATOM 3051 C CA . SER B 1 180 ? -12.43 18.125 2.023 1 97.5 180 SER B CA 1
ATOM 3052 C C . SER B 1 180 ? -11.961 16.797 1.426 1 97.5 180 SER B C 1
ATOM 3054 O O . SER B 1 180 ? -11.125 16.781 0.524 1 97.5 180 SER B O 1
ATOM 3056 N N . ALA B 1 181 ? -12.5 15.719 1.962 1 98.44 181 ALA B N 1
ATOM 3057 C CA . ALA B 1 181 ? -12.156 14.406 1.423 1 98.44 181 ALA B CA 1
ATOM 3058 C C . ALA B 1 181 ? -12.508 14.312 -0.058 1 98.44 181 ALA B C 1
ATOM 3060 O O . ALA B 1 181 ? -11.695 13.875 -0.871 1 98.44 181 ALA B O 1
ATOM 3061 N N . ASN B 1 182 ? -13.688 14.711 -0.381 1 98.12 182 ASN B N 1
ATOM 3062 C CA . ASN B 1 182 ? -14.117 14.68 -1.774 1 98.12 182 ASN B CA 1
ATOM 3063 C C . ASN B 1 182 ? -13.211 15.531 -2.662 1 98.12 182 ASN B C 1
ATOM 3065 O O . ASN B 1 182 ? -12.836 15.102 -3.756 1 98.12 182 ASN B O 1
ATOM 3069 N N . LYS B 1 183 ? -12.891 16.703 -2.223 1 98 183 LYS B N 1
ATOM 3070 C CA . LYS B 1 183 ? -12.008 17.578 -2.971 1 98 183 LYS B CA 1
ATOM 3071 C C . LYS B 1 183 ? -10.625 16.953 -3.15 1 98 183 LYS B C 1
ATOM 3073 O O . LYS B 1 183 ? -10.086 16.938 -4.258 1 98 183 LYS B O 1
ATOM 3078 N N . GLU B 1 184 ? -10.086 16.469 -2.07 1 98.56 184 GLU B N 1
ATOM 3079 C CA . GLU B 1 184 ? -8.75 15.875 -2.098 1 98.56 184 GLU B CA 1
ATOM 3080 C C . GLU B 1 184 ? -8.711 14.625 -2.977 1 98.56 184 GLU B C 1
ATOM 3082 O O . GLU B 1 184 ? -7.797 14.453 -3.781 1 98.56 184 GLU B O 1
ATOM 3087 N N . ILE B 1 185 ? -9.695 13.781 -2.867 1 98.75 185 ILE B N 1
ATOM 3088 C CA . ILE B 1 185 ? -9.758 12.562 -3.672 1 98.75 185 ILE B CA 1
ATOM 3089 C C . ILE B 1 185 ? -9.812 12.93 -5.152 1 98.75 185 ILE B C 1
ATOM 3091 O O . ILE B 1 185 ? -9.102 12.336 -5.973 1 98.75 185 ILE B O 1
ATOM 3095 N N . SER B 1 186 ? -10.578 13.93 -5.512 1 98.56 186 SER B N 1
ATOM 3096 C CA . SER B 1 186 ? -10.719 14.352 -6.902 1 98.56 186 SER B CA 1
ATOM 3097 C C . SER B 1 186 ? -9.422 14.961 -7.426 1 98.56 186 SER B C 1
ATOM 3099 O O . SER B 1 186 ? -9.148 14.906 -8.625 1 98.56 186 SER B O 1
ATOM 3101 N N . LEU B 1 187 ? -8.68 15.547 -6.555 1 98.5 187 LEU B N 1
ATOM 3102 C CA . LEU B 1 187 ? -7.406 16.156 -6.926 1 98.5 187 LEU B CA 1
ATOM 3103 C C . LEU B 1 187 ? -6.352 15.078 -7.184 1 98.5 187 LEU B C 1
ATOM 3105 O O . LEU B 1 187 ? -5.555 15.195 -8.117 1 98.5 187 LEU B O 1
ATOM 3109 N N . TRP B 1 188 ? -6.348 13.984 -6.398 1 98.69 188 TRP B N 1
ATOM 3110 C CA . TRP B 1 188 ? -5.254 13.023 -6.371 1 98.69 188 TRP B CA 1
ATOM 3111 C C . TRP B 1 188 ? -5.555 11.828 -7.277 1 98.69 188 TRP B C 1
ATOM 3113 O O . TRP B 1 188 ? -4.637 11.156 -7.75 1 98.69 188 TRP B O 1
ATOM 3123 N N . PHE B 1 189 ? -6.805 11.562 -7.484 1 98.62 189 PHE B N 1
ATOM 3124 C CA . PHE B 1 189 ? -7.176 10.352 -8.211 1 98.62 189 PHE B CA 1
ATOM 3125 C C . PHE B 1 189 ? -8.18 10.664 -9.312 1 98.62 189 PHE B C 1
ATOM 3127 O O . PHE B 1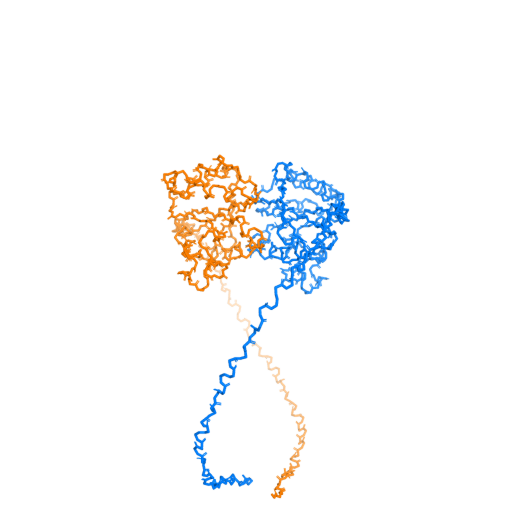 189 ? -9.086 11.477 -9.117 1 98.62 189 PHE B O 1
ATOM 3134 N N . LYS B 1 190 ? -8.008 9.992 -10.414 1 97.62 190 LYS B N 1
ATOM 3135 C CA . LYS B 1 190 ? -9.047 9.969 -11.438 1 97.62 190 LYS B CA 1
ATOM 3136 C C . LYS B 1 190 ? -10.18 9.023 -11.055 1 97.62 190 LYS B C 1
ATOM 3138 O O . LYS B 1 190 ? -9.961 8.062 -10.32 1 97.62 190 LYS B O 1
ATOM 3143 N N . PRO B 1 191 ? -11.352 9.281 -11.586 1 97.06 191 PRO B N 1
ATOM 3144 C CA . PRO B 1 191 ? -12.484 8.422 -11.234 1 97.06 191 PRO B CA 1
ATOM 3145 C C . PRO B 1 191 ? -12.219 6.949 -11.508 1 97.06 191 PRO B C 1
ATOM 3147 O O . PRO B 1 191 ? -12.633 6.086 -10.727 1 97.06 191 PRO B O 1
ATOM 3150 N N . GLU B 1 192 ? -11.422 6.621 -12.555 1 95.62 192 GLU B N 1
ATOM 3151 C CA . GLU B 1 192 ? -11.172 5.234 -12.93 1 95.62 192 GLU B CA 1
ATOM 3152 C C . GLU B 1 192 ? -10.219 4.555 -11.953 1 95.62 192 GLU B C 1
ATOM 3154 O O . GLU B 1 192 ? -10.07 3.332 -11.961 1 95.62 192 GLU B O 1
ATOM 3159 N N . GLU B 1 193 ? -9.539 5.363 -11.172 1 97.31 193 GLU B N 1
ATOM 3160 C CA . GLU B 1 193 ? -8.609 4.816 -10.195 1 97.31 193 GLU B CA 1
ATOM 3161 C C . GLU B 1 193 ? -9.328 4.398 -8.914 1 97.31 193 GLU B C 1
ATOM 3163 O O . GLU B 1 193 ? -8.75 3.717 -8.062 1 97.31 193 GLU B O 1
ATOM 3168 N N . LEU B 1 194 ? -10.555 4.859 -8.758 1 97.75 194 LEU B N 1
ATOM 3169 C CA . LEU B 1 194 ? -11.383 4.438 -7.633 1 97.75 194 LEU B CA 1
ATOM 3170 C C . LEU B 1 194 ? -12.094 3.125 -7.941 1 97.75 194 LEU B C 1
ATOM 3172 O O . LEU B 1 194 ? -13.023 3.096 -8.75 1 97.75 194 LEU B O 1
ATOM 3176 N N . VAL B 1 195 ? -11.734 2.1 -7.262 1 97.75 195 VAL B N 1
ATOM 3177 C CA . VAL B 1 195 ? -12.203 0.756 -7.594 1 97.75 195 VAL B CA 1
ATOM 3178 C C . VAL B 1 195 ? -13.453 0.425 -6.785 1 97.75 195 VAL B C 1
ATOM 3180 O O . VAL B 1 195 ? -13.5 0.678 -5.578 1 97.75 195 VAL B O 1
ATOM 3183 N N . SER B 1 196 ? -14.445 -0.086 -7.504 1 94.81 196 SER B N 1
ATOM 3184 C CA . SER B 1 196 ? -15.656 -0.584 -6.852 1 94.81 196 SER B CA 1
ATOM 3185 C C . SER B 1 196 ? -15.633 -2.105 -6.746 1 94.81 196 SER B C 1
ATOM 3187 O O . SER B 1 196 ? -15.445 -2.801 -7.746 1 94.81 196 SER B O 1
ATOM 3189 N N . TYR B 1 197 ? -15.711 -2.602 -5.566 1 95.06 197 TYR B N 1
ATOM 3190 C CA . TYR B 1 197 ? -15.797 -4.031 -5.305 1 95.06 197 TYR B CA 1
ATOM 3191 C C . TYR B 1 197 ? -16.469 -4.301 -3.963 1 95.06 197 TYR B C 1
ATOM 3193 O O . TYR B 1 197 ? -16.547 -3.414 -3.109 1 95.06 197 TYR B O 1
ATOM 3201 N N . LYS B 1 198 ? -16.922 -5.492 -3.846 1 92.38 198 LYS B N 1
ATOM 3202 C CA . LYS B 1 198 ? -17.562 -5.875 -2.592 1 92.38 198 LYS B CA 1
ATOM 3203 C C . LYS B 1 198 ? -16.594 -6.629 -1.687 1 92.38 198 LYS B C 1
ATOM 3205 O O . LYS B 1 198 ? -15.977 -7.605 -2.109 1 92.38 198 LYS B O 1
ATOM 3210 N N . SER B 1 199 ? -16.5 -6.109 -0.445 1 92.5 199 SER B N 1
ATOM 3211 C CA . SER B 1 199 ? -15.711 -6.828 0.553 1 92.5 199 SER B CA 1
ATOM 3212 C C . SER B 1 199 ? -16.438 -8.078 1.037 1 92.5 199 SER B C 1
ATOM 3214 O O . SER B 1 199 ? -17.641 -8.023 1.357 1 92.5 199 SER B O 1
ATOM 3216 N N . CYS B 1 200 ? -15.742 -9.141 1.16 1 90.06 200 CYS B N 1
ATOM 3217 C CA . CYS B 1 200 ? -16.359 -10.383 1.61 1 90.06 200 CYS B CA 1
ATOM 3218 C C . CYS B 1 200 ? -16.703 -10.312 3.092 1 90.06 200 CYS B C 1
ATOM 3220 O O . CYS B 1 200 ? -17.547 -11.078 3.574 1 90.06 200 CYS B O 1
ATOM 3222 N N . ALA B 1 201 ? -16.016 -9.398 3.779 1 90.38 201 ALA B N 1
ATOM 3223 C CA . ALA B 1 201 ? -16.219 -9.289 5.223 1 90.38 201 ALA B CA 1
ATOM 3224 C C . ALA B 1 201 ? -17.312 -8.273 5.543 1 90.38 201 ALA B C 1
ATOM 3226 O O . ALA B 1 201 ? -17.641 -8.055 6.715 1 90.38 201 ALA B O 1
ATOM 3227 N N . GLN B 1 202 ? -17.859 -7.66 4.57 1 89.81 202 GLN B N 1
ATOM 3228 C CA . GLN B 1 202 ? -18.766 -6.543 4.766 1 89.81 202 GLN B CA 1
ATOM 3229 C C . GLN B 1 202 ? -19.875 -6.902 5.754 1 89.81 202 GLN B C 1
ATOM 3231 O O . GLN B 1 202 ? -20.172 -6.133 6.668 1 89.81 202 GLN B O 1
ATOM 3236 N N . ASP B 1 203 ? -20.422 -8.156 5.652 1 88.19 203 ASP B N 1
ATOM 3237 C CA . ASP B 1 203 ? -21.594 -8.523 6.449 1 88.19 203 ASP B CA 1
ATOM 3238 C C . ASP B 1 203 ? -21.188 -8.914 7.871 1 88.19 203 ASP B C 1
ATOM 3240 O O . ASP B 1 203 ? -22.031 -9.031 8.75 1 88.19 203 ASP B O 1
ATOM 3244 N N . TRP B 1 204 ? -19.906 -9.078 8.102 1 89.81 204 TRP B N 1
ATOM 3245 C CA . TRP B 1 204 ? -19.422 -9.359 9.445 1 89.81 204 TRP B CA 1
ATOM 3246 C C . TRP B 1 204 ? -19.016 -8.078 10.156 1 89.81 204 TRP B C 1
ATOM 3248 O O . TRP B 1 204 ? -18.812 -8.07 11.367 1 89.81 204 TRP B O 1
ATOM 3258 N N . ILE B 1 205 ? -18.844 -6.988 9.391 1 88.19 205 ILE B N 1
ATOM 3259 C CA . ILE B 1 205 ? -18.344 -5.727 9.922 1 88.19 205 ILE B CA 1
ATOM 3260 C C . ILE B 1 205 ? -19.5 -4.746 10.109 1 88.19 205 ILE B C 1
ATOM 3262 O O . ILE B 1 205 ? -19.531 -3.986 11.078 1 88.19 205 ILE B O 1
ATOM 3266 N N . TYR B 1 206 ? -20.406 -4.801 9.234 1 86.56 206 TYR B N 1
ATOM 3267 C CA . TYR B 1 206 ? -21.531 -3.871 9.266 1 86.56 206 TYR B CA 1
ATOM 3268 C C . TYR B 1 206 ? -22.844 -4.613 9.453 1 86.56 206 TYR B C 1
ATOM 3270 O O . TYR B 1 206 ? -23.031 -5.707 8.922 1 86.56 206 TYR B O 1
ATOM 3278 N N . GLU B 1 207 ? -23.812 -3.924 10.211 1 84.69 207 GLU B N 1
ATOM 3279 C CA . GLU B 1 207 ? -25.141 -4.488 10.43 1 84.69 207 GLU B CA 1
ATOM 3280 C C . GLU B 1 207 ? -26.094 -4.129 9.297 1 84.69 207 GLU B C 1
ATOM 3282 O O . GLU B 1 207 ? -26 -3.039 8.727 1 84.69 207 GLU B O 1
#

InterPro domains:
  IPR001564 Nucleoside diphosphate kinase [MF_00451] (59-194)
  IPR001564 Nucleoside diphosphate kinase [PR01243] (62-84)
  IPR001564 Nucleoside diphosphate kinase [PR01243] (106-125)
  IPR001564 Nucleoside diphosphate kinase [PR01243] (126-143)
  IPR001564 Nucleoside diphosphate kinase [PR01243] (147-163)
  IPR001564 Nucleoside diphosphate kinase [PR01243] (170-189)
  IPR023005 Nucleoside diphosphate kinase, active site [PS00469] (170-178)
  IPR034907 Nucleoside diphosphate kinase-like domain [PF00334] (60-193)
  IPR034907 Nucleoside diphosphate kinase-like domain [SM00562] (59-196)
  IPR036850 Nucleoside diphosphate kinase-like domain superfamily [G3DSA:3.30.70.141] (57-207)
  IPR036850 Nucleoside diphosphate kinase-like domain superfamily [SSF54919] (59-207)

Foldseek 3Di:
DDDPCPDDDDDDDPDPPPPPPPPPPPPPPPDPPPPPPPPPVPDPPPPPVPVCPVCPQDKFKKKKKFAFLLVVVVCPVVVVVVCVVLPWDWFFKDKDQDDLVLLCQLCVVCVPPPCSVVLSVRRNVGIMMMTMIMDRCCQVVVDLLQADLACVRGDPRHQQVPPHHGNSNSGMDMDNDRVSRVVSCVSPDDPVRGHDDDDPCCVVNDD/DDDDDPPDDDDPDPPPPPPPPVPPPVPPPPDPPVPPPPCVVPDPPPPPVPVCCVCPQPKFKKKKKFAFLLVVVVCPVVVVVVCVVLPWDWFFKDKDQDDLVLLCQLCVVCVPPPCSVVLSVRRNVGIMMMTMIMDRCCQVVVDLLQADLACVRGDPRHQQVPPHHGNSNSGMDMDNDRVSRVVSCVSPDDPVRGHDDDDPCPVVNDD

Secondary structure (DSSP, 8-state):
-----------------------------------------------------------EEEEEEE-HHHHHTT-HHHHHHHHHHHT-EEEEEEEE---HHHHHHHTGGGTTSTTHHHHHHHHTSS-EEEEEEEETTHHHHHHHHH--SSGGGPPBTBHHHHH-SSGGG--EEE-SSHHHHHHHHHHH--GGGS-----TTHHHH--/----------------------------------------------------------EEEEEEEE-HHHHHTT-HHHHHHHHHHHT-EEEEEEEE---HHHHHHHTGGGTTSTTHHHHHHHHTSS-EEEEEEEEETHHHHHHHHH--SSGGGPPBTBHHHHH-SSGGG--EEE-SSHHHHHHHHHHH--GGGS-----TTHHHH--

Solvent-accessible surface area (backbone atoms only — not comparable to full-atom values): 24338 Å² total; per-residue (Å²): 131,91,77,83,73,78,78,78,81,88,79,83,78,81,77,77,81,76,81,77,77,77,77,76,78,74,79,76,81,79,76,79,78,72,78,74,72,76,69,74,67,71,72,76,72,71,73,65,76,64,70,74,67,57,70,69,69,73,64,42,50,23,29,38,29,38,31,28,65,22,51,61,69,49,38,59,15,60,55,48,29,53,46,34,72,75,65,42,41,82,30,26,35,37,35,41,66,53,50,60,68,59,42,47,62,72,45,47,93,39,65,86,43,90,60,36,67,59,52,42,51,53,53,45,72,33,44,31,42,39,35,30,39,36,28,72,56,31,30,65,51,46,44,57,46,39,32,42,73,45,14,81,74,18,53,82,85,15,51,17,27,67,73,26,74,46,58,94,54,41,35,60,49,64,30,88,39,64,70,53,8,52,54,50,41,60,72,77,41,56,76,86,44,51,48,88,78,82,59,80,52,47,75,81,75,47,125,141,88,71,89,81,81,79,74,79,86,76,84,78,77,81,70,82,73,81,73,76,74,75,75,75,74,77,74,77,76,79,78,77,69,76,75,70,75,71,72,65,67,70,75,70,71,72,64,75,62,69,74,66,54,70,67,68,72,63,42,50,22,30,36,29,36,30,27,63,22,49,61,68,49,38,58,13,58,54,45,29,53,46,34,71,74,64,44,40,82,30,27,35,38,35,42,67,53,49,62,69,59,43,46,61,72,44,46,93,39,65,86,44,89,58,35,66,58,49,41,51,54,54,44,73,31,43,31,42,40,34,30,38,35,28,74,58,32,30,67,51,47,44,58,45,37,33,41,72,46,15,83,74,18,52,82,84,15,51,17,28,66,73,27,74,44,58,94,54,41,36,61,48,65,29,89,39,65,69,52,8,52,52,49,40,60,72,76,40,57,78,86,45,53,49,87,77,84,62,82,54,47,76,82,76,48,126

Radius of gyration: 34.46 Å; Cα contacts (8 Å, |Δi|>4): 580; chains: 2; bounding box: 101×89×91 Å

Organism: NCBI:txid630221

Sequence (414 aa):
MCCIQCVCSQGRERSETQDNVIWCTTVYNRERLKHSVQNKRPAPLTWSSVPILTMAAKTERTFIAVKPDGVQRGLIGEIVKRFEQKGFRLVAMKFLQASEDLLKQHYIDLKDRPFYPGLVKYMSSGPVAAMVWEGLNVVKTGRVMLGETNPADSKPGTIRGDFCIEVGRNIIHGSDSVDSANKEISLWFKPEELVSYKSCAQDWIYEMCCIQCVCSQGRERSETQDNVIWCTTVYNRERLKHSVQNKRPAPLTWSSVPILTMAAKTERTFIAVKPDGVQRGLIGEIVKRFEQKGFRLVAMKFLQASEDLLKQHYIDLKDRPFYPGLVKYMSSGPVAAMVWEGLNVVKTGRVMLGETNPADSKPGTIRGDFCIEVGRNIIHGSDSVDSANKEISLWFKPEELVSYKSCAQDWIYE